Protein AF-A0A8C1Q0S9-F1 (afdb_monomer_lite)

Structure (mmCIF, N/CA/C/O backbone):
data_AF-A0A8C1Q0S9-F1
#
_entry.id   AF-A0A8C1Q0S9-F1
#
loop_
_atom_site.group_PDB
_atom_site.id
_atom_site.type_symbol
_atom_site.label_atom_id
_atom_site.label_alt_id
_atom_site.label_comp_id
_atom_site.label_asym_id
_atom_site.label_entity_id
_atom_site.label_seq_id
_atom_site.pdbx_PDB_ins_code
_atom_site.Cartn_x
_atom_site.Cartn_y
_atom_site.Cartn_z
_atom_site.occupancy
_atom_site.B_iso_or_equiv
_atom_site.auth_seq_id
_atom_site.auth_comp_id
_atom_site.auth_asym_id
_atom_site.auth_atom_id
_atom_site.pdbx_PDB_model_num
ATOM 1 N N . MET A 1 1 ? -49.806 -10.658 24.299 1.00 44.12 1 MET A N 1
ATOM 2 C CA . MET A 1 1 ? -48.593 -9.806 24.248 1.00 44.12 1 MET A CA 1
ATOM 3 C C . MET A 1 1 ? -48.035 -9.480 25.639 1.00 44.12 1 MET A C 1
ATOM 5 O O . MET A 1 1 ? -46.843 -9.656 25.835 1.00 44.12 1 MET A O 1
ATOM 9 N N . LEU A 1 2 ? -48.866 -9.101 26.623 1.00 35.62 2 LEU A N 1
ATOM 10 C CA . LEU A 1 2 ? -48.412 -8.776 27.992 1.00 35.62 2 LEU A CA 1
ATOM 11 C C . LEU A 1 2 ? -47.867 -9.973 28.805 1.00 35.62 2 LEU A C 1
ATOM 13 O O . LEU A 1 2 ? -46.894 -9.802 29.526 1.00 35.62 2 LEU A O 1
ATOM 17 N N . LEU A 1 3 ? -48.405 -11.190 28.640 1.00 34.38 3 LEU A N 1
ATOM 18 C CA . LEU A 1 3 ? -47.909 -12.387 29.348 1.00 34.38 3 LEU A CA 1
ATOM 19 C C . LEU A 1 3 ? -46.541 -12.894 28.849 1.00 34.38 3 LEU A C 1
ATOM 21 O O . LEU A 1 3 ? -45.754 -13.381 29.654 1.00 34.38 3 LEU A O 1
ATOM 25 N N . CYS A 1 4 ? -46.205 -12.719 27.563 1.00 42.81 4 CYS A N 1
ATOM 26 C CA . CYS A 1 4 ? -44.850 -13.011 27.076 1.00 42.81 4 CYS A CA 1
ATOM 27 C C . CYS A 1 4 ? -43.833 -12.025 27.663 1.00 42.81 4 CYS A C 1
ATOM 29 O O . CYS A 1 4 ? -42.786 -12.444 28.136 1.00 42.81 4 CYS A O 1
ATOM 31 N N . PHE A 1 5 ? -44.146 -10.729 27.717 1.00 45.84 5 PHE A N 1
ATOM 32 C CA . PHE A 1 5 ? -43.208 -9.720 28.225 1.00 45.84 5 PHE A CA 1
ATOM 33 C C . PHE A 1 5 ? -42.773 -9.943 29.685 1.00 45.84 5 PHE A C 1
ATOM 35 O O . PHE A 1 5 ? -41.652 -9.595 30.048 1.00 45.84 5 PHE A O 1
ATOM 42 N N . VAL A 1 6 ? -43.632 -10.538 30.521 1.00 46.94 6 VAL A N 1
ATOM 43 C CA . VAL A 1 6 ? -43.326 -10.795 31.940 1.00 46.94 6 VAL A CA 1
ATOM 44 C C . VAL A 1 6 ? -42.360 -11.973 32.116 1.00 46.94 6 VAL A C 1
ATOM 46 O O . VAL A 1 6 ? -41.478 -11.903 32.965 1.00 46.94 6 VAL A O 1
ATOM 49 N N . ILE A 1 7 ? -42.460 -13.014 31.283 1.00 51.88 7 ILE A N 1
ATOM 50 C CA . ILE A 1 7 ? -41.567 -14.186 31.351 1.00 51.88 7 ILE A CA 1
ATOM 51 C C . ILE A 1 7 ? -40.170 -13.835 30.815 1.00 51.88 7 ILE A C 1
ATOM 53 O O . ILE A 1 7 ? -39.165 -14.234 31.397 1.00 51.88 7 ILE A O 1
ATOM 57 N N . TRP A 1 8 ? -40.087 -13.018 29.761 1.00 52.34 8 TRP A N 1
ATOM 58 C CA . TRP A 1 8 ? -38.807 -12.610 29.169 1.00 52.34 8 TRP A CA 1
ATOM 59 C C . TRP A 1 8 ? -37.994 -11.639 30.040 1.00 52.34 8 TRP A C 1
ATOM 61 O O . TRP A 1 8 ? -36.776 -11.600 29.905 1.00 52.34 8 TRP A O 1
ATOM 71 N N . LYS A 1 9 ? -38.621 -10.917 30.983 1.00 54.31 9 LYS A N 1
ATOM 72 C CA . LYS A 1 9 ? -37.893 -10.122 31.993 1.00 54.31 9 LYS A CA 1
ATOM 73 C C . LYS A 1 9 ? -37.105 -10.971 32.998 1.00 54.31 9 LYS A C 1
ATOM 75 O O . LYS A 1 9 ? -36.204 -10.443 33.639 1.00 54.31 9 LYS A O 1
ATOM 80 N N . ALA A 1 10 ? -37.450 -12.249 33.159 1.00 62.78 10 ALA A N 1
ATOM 81 C CA . ALA A 1 10 ? -36.782 -13.160 34.089 1.00 62.78 10 ALA A CA 1
ATOM 82 C C . ALA A 1 10 ? -35.645 -13.970 33.437 1.00 62.78 10 ALA A C 1
ATOM 84 O O . ALA A 1 10 ? -34.938 -14.697 34.132 1.00 62.78 10 ALA A O 1
ATOM 85 N N . VAL A 1 11 ? -35.466 -13.865 32.115 1.00 71.38 11 VAL A N 1
ATOM 86 C CA . VAL A 1 11 ? -34.416 -14.583 31.384 1.00 71.38 11 VAL A CA 1
ATOM 87 C C . VAL A 1 11 ? -33.100 -13.803 31.499 1.00 71.38 11 VAL A C 1
ATOM 89 O O . VAL A 1 11 ? -33.073 -12.620 31.151 1.00 71.38 11 VAL A O 1
ATOM 92 N N . PRO A 1 12 ? -31.998 -14.425 31.961 1.00 82.62 12 PRO A N 1
ATOM 93 C CA . PRO A 1 12 ? -30.703 -13.759 32.038 1.00 82.62 12 PRO A CA 1
ATOM 94 C C . PRO A 1 12 ? -30.246 -13.226 30.675 1.00 82.62 12 PRO A C 1
ATOM 96 O O . PRO A 1 12 ? -30.399 -13.899 29.655 1.00 82.62 12 PRO A O 1
ATOM 99 N N . LEU A 1 13 ? -29.610 -12.050 30.663 1.00 79.75 13 LEU A N 1
ATOM 100 C CA . LEU A 1 13 ? -29.144 -11.398 29.431 1.00 79.75 13 LEU A CA 1
ATOM 101 C C . LEU A 1 13 ? -28.200 -12.293 28.603 1.00 79.75 13 LEU A C 1
ATOM 103 O O . LEU A 1 13 ? -28.238 -12.245 27.380 1.00 79.75 13 LEU A O 1
ATOM 107 N N . ALA A 1 14 ? -27.417 -13.155 29.261 1.00 82.62 14 ALA A N 1
ATOM 108 C CA . ALA A 1 14 ? -26.534 -14.121 28.604 1.00 82.62 14 ALA A CA 1
ATOM 109 C C . ALA A 1 14 ? -27.305 -15.157 27.760 1.00 82.62 14 ALA A C 1
ATOM 111 O O . ALA A 1 14 ? -26.887 -15.495 26.658 1.00 82.62 14 ALA A O 1
ATOM 112 N N . VAL A 1 15 ? -28.469 -15.611 28.239 1.00 84.12 15 VAL A N 1
ATOM 113 C CA . VAL A 1 15 ? -29.337 -16.544 27.499 1.00 84.12 15 VAL A CA 1
ATOM 114 C C . VAL A 1 15 ? -29.992 -15.829 26.317 1.00 84.12 15 VAL A C 1
ATOM 116 O O . VAL A 1 15 ? -30.120 -16.394 25.234 1.00 84.12 15 VAL A O 1
ATOM 119 N N . VAL A 1 16 ? -30.373 -14.559 26.494 1.00 85.00 16 VAL A N 1
ATOM 120 C CA . VAL A 1 16 ? -30.863 -13.725 25.388 1.00 85.00 16 VAL A CA 1
ATOM 121 C C . VAL A 1 16 ? -29.774 -13.540 24.330 1.00 85.00 16 VAL A C 1
ATOM 123 O O . VAL A 1 16 ? -30.065 -13.683 23.148 1.00 85.00 16 VAL A O 1
ATOM 126 N N . GLU A 1 17 ? -28.528 -13.267 24.724 1.00 86.69 17 GLU A N 1
ATOM 127 C CA . GLU A 1 17 ? -27.396 -13.147 23.799 1.00 86.69 17 GLU A CA 1
ATOM 128 C C . GLU A 1 17 ? -27.188 -14.427 22.984 1.00 86.69 17 GLU A C 1
ATOM 130 O O . GLU A 1 17 ? -27.071 -14.351 21.763 1.00 86.69 17 GLU A O 1
ATOM 135 N N . GLU A 1 18 ? -27.245 -15.595 23.623 1.00 86.31 18 GLU A N 1
ATOM 136 C CA . GLU A 1 18 ? -27.128 -16.893 22.955 1.00 86.31 18 GLU A CA 1
ATOM 137 C C . GLU A 1 18 ? -28.271 -17.150 21.960 1.00 86.31 18 GLU A C 1
ATOM 139 O O . GLU A 1 18 ? -28.030 -17.571 20.825 1.00 86.31 18 GLU A O 1
ATOM 144 N N . ILE A 1 19 ? -29.514 -16.816 22.322 1.00 85.12 19 ILE A N 1
ATOM 145 C CA . ILE A 1 19 ? -30.653 -16.872 21.392 1.00 85.12 19 ILE A CA 1
ATOM 146 C C . ILE A 1 19 ? -30.409 -15.932 20.208 1.00 85.12 19 ILE A C 1
ATOM 148 O O . ILE A 1 19 ? -30.570 -16.333 19.055 1.00 85.12 19 ILE A O 1
ATOM 152 N N . LEU A 1 20 ? -29.995 -14.689 20.474 1.00 85.12 20 LEU A N 1
ATOM 153 C CA . LEU A 1 20 ? -29.744 -13.701 19.432 1.00 85.12 20 LEU A CA 1
ATOM 154 C C . LEU A 1 20 ? -28.620 -14.135 18.496 1.00 85.12 20 LEU A C 1
ATOM 156 O O . LEU A 1 20 ? -28.758 -13.877 17.306 1.00 85.12 20 LEU A O 1
ATOM 160 N N . LEU A 1 21 ? -27.556 -14.784 18.982 1.00 85.19 21 LEU A N 1
ATOM 161 C CA . LEU A 1 21 ? -26.454 -15.305 18.160 1.00 85.19 21 LEU A CA 1
ATOM 162 C C . LEU A 1 21 ? -26.939 -16.349 17.144 1.00 85.19 21 LEU A C 1
ATOM 164 O O . LEU A 1 21 ? -26.492 -16.326 15.998 1.00 85.19 21 LEU A O 1
ATOM 168 N N . ASN A 1 22 ? -27.916 -17.176 17.524 1.00 81.75 22 ASN A N 1
ATOM 169 C CA . ASN A 1 22 ? -28.487 -18.234 16.683 1.00 81.75 22 ASN A CA 1
ATOM 170 C C . ASN A 1 22 ? -29.562 -17.751 15.686 1.00 81.75 22 ASN A C 1
ATOM 172 O O . ASN A 1 22 ? -30.005 -18.520 14.832 1.00 81.75 22 ASN A O 1
ATOM 176 N N . LEU A 1 23 ? -29.996 -16.489 15.761 1.00 78.62 23 LEU A N 1
ATOM 177 C CA . LEU A 1 23 ? -30.953 -15.909 14.811 1.00 78.62 23 LEU A CA 1
ATOM 178 C C . LEU A 1 23 ? -30.269 -15.340 13.554 1.00 78.62 23 LEU A C 1
ATOM 180 O O . LEU A 1 23 ? -29.095 -14.978 13.595 1.00 78.62 23 LEU A O 1
ATOM 184 N N . PRO A 1 24 ? -30.982 -15.165 12.425 1.00 67.06 24 PRO A N 1
ATOM 185 C CA . PRO A 1 24 ? -30.428 -14.470 11.267 1.00 67.06 24 PRO A CA 1
ATOM 186 C C . PRO A 1 24 ? -30.058 -13.018 11.604 1.00 67.06 24 PRO A C 1
ATOM 188 O O . PRO A 1 24 ? -30.896 -12.240 12.064 1.00 67.06 24 PRO A O 1
ATOM 191 N N . ALA A 1 25 ? -28.818 -12.613 11.316 1.00 64.38 25 ALA A N 1
ATOM 192 C CA . ALA A 1 25 ? -28.281 -11.308 11.717 1.00 64.38 25 ALA A CA 1
ATOM 193 C C . ALA A 1 25 ? -29.123 -10.101 11.257 1.00 64.38 25 ALA A C 1
ATOM 195 O O . ALA A 1 25 ? -29.249 -9.114 11.984 1.00 64.38 25 ALA A O 1
ATOM 196 N N . HIS A 1 26 ? -29.743 -10.177 10.075 1.00 57.62 26 HIS A N 1
ATOM 197 C CA . HIS A 1 26 ? -30.639 -9.126 9.584 1.00 57.62 26 HIS A CA 1
ATOM 198 C C . HIS A 1 26 ? -31.902 -8.985 10.456 1.00 57.62 26 HIS A C 1
ATOM 200 O O . HIS A 1 26 ? -32.305 -7.863 10.755 1.00 57.62 26 HIS A O 1
ATOM 206 N N . GLN A 1 27 ? -32.476 -10.095 10.939 1.00 60.97 27 GLN A N 1
ATOM 207 C CA . GLN A 1 27 ? -33.620 -10.082 11.861 1.00 60.97 27 GLN A CA 1
ATOM 208 C C . GLN A 1 27 ? -33.221 -9.546 13.235 1.00 60.97 27 GLN A C 1
ATOM 210 O O . GLN A 1 27 ? -33.978 -8.791 13.843 1.00 60.97 27 GLN A O 1
ATOM 215 N N . VAL A 1 28 ? -32.006 -9.853 13.696 1.00 75.81 28 VAL A N 1
ATOM 216 C CA . VAL A 1 28 ? -31.482 -9.313 14.958 1.00 75.81 28 VAL A CA 1
ATOM 217 C C . VAL A 1 28 ? -31.430 -7.781 14.927 1.00 75.81 28 VAL A C 1
ATOM 219 O O . VAL A 1 28 ? -31.869 -7.124 15.870 1.00 75.81 28 VAL A O 1
ATOM 222 N N . VAL A 1 29 ? -30.976 -7.195 13.815 1.00 67.62 29 VAL A N 1
ATOM 223 C CA . VAL A 1 29 ? -30.883 -5.733 13.655 1.00 67.62 29 VAL A CA 1
ATOM 224 C C . VAL A 1 29 ? -32.240 -5.075 13.397 1.00 67.62 29 VAL A C 1
ATOM 226 O O . VAL A 1 29 ? -32.501 -4.003 13.943 1.00 67.62 29 VAL A O 1
ATOM 229 N N . GLN A 1 30 ? -33.085 -5.674 12.554 1.00 56.50 30 GLN A N 1
ATOM 230 C CA . GLN A 1 30 ? -34.331 -5.051 12.088 1.00 56.50 30 GLN A CA 1
ATOM 231 C C . GLN A 1 30 ? -35.527 -5.304 13.011 1.00 56.50 30 GLN A C 1
ATOM 233 O O . GLN A 1 30 ? -36.432 -4.476 13.060 1.00 56.50 30 GLN A O 1
ATOM 238 N N . VAL A 1 31 ? -35.537 -6.425 13.738 1.00 66.12 31 VAL A N 1
ATOM 239 C CA . VAL A 1 31 ? -36.684 -6.879 14.539 1.00 66.12 31 VAL A CA 1
ATOM 240 C C . VAL A 1 31 ? -36.319 -6.940 16.021 1.00 66.12 31 VAL A C 1
ATOM 242 O O . VAL A 1 31 ? -36.921 -6.236 16.828 1.00 66.12 31 VAL A O 1
ATOM 245 N N . CYS A 1 32 ? -35.298 -7.718 16.398 1.00 73.19 32 CYS A N 1
ATOM 246 C CA . CYS A 1 32 ? -34.957 -7.945 17.810 1.00 73.19 32 CYS A CA 1
ATOM 247 C C . CYS A 1 32 ? -34.495 -6.661 18.517 1.00 73.19 32 CYS A C 1
ATOM 249 O O . CYS A 1 32 ? -34.853 -6.415 19.667 1.00 73.19 32 CYS A O 1
ATOM 251 N N . ARG A 1 33 ? -33.776 -5.785 17.806 1.00 79.00 33 ARG A N 1
ATOM 252 C CA . ARG A 1 33 ? -33.355 -4.464 18.300 1.00 79.00 33 ARG A CA 1
ATOM 253 C C . ARG A 1 33 ? -34.519 -3.549 18.721 1.00 79.00 33 ARG A C 1
ATOM 255 O O . ARG A 1 33 ? -34.293 -2.592 19.457 1.00 79.00 33 ARG A O 1
ATOM 262 N N . LEU A 1 34 ? -35.739 -3.799 18.236 1.00 76.25 34 LEU A N 1
ATOM 263 C CA . LEU A 1 34 ? -36.930 -2.986 18.515 1.00 76.25 34 LEU A CA 1
ATOM 264 C C . LEU A 1 34 ? -37.778 -3.522 19.682 1.00 76.25 34 LEU A C 1
ATOM 266 O O . LEU A 1 34 ? -38.752 -2.878 20.058 1.00 76.25 34 LEU A O 1
ATOM 270 N N . VAL A 1 35 ? -37.425 -4.681 20.253 1.00 83.06 35 VAL A N 1
ATOM 271 C CA . VAL A 1 35 ? -38.231 -5.372 21.275 1.00 83.06 35 VAL A CA 1
ATOM 272 C C . VAL A 1 35 ? -38.249 -4.613 22.604 1.00 83.06 35 VAL A C 1
ATOM 274 O O . VAL A 1 35 ? -39.318 -4.306 23.128 1.00 83.06 35 VAL A O 1
ATOM 277 N N . CYS A 1 36 ? -37.079 -4.297 23.161 1.00 82.69 36 CYS A N 1
ATOM 278 C CA . CYS A 1 36 ? -36.944 -3.491 24.376 1.00 82.69 36 CYS A CA 1
ATOM 279 C C . CYS A 1 36 ? -35.578 -2.789 24.426 1.00 82.69 36 CYS A C 1
ATOM 281 O O . CYS A 1 36 ? -34.710 -3.008 23.576 1.00 82.69 36 CYS A O 1
ATOM 283 N N . ARG A 1 37 ? -35.375 -1.939 25.441 1.00 83.25 37 ARG A N 1
ATOM 284 C CA . ARG A 1 37 ? -34.123 -1.194 25.623 1.00 83.25 37 ARG A CA 1
ATOM 285 C C . ARG A 1 37 ? -32.923 -2.111 25.885 1.00 83.25 37 ARG A C 1
ATOM 287 O O . ARG A 1 37 ? -31.879 -1.878 25.287 1.00 83.25 37 ARG A O 1
ATOM 294 N N . GLU A 1 38 ? -33.068 -3.153 26.707 1.00 84.62 38 GLU A N 1
ATOM 295 C CA . GLU A 1 38 ? -31.951 -4.064 27.008 1.00 84.62 38 GLU A CA 1
ATOM 296 C C . GLU A 1 38 ? -31.493 -4.828 25.756 1.00 84.62 38 GLU A C 1
ATOM 298 O O . GLU A 1 38 ? -30.299 -4.949 25.494 1.00 84.62 38 GLU A O 1
ATOM 303 N N . TRP A 1 39 ? -32.438 -5.279 24.923 1.00 85.38 39 TRP A N 1
ATOM 304 C CA . TRP A 1 39 ? -32.129 -5.954 23.659 1.00 85.38 39 TRP A CA 1
ATOM 305 C C . TRP A 1 39 ? -31.463 -5.010 22.665 1.00 85.38 39 TRP A C 1
ATOM 307 O O . TRP A 1 39 ? -30.538 -5.404 21.962 1.00 85.38 39 TRP A O 1
ATOM 317 N N . LYS A 1 40 ? -31.898 -3.748 22.617 1.00 81.69 40 LYS A N 1
ATOM 318 C CA . LYS A 1 40 ? -31.252 -2.724 21.795 1.00 81.69 40 LYS A CA 1
ATOM 319 C C . LYS A 1 40 ? -29.796 -2.508 22.210 1.00 81.69 40 LYS A C 1
ATOM 321 O O . LYS A 1 40 ? -28.937 -2.488 21.337 1.00 81.69 40 LYS A O 1
ATOM 326 N N . GLU A 1 41 ? -29.527 -2.351 23.506 1.00 86.38 41 GLU A N 1
ATOM 327 C CA . GLU A 1 41 ? -28.171 -2.151 24.037 1.00 86.38 41 GLU A CA 1
ATOM 328 C C . GLU A 1 41 ? -27.272 -3.363 23.744 1.00 86.38 41 GLU A C 1
ATOM 330 O O . GLU A 1 41 ? -26.142 -3.190 23.293 1.00 86.38 41 GLU A O 1
ATOM 335 N N . LEU A 1 42 ? -27.800 -4.583 23.887 1.00 86.44 42 LEU A N 1
ATOM 336 C CA . LEU A 1 42 ? -27.089 -5.817 23.548 1.00 86.44 42 LEU A CA 1
ATOM 337 C C . LEU A 1 42 ? -26.792 -5.928 22.042 1.00 86.44 42 LEU A C 1
ATOM 339 O O . LEU A 1 42 ? -25.650 -6.176 21.656 1.00 86.44 42 LEU A O 1
ATOM 343 N N . VAL A 1 43 ? -27.789 -5.686 21.182 1.00 82.94 43 VAL A N 1
ATOM 344 C CA . VAL A 1 43 ? -27.640 -5.727 19.715 1.00 82.94 43 VAL A CA 1
ATOM 345 C C . VAL A 1 43 ? -26.740 -4.606 19.189 1.00 82.94 43 VAL A C 1
ATOM 347 O O . VAL A 1 43 ? -26.089 -4.784 18.164 1.00 82.94 43 VAL A O 1
ATOM 350 N N . ASP A 1 44 ? -26.684 -3.449 19.846 1.00 82.38 44 ASP A N 1
ATOM 351 C CA . ASP A 1 44 ? -25.771 -2.360 19.476 1.00 82.38 44 ASP A CA 1
ATOM 352 C C . ASP A 1 44 ? -24.361 -2.536 20.089 1.00 82.38 44 ASP A C 1
ATOM 354 O O . ASP A 1 44 ? -23.452 -1.778 19.752 1.00 82.38 44 ASP A O 1
ATOM 358 N N . SER A 1 45 ? -24.143 -3.546 20.943 1.00 87.06 45 SER A N 1
ATOM 359 C CA . SER A 1 45 ? -22.851 -3.790 21.592 1.00 87.06 45 SER A CA 1
ATOM 360 C C . SER A 1 45 ? -21.815 -4.417 20.651 1.00 87.06 45 SER A C 1
ATOM 362 O O . SER A 1 45 ? -22.097 -5.340 19.887 1.00 87.06 45 SER A O 1
ATOM 364 N N . ALA A 1 46 ? -20.561 -3.972 20.761 1.00 82.44 46 ALA A N 1
ATOM 365 C CA . ALA A 1 46 ? -19.436 -4.572 20.042 1.00 82.44 46 ALA A CA 1
ATOM 366 C C . ALA A 1 46 ? -19.203 -6.049 20.422 1.00 82.44 46 ALA A C 1
ATOM 368 O O . ALA A 1 46 ? -18.809 -6.849 19.576 1.00 82.44 46 ALA A O 1
ATOM 369 N N . ALA A 1 47 ? -19.459 -6.411 21.686 1.00 85.25 47 ALA A N 1
ATOM 370 C CA . ALA A 1 47 ? -19.237 -7.756 22.214 1.00 85.25 47 ALA A CA 1
ATOM 371 C C . ALA A 1 47 ? -20.096 -8.809 21.500 1.00 85.25 47 ALA A C 1
ATOM 373 O O . ALA A 1 47 ? -19.545 -9.811 21.048 1.00 85.25 47 ALA A O 1
ATOM 374 N N . HIS A 1 48 ? -21.389 -8.526 21.303 1.00 85.38 48 HIS A N 1
ATOM 375 C CA . HIS A 1 48 ? -22.317 -9.426 20.618 1.00 85.38 48 HIS A CA 1
ATOM 376 C C . HIS A 1 48 ? -21.847 -9.765 19.195 1.00 85.38 48 HIS A C 1
ATOM 378 O O . HIS A 1 48 ? -21.789 -10.927 18.795 1.00 85.38 48 HIS A O 1
ATOM 384 N N . TRP A 1 49 ? -21.455 -8.752 18.416 1.00 79.06 49 TRP A N 1
ATOM 385 C CA . TRP A 1 49 ? -21.009 -8.956 17.034 1.00 79.06 49 TRP A CA 1
ATOM 386 C C . TRP A 1 49 ? -19.616 -9.570 16.934 1.00 79.06 49 TRP A C 1
ATOM 388 O O . TRP A 1 49 ? -19.367 -10.342 16.010 1.00 79.06 49 TRP A O 1
ATOM 398 N N . ARG A 1 50 ? -18.722 -9.285 17.887 1.00 83.00 50 ARG A N 1
ATOM 399 C CA . ARG A 1 50 ? -17.431 -9.975 18.005 1.00 83.00 50 ARG A CA 1
ATOM 400 C C . ARG A 1 50 ? -17.624 -11.466 18.265 1.00 83.00 50 ARG A C 1
ATOM 402 O O . ARG A 1 50 ? -16.975 -12.285 17.621 1.00 83.00 50 ARG A O 1
ATOM 409 N N . GLU A 1 51 ? -18.528 -11.810 19.174 1.00 80.25 51 GLU A N 1
ATOM 410 C CA . GLU A 1 51 ? -18.851 -13.197 19.500 1.00 80.25 51 GLU A CA 1
ATOM 411 C C . GLU A 1 51 ? -19.491 -13.921 18.308 1.00 80.25 51 GLU A C 1
ATOM 413 O O . GLU A 1 51 ? -19.110 -15.037 17.953 1.00 80.25 51 GLU A O 1
ATOM 418 N N . ARG A 1 52 ? -20.379 -13.234 17.590 1.00 79.19 52 ARG A N 1
ATOM 419 C CA . ARG A 1 52 ? -20.945 -13.737 16.337 1.00 79.19 52 ARG A CA 1
ATOM 420 C C . ARG A 1 52 ? -19.893 -13.978 15.253 1.00 79.19 52 ARG A C 1
ATOM 422 O O . ARG A 1 52 ? -19.917 -14.996 14.573 1.00 79.19 52 ARG A O 1
ATOM 429 N N . CYS A 1 53 ? -18.936 -13.063 15.102 1.00 72.62 53 CYS A N 1
ATOM 430 C CA . CYS A 1 53 ? -17.810 -13.252 14.189 1.00 72.62 53 CYS A CA 1
ATOM 431 C C . CYS A 1 53 ? -16.986 -14.489 14.576 1.00 72.62 53 CYS A C 1
ATOM 433 O O . CYS A 1 53 ? -16.680 -15.311 13.715 1.00 72.62 53 CYS A O 1
ATOM 435 N N . ARG A 1 54 ? -16.694 -14.659 15.873 1.00 78.56 54 ARG A N 1
ATOM 436 C CA . ARG A 1 54 ? -15.944 -15.801 16.412 1.00 78.56 54 ARG A CA 1
ATOM 437 C C . ARG A 1 54 ? -16.630 -17.138 16.123 1.00 78.56 54 ARG A C 1
ATOM 439 O O . ARG A 1 54 ? -15.975 -18.043 15.617 1.00 78.56 54 ARG A O 1
ATOM 446 N N . THR A 1 55 ? -17.924 -17.250 16.425 1.00 73.06 55 THR A N 1
ATOM 447 C CA . THR A 1 55 ? -18.708 -18.483 16.210 1.00 73.06 55 THR A CA 1
ATOM 448 C C . THR A 1 55 ? -18.816 -18.866 14.736 1.00 73.06 55 THR A C 1
ATOM 450 O O . THR A 1 55 ? -18.813 -20.047 14.405 1.00 73.06 55 THR A O 1
ATOM 453 N N . GLU A 1 56 ? -18.836 -17.881 13.840 1.00 67.50 56 GLU A N 1
ATOM 454 C CA . GLU A 1 56 ? -18.934 -18.102 12.396 1.00 67.50 56 GLU A CA 1
ATOM 455 C C . GLU A 1 56 ? -17.576 -18.106 11.668 1.00 67.50 56 GLU A C 1
ATOM 457 O O . GLU A 1 56 ? -17.539 -18.055 10.436 1.00 67.50 56 GLU A O 1
ATOM 462 N N . GLY A 1 57 ? -16.460 -18.148 12.408 1.00 66.00 57 GLY A N 1
ATOM 463 C CA . GLY A 1 57 ? -15.103 -18.217 11.853 1.00 66.00 57 GLY A CA 1
ATOM 464 C C . GLY A 1 57 ? -14.638 -16.951 11.122 1.00 66.00 57 GLY A C 1
ATOM 465 O O . GLY A 1 57 ? -13.638 -16.982 10.408 1.00 66.00 57 GLY A O 1
ATOM 466 N N . LEU A 1 58 ? -15.342 -15.830 11.283 1.00 61.44 58 LEU A N 1
ATOM 467 C CA . LEU A 1 58 ? -14.966 -14.543 10.710 1.00 61.44 58 LEU A CA 1
ATOM 468 C C . LEU A 1 58 ? -13.946 -13.867 11.622 1.00 61.44 58 LEU A C 1
ATOM 470 O O . LEU A 1 58 ? -14.282 -13.397 12.706 1.00 61.44 58 LEU A O 1
ATOM 474 N N . GLN A 1 59 ? -12.701 -13.790 11.173 1.00 57.62 59 GLN A N 1
ATOM 475 C CA . GLN A 1 59 ? -11.640 -13.112 11.909 1.00 57.62 59 GLN A CA 1
ATOM 476 C C . GLN A 1 59 ? -11.212 -11.847 11.164 1.00 57.62 59 GLN A C 1
ATOM 478 O O . GLN A 1 59 ? -11.092 -11.872 9.934 1.00 57.62 59 GLN A O 1
ATOM 483 N N . PRO A 1 60 ? -10.983 -10.724 11.868 1.00 53.84 60 PRO A N 1
ATOM 484 C CA . PRO A 1 60 ? -10.246 -9.608 11.297 1.00 53.84 60 PRO A CA 1
ATOM 485 C C . PRO A 1 60 ? -8.889 -10.111 10.801 1.00 53.84 60 PRO A C 1
ATOM 487 O O . PRO A 1 60 ? -8.266 -10.946 11.451 1.00 53.84 60 PRO A O 1
ATOM 490 N N . TYR A 1 61 ? -8.416 -9.584 9.670 1.00 45.34 61 TYR A N 1
ATOM 491 C CA . TYR A 1 61 ? -7.112 -9.963 9.108 1.00 45.34 61 TYR A CA 1
ATOM 492 C C . TYR A 1 61 ? -5.957 -9.774 10.113 1.00 45.34 61 TYR A C 1
ATOM 494 O O . TYR A 1 61 ? -4.949 -10.465 10.039 1.00 45.34 61 TYR A O 1
ATOM 502 N N . ASP A 1 62 ? -6.110 -8.841 11.056 1.00 47.66 62 ASP A N 1
ATOM 503 C CA . ASP A 1 62 ? -5.165 -8.577 12.136 1.00 47.66 62 ASP A CA 1
ATOM 504 C C . ASP A 1 62 ? -5.892 -8.619 13.486 1.00 47.66 62 ASP A C 1
ATOM 506 O O . ASP A 1 62 ? -6.672 -7.724 13.820 1.00 47.66 62 ASP A O 1
ATOM 510 N N . ALA A 1 63 ? -5.626 -9.670 14.265 1.00 47.41 63 ALA A N 1
ATOM 511 C CA . ALA A 1 63 ? -6.203 -9.872 15.593 1.00 47.41 63 ALA A CA 1
ATOM 512 C C . ALA A 1 63 ? -5.795 -8.778 16.601 1.00 47.41 63 ALA A C 1
ATOM 514 O O . ALA A 1 63 ? -6.497 -8.571 17.591 1.00 47.41 63 ALA A O 1
ATOM 515 N N . SER A 1 64 ? -4.706 -8.042 16.338 1.00 44.34 64 SER A N 1
ATOM 516 C CA . SER A 1 64 ? -4.256 -6.911 17.161 1.00 44.34 64 SER A CA 1
ATOM 517 C C . SER A 1 64 ? -5.036 -5.616 16.893 1.00 44.34 64 SER A C 1
ATOM 519 O O . SER A 1 64 ? -4.920 -4.650 17.650 1.00 44.34 64 SER A O 1
ATOM 521 N N . ARG A 1 65 ? -5.862 -5.584 15.836 1.00 52.12 65 ARG A N 1
ATOM 522 C CA . ARG A 1 65 ? -6.671 -4.425 15.434 1.00 52.12 65 ARG A CA 1
ATOM 523 C C . ARG A 1 65 ? -8.142 -4.811 15.294 1.00 52.12 65 ARG A C 1
ATOM 525 O O . ARG A 1 65 ? -8.618 -5.038 14.178 1.00 52.12 65 ARG A O 1
ATOM 532 N N . PRO A 1 66 ? -8.885 -4.872 16.411 1.00 57.12 66 PRO A N 1
ATOM 533 C CA . PRO A 1 66 ? -10.304 -5.173 16.358 1.00 57.12 66 PRO A CA 1
ATOM 534 C C . PRO A 1 66 ? -11.052 -4.089 15.557 1.00 57.12 66 PRO A C 1
ATOM 536 O O . PRO A 1 66 ? -10.725 -2.905 15.676 1.00 57.12 66 PRO A O 1
ATOM 539 N N . PRO A 1 67 ? -12.059 -4.460 14.749 1.00 59.91 67 PRO A N 1
ATOM 540 C CA . PRO A 1 67 ? -12.913 -3.503 14.062 1.00 59.91 67 PRO A CA 1
ATOM 541 C C . PRO A 1 67 ? -13.553 -2.502 15.031 1.00 59.91 67 PRO A C 1
ATOM 543 O O . PRO A 1 67 ? -14.070 -2.894 16.076 1.00 59.91 67 PRO A O 1
ATOM 546 N N . GLU A 1 68 ? -13.567 -1.217 14.660 1.00 62.88 68 GLU A N 1
ATOM 547 C CA . GLU A 1 68 ? -14.261 -0.168 15.430 1.00 62.88 68 GLU A CA 1
ATOM 548 C C . GLU A 1 68 ? -15.774 -0.433 15.512 1.00 62.88 68 GLU A C 1
ATOM 550 O O . GLU A 1 68 ? -16.389 -0.232 16.556 1.00 62.88 68 GLU A O 1
ATOM 555 N N . ASP A 1 69 ? -16.361 -0.946 14.425 1.00 66.44 69 ASP A N 1
ATOM 556 C CA . ASP A 1 69 ? -17.747 -1.407 14.368 1.00 66.44 69 ASP A CA 1
ATOM 557 C C . ASP A 1 69 ? -17.774 -2.891 13.971 1.00 66.44 69 ASP A C 1
ATOM 559 O O . ASP A 1 69 ? -17.688 -3.261 12.794 1.00 66.44 69 ASP A O 1
ATOM 563 N N . TRP A 1 70 ? -17.884 -3.758 14.980 1.00 72.19 70 TRP A N 1
ATOM 564 C CA . TRP A 1 70 ? -17.974 -5.208 14.804 1.00 72.19 70 TRP A CA 1
ATOM 565 C C . TRP A 1 70 ? -19.224 -5.646 14.037 1.00 72.19 70 TRP A C 1
ATOM 567 O O . TRP A 1 70 ? -19.179 -6.654 13.333 1.00 72.19 70 TRP A O 1
ATOM 577 N N . ARG A 1 71 ? -20.328 -4.891 14.121 1.00 69.44 71 ARG A N 1
ATOM 578 C CA . ARG A 1 71 ? -21.547 -5.177 13.356 1.00 69.44 71 ARG A CA 1
ATOM 579 C C . ARG A 1 71 ? -21.301 -4.941 11.877 1.00 69.44 71 ARG A C 1
ATOM 581 O O . ARG A 1 71 ? -21.608 -5.798 11.052 1.00 69.44 71 ARG A O 1
ATOM 588 N N . LEU A 1 72 ? -20.727 -3.789 11.543 1.00 63.88 72 LEU A N 1
ATOM 589 C CA . LEU A 1 72 ? -20.368 -3.450 10.172 1.00 63.88 72 LEU A CA 1
ATOM 590 C C . LEU A 1 72 ? -19.375 -4.460 9.590 1.00 63.88 72 LEU A C 1
ATOM 592 O O . LEU A 1 72 ? -19.556 -4.915 8.461 1.00 63.88 72 LEU A O 1
ATOM 596 N N . PHE A 1 73 ? -18.354 -4.825 10.370 1.00 64.94 73 PHE A N 1
ATOM 597 C CA . PHE A 1 73 ? -17.383 -5.846 9.991 1.00 64.94 73 PHE A CA 1
ATOM 598 C C . PHE A 1 73 ? -18.051 -7.193 9.713 1.00 64.94 73 PHE A C 1
ATOM 600 O O . PHE A 1 73 ? -17.810 -7.764 8.657 1.00 64.94 73 PHE A O 1
ATOM 607 N N . TYR A 1 74 ? -18.930 -7.669 10.599 1.00 66.50 74 TYR A N 1
ATOM 608 C CA . TYR A 1 74 ? -19.646 -8.932 10.411 1.00 66.50 74 TYR A CA 1
ATOM 609 C C . TYR A 1 74 ? -20.389 -8.974 9.068 1.00 66.50 74 TYR A C 1
ATOM 611 O O . TYR A 1 74 ? -20.176 -9.884 8.265 1.00 66.50 74 TYR A O 1
ATOM 619 N N . PHE A 1 75 ? -21.227 -7.966 8.792 1.00 62.41 75 PHE A N 1
ATOM 620 C CA . PHE A 1 75 ? -22.001 -7.938 7.552 1.00 62.41 75 PHE A CA 1
ATOM 621 C C . PHE A 1 75 ? -21.085 -7.832 6.330 1.00 62.41 75 PHE A C 1
ATOM 623 O O . PHE A 1 75 ? -21.240 -8.599 5.385 1.00 62.41 75 PHE A O 1
ATOM 630 N N . LEU A 1 76 ? -20.085 -6.948 6.352 1.00 61.31 76 LEU A N 1
ATOM 631 C CA . LEU A 1 76 ? -19.170 -6.789 5.222 1.00 61.31 76 LEU A CA 1
ATOM 632 C C . LEU A 1 76 ? -18.321 -8.028 4.950 1.00 61.31 76 LEU A C 1
ATOM 634 O O . LEU A 1 76 ? -18.146 -8.381 3.789 1.00 61.31 76 LEU A O 1
ATOM 638 N N . SER A 1 77 ? -17.851 -8.714 5.987 1.00 61.59 77 SER A N 1
ATOM 639 C CA . SER A 1 77 ? -17.081 -9.951 5.850 1.00 61.59 77 SER A CA 1
ATOM 640 C C . SER A 1 77 ? -17.926 -11.087 5.271 1.00 61.59 77 SER A C 1
ATOM 642 O O . SER A 1 77 ? -17.430 -11.847 4.446 1.00 61.59 77 SER A O 1
ATOM 644 N N . LYS A 1 78 ? -19.221 -11.165 5.609 1.00 60.09 78 LYS A N 1
ATOM 645 C CA . LYS A 1 78 ? -20.155 -12.120 4.982 1.00 60.09 78 LYS A CA 1
ATOM 646 C C . LYS A 1 78 ? -20.458 -11.814 3.520 1.00 60.09 78 LYS A C 1
ATOM 648 O O . LYS A 1 78 ? -20.679 -12.736 2.740 1.00 60.09 78 LYS A O 1
ATOM 653 N N . PHE A 1 79 ? -20.481 -10.537 3.148 1.00 56.78 79 PHE A N 1
ATOM 654 C CA . PHE A 1 79 ? -20.721 -10.111 1.769 1.00 56.78 79 PHE A CA 1
ATOM 655 C C . PHE A 1 79 ? -19.435 -9.955 0.951 1.00 56.78 79 PHE A C 1
ATOM 657 O O . PHE A 1 79 ? -19.512 -9.630 -0.233 1.00 56.78 79 PHE A O 1
ATOM 664 N N . ARG A 1 80 ? -18.256 -10.182 1.544 1.00 63.94 80 ARG A N 1
ATOM 665 C CA . ARG A 1 80 ? -16.973 -10.000 0.869 1.00 63.94 80 ARG A CA 1
ATOM 666 C C . ARG A 1 80 ? -16.800 -11.053 -0.217 1.00 63.94 80 ARG A C 1
ATOM 668 O O . ARG A 1 80 ? -16.595 -12.232 0.053 1.00 63.94 80 ARG A O 1
ATOM 675 N N . ARG A 1 81 ? -16.845 -10.600 -1.462 1.00 67.75 81 ARG A N 1
ATOM 676 C CA . ARG A 1 81 ? -16.565 -11.398 -2.653 1.00 67.75 81 ARG A CA 1
ATOM 677 C C . ARG A 1 81 ? -16.135 -10.479 -3.784 1.00 67.75 81 ARG A C 1
ATOM 679 O O . ARG A 1 81 ? -16.369 -9.271 -3.726 1.00 67.75 81 ARG A O 1
ATOM 686 N N . ASN A 1 82 ? -15.545 -11.059 -4.821 1.00 80.38 82 ASN A N 1
ATOM 687 C CA . ASN A 1 82 ? -15.352 -10.337 -6.067 1.00 80.38 82 ASN A CA 1
ATOM 688 C C . ASN A 1 82 ? -16.718 -10.086 -6.721 1.00 80.38 82 ASN A C 1
ATOM 690 O O . ASN A 1 82 ? -17.497 -11.020 -6.919 1.00 80.38 82 ASN A O 1
ATOM 694 N N . LEU A 1 83 ? -17.011 -8.826 -7.030 1.00 86.88 83 LEU A N 1
ATOM 695 C CA . LEU A 1 83 ? -18.249 -8.434 -7.696 1.00 86.88 83 LEU A CA 1
ATOM 696 C C . LEU A 1 83 ? -18.173 -8.590 -9.217 1.00 86.88 83 LEU A C 1
ATOM 698 O O . LEU A 1 83 ? -19.218 -8.668 -9.860 1.00 86.88 83 LEU A O 1
ATOM 702 N N . LEU A 1 84 ? -16.965 -8.694 -9.783 1.00 89.88 84 LEU A N 1
ATOM 703 C CA . LEU A 1 84 ? -16.792 -8.981 -11.202 1.00 89.88 84 LEU A CA 1
ATOM 704 C C . LEU A 1 84 ? -17.124 -10.443 -11.511 1.00 89.88 84 LEU A C 1
ATOM 706 O O . LEU A 1 84 ? -16.617 -11.366 -10.870 1.00 89.88 84 LEU A O 1
ATOM 710 N N . LYS A 1 85 ? -17.946 -10.660 -12.537 1.00 90.38 85 LYS A N 1
ATOM 711 C CA . LYS A 1 85 ? -18.224 -11.986 -13.103 1.00 90.38 85 LYS A CA 1
ATOM 712 C C . LYS A 1 85 ? -17.135 -12.381 -14.095 1.00 90.38 85 LYS A C 1
ATOM 714 O O . LYS A 1 85 ? -16.645 -11.530 -14.835 1.00 90.38 85 LYS A O 1
ATOM 719 N N . ASN A 1 86 ? -16.790 -13.671 -14.109 1.00 86.81 86 ASN A N 1
ATOM 720 C CA . ASN A 1 86 ? -15.776 -14.258 -14.992 1.00 86.81 86 ASN A CA 1
ATOM 721 C C . ASN A 1 86 ? -14.476 -13.413 -15.081 1.00 86.81 86 ASN A C 1
ATOM 723 O O . ASN A 1 86 ? -14.083 -12.963 -16.160 1.00 86.81 86 ASN A O 1
ATOM 727 N N . PRO A 1 87 ? -13.793 -13.141 -13.952 1.00 86.25 87 PRO A N 1
ATOM 728 C CA . PRO A 1 87 ? -12.583 -12.315 -13.942 1.00 86.25 87 PRO A CA 1
ATOM 729 C C . PRO A 1 87 ? -11.345 -13.022 -14.522 1.00 86.25 87 PRO A C 1
ATOM 731 O O . PRO A 1 87 ? -10.352 -12.364 -14.822 1.00 86.25 87 PRO A O 1
ATOM 734 N N . ARG A 1 88 ? -11.387 -14.354 -14.667 1.00 83.31 88 ARG A N 1
ATOM 735 C CA . ARG A 1 88 ? -10.247 -15.210 -15.051 1.00 83.31 88 ARG A CA 1
ATOM 736 C C . ARG A 1 88 ? -10.347 -15.803 -16.459 1.00 83.31 88 ARG A C 1
ATOM 738 O O . ARG A 1 88 ? -9.515 -16.625 -16.823 1.00 83.31 88 ARG A O 1
ATOM 745 N N . ALA A 1 89 ? -11.333 -15.383 -17.256 1.00 84.44 89 ALA A N 1
ATOM 746 C CA . ALA A 1 89 ? -11.563 -15.893 -18.611 1.00 84.44 89 ALA A CA 1
ATOM 747 C C . ALA A 1 89 ? -11.836 -17.414 -18.677 1.00 84.44 89 ALA A C 1
ATOM 749 O O . ALA A 1 89 ? -11.505 -18.068 -19.673 1.00 84.44 89 ALA A O 1
ATOM 750 N N . GLU A 1 90 ? -12.416 -17.978 -17.613 1.00 83.62 90 GLU A N 1
ATOM 751 C CA . GLU A 1 90 ? -12.800 -19.394 -17.535 1.00 83.62 90 GLU A CA 1
ATOM 752 C C . GLU A 1 90 ? -13.975 -19.679 -18.478 1.00 83.62 90 GLU A C 1
ATOM 754 O O . GLU A 1 90 ? -13.924 -20.635 -19.249 1.00 83.62 90 GLU A O 1
ATOM 759 N N . ASP A 1 91 ? -14.938 -18.755 -18.537 1.00 86.25 91 ASP A N 1
ATOM 760 C CA . ASP A 1 91 ? -16.138 -18.844 -19.379 1.00 86.25 91 ASP A CA 1
ATOM 761 C C . ASP A 1 91 ? -16.037 -17.961 -20.636 1.00 86.25 91 ASP A C 1
ATOM 763 O O . ASP A 1 91 ? -16.996 -17.324 -21.084 1.00 86.25 91 ASP A O 1
ATOM 767 N N . GLY A 1 92 ? -14.837 -17.849 -21.212 1.00 85.12 92 GLY A N 1
ATOM 768 C CA . GLY A 1 92 ? -14.610 -16.983 -22.370 1.00 85.12 92 GLY A CA 1
ATOM 769 C C . GLY A 1 92 ? -14.845 -15.509 -22.017 1.00 85.12 92 GLY A C 1
ATOM 770 O O . GLY A 1 92 ? -14.349 -15.044 -20.997 1.00 85.12 92 GLY A O 1
ATOM 771 N N . LEU A 1 93 ? -15.612 -14.779 -22.839 1.00 84.31 93 LEU A N 1
ATOM 772 C CA . LEU A 1 93 ? -16.005 -13.373 -22.610 1.00 84.31 93 LEU A CA 1
ATOM 773 C C . LEU A 1 93 ? -17.375 -13.218 -21.928 1.00 84.31 93 LEU A C 1
ATOM 775 O O . LEU A 1 93 ? -17.888 -12.104 -21.840 1.00 84.31 93 LEU A O 1
ATOM 779 N N . GLN A 1 94 ? -17.992 -14.302 -21.446 1.00 86.12 94 GLN A N 1
ATOM 780 C CA . GLN A 1 94 ? -19.290 -14.202 -20.778 1.00 86.12 94 GLN A CA 1
ATOM 781 C C . GLN A 1 94 ? -19.221 -13.249 -19.577 1.00 86.12 94 GLN A C 1
ATOM 783 O O . GLN A 1 94 ? -18.248 -13.259 -18.822 1.00 86.12 94 GLN A O 1
ATOM 788 N N . GLY A 1 95 ? -20.250 -12.412 -19.422 1.00 84.75 95 GLY A N 1
ATOM 789 C CA . GLY A 1 95 ? -20.320 -11.388 -18.376 1.00 84.75 95 GLY A CA 1
ATOM 790 C C . GLY A 1 95 ? -19.560 -10.091 -18.678 1.00 84.75 95 GLY A C 1
ATOM 791 O O . GLY A 1 95 ? -19.597 -9.183 -17.853 1.00 84.75 95 GLY A O 1
ATOM 792 N N . TRP A 1 96 ? -18.900 -9.975 -19.833 1.00 89.75 96 TRP A N 1
ATOM 793 C CA . TRP A 1 96 ? -18.224 -8.753 -20.273 1.00 89.75 96 TRP A CA 1
ATOM 794 C C . TRP A 1 96 ? -18.912 -8.153 -21.502 1.00 89.75 96 TRP A C 1
ATOM 796 O O . TRP A 1 96 ? -19.190 -8.856 -22.472 1.00 89.75 96 TRP A O 1
ATOM 806 N N . GLU A 1 97 ? -19.151 -6.846 -21.475 1.00 91.00 97 GLU A N 1
ATOM 807 C CA . GLU A 1 97 ? -19.629 -6.066 -22.616 1.00 91.00 97 GLU A CA 1
ATOM 808 C C . GLU A 1 97 ? -18.429 -5.531 -23.401 1.00 91.00 97 GLU A C 1
ATOM 810 O O . GLU A 1 97 ? -17.492 -4.980 -22.824 1.00 91.00 97 GLU A O 1
ATOM 815 N N . ILE A 1 98 ? -18.413 -5.720 -24.720 1.00 87.94 98 ILE A N 1
ATOM 816 C CA . ILE A 1 98 ? -17.308 -5.251 -25.559 1.00 87.94 98 ILE A CA 1
ATOM 817 C C . ILE A 1 98 ? -17.610 -3.826 -26.012 1.00 87.94 98 ILE A C 1
ATOM 819 O O . ILE A 1 98 ? -18.510 -3.605 -26.813 1.00 87.94 98 ILE A O 1
ATOM 823 N N . VAL A 1 99 ? -16.835 -2.874 -25.498 1.00 83.62 99 VAL A N 1
ATOM 824 C CA . VAL A 1 99 ? -17.009 -1.433 -25.750 1.00 83.62 99 VAL A CA 1
ATOM 825 C C . VAL A 1 99 ? -16.293 -1.009 -27.026 1.00 83.62 99 VAL A C 1
ATOM 827 O O . VAL A 1 99 ? -16.744 -0.123 -27.744 1.00 83.62 99 VAL A O 1
ATOM 830 N N . GLN A 1 100 ? -15.147 -1.631 -27.302 1.00 79.00 100 GLN A N 1
ATOM 831 C CA . GLN A 1 100 ? -14.370 -1.370 -28.502 1.00 79.00 100 GLN A CA 1
ATOM 832 C C . GLN A 1 100 ? -13.671 -2.651 -28.938 1.00 79.00 100 GLN A C 1
ATOM 834 O O . GLN A 1 100 ? -13.068 -3.336 -28.110 1.00 79.00 100 GLN A O 1
ATOM 839 N N . ASN A 1 101 ? -13.750 -2.972 -30.229 1.00 71.94 101 ASN A N 1
ATOM 840 C CA . ASN A 1 101 ? -13.240 -4.231 -30.768 1.00 71.94 101 ASN A CA 1
ATOM 841 C C . ASN A 1 101 ? -12.497 -4.034 -32.094 1.00 71.94 101 ASN A C 1
ATOM 843 O O . ASN A 1 101 ? -12.836 -4.656 -33.096 1.00 71.94 101 ASN A O 1
ATOM 847 N N . GLY A 1 102 ? -11.541 -3.101 -32.111 1.00 61.50 102 GLY A N 1
ATOM 848 C CA . GLY A 1 102 ? -10.569 -2.904 -33.190 1.00 61.50 102 GLY A CA 1
ATOM 849 C C . GLY A 1 102 ? -11.065 -2.438 -34.573 1.00 61.50 102 GLY A C 1
ATOM 850 O O . GLY A 1 102 ? -10.375 -1.639 -35.198 1.00 61.50 102 GLY A O 1
ATOM 851 N N . ALA A 1 103 ? -12.253 -2.845 -35.038 1.00 55.72 103 ALA A N 1
ATOM 852 C CA . ALA A 1 103 ? -12.644 -2.796 -36.452 1.00 55.72 103 ALA A CA 1
ATOM 853 C C . ALA A 1 103 ? -14.001 -2.123 -36.765 1.00 55.72 103 ALA A C 1
ATOM 855 O O . ALA A 1 103 ? -14.488 -2.235 -37.889 1.00 55.72 103 ALA A O 1
ATOM 856 N N . ASP A 1 104 ? -14.608 -1.363 -35.849 1.00 47.47 104 ASP A N 1
ATOM 857 C CA . ASP A 1 104 ? -15.974 -0.825 -36.042 1.00 47.47 104 ASP A CA 1
ATOM 858 C C . ASP A 1 104 ? -16.115 0.330 -37.058 1.00 47.47 104 ASP A C 1
ATOM 860 O O . ASP A 1 104 ? -17.080 1.091 -37.000 1.00 47.47 104 ASP A O 1
ATOM 864 N N . ARG A 1 105 ? -15.193 0.507 -38.016 1.00 39.47 105 ARG A N 1
ATOM 865 C CA . ARG A 1 105 ? -15.382 1.522 -39.075 1.00 39.47 105 ARG A CA 1
ATOM 866 C C . ARG A 1 105 ? -15.202 1.089 -40.522 1.00 39.47 105 ARG A C 1
ATOM 868 O O . ARG A 1 105 ? -15.585 1.874 -41.380 1.00 39.47 105 ARG A O 1
ATOM 875 N N . TRP A 1 106 ? -14.722 -0.114 -40.833 1.00 44.56 106 TRP A N 1
ATOM 876 C CA . TRP A 1 106 ? -14.595 -0.534 -42.235 1.00 44.56 106 TRP A CA 1
ATOM 877 C C . TRP A 1 106 ? -14.676 -2.050 -42.391 1.00 44.56 106 TRP A C 1
ATOM 879 O O . TRP A 1 106 ? -13.648 -2.712 -42.325 1.00 44.56 106 TRP A O 1
ATOM 889 N N . VAL A 1 107 ? -15.861 -2.601 -42.678 1.00 37.78 107 VAL A N 1
ATOM 890 C CA . VAL A 1 107 ? -15.942 -3.906 -43.355 1.00 37.78 107 VAL A CA 1
ATOM 891 C C . VAL A 1 107 ? -17.139 -3.940 -44.309 1.00 37.78 107 VAL A C 1
ATOM 893 O O . VAL A 1 107 ? -18.263 -4.243 -43.920 1.00 37.78 107 VAL A O 1
ATOM 896 N N . THR A 1 108 ? -16.881 -3.664 -45.588 1.00 34.53 108 THR A N 1
ATOM 897 C CA . THR A 1 108 ? -17.583 -4.349 -46.675 1.00 34.53 108 THR A CA 1
ATOM 898 C C . THR A 1 108 ? -17.072 -5.786 -46.738 1.00 34.53 108 THR A C 1
ATOM 900 O O . THR A 1 108 ? -15.884 -6.067 -46.576 1.00 34.53 108 THR A O 1
ATOM 903 N N . GLU A 1 109 ? -18.007 -6.709 -46.915 1.00 43.62 109 GLU A N 1
ATOM 904 C CA . GLU A 1 109 ? -17.803 -8.152 -46.964 1.00 43.62 109 GLU A CA 1
ATOM 905 C C . GLU A 1 109 ? -16.675 -8.540 -47.938 1.00 43.62 109 GLU A C 1
ATOM 907 O O . GLU A 1 109 ? -16.811 -8.298 -49.136 1.00 43.62 109 GLU A O 1
ATOM 912 N N . ARG A 1 110 ? -15.590 -9.166 -47.439 1.00 34.53 110 ARG A N 1
ATOM 913 C CA . ARG A 1 110 ? -14.951 -10.358 -48.063 1.00 34.53 110 ARG A CA 1
ATOM 914 C C . ARG A 1 110 ? -13.652 -10.887 -47.448 1.00 34.53 110 ARG A C 1
ATOM 916 O O . ARG A 1 110 ? -13.251 -11.964 -47.864 1.00 34.53 110 ARG A O 1
ATOM 923 N N . ASN A 1 111 ? -13.036 -10.267 -46.441 1.00 34.25 111 ASN A N 1
ATOM 924 C CA . ASN A 1 111 ? -11.825 -10.833 -45.821 1.00 34.25 111 ASN A CA 1
ATOM 925 C C . ASN A 1 111 ? -11.988 -10.983 -44.303 1.00 34.25 111 ASN A C 1
ATOM 927 O O . ASN A 1 111 ? -11.855 -10.022 -43.552 1.00 34.25 111 ASN A O 1
ATOM 931 N N . ARG A 1 112 ? -12.290 -12.207 -43.848 1.00 41.81 112 ARG A N 1
ATOM 932 C CA . ARG A 1 112 ? -12.206 -12.584 -42.430 1.00 41.81 112 ARG A CA 1
ATOM 933 C C . ARG A 1 112 ? -10.731 -12.645 -42.026 1.00 41.81 112 ARG A C 1
ATOM 935 O O . ARG A 1 112 ? -10.112 -13.692 -42.165 1.00 41.81 112 ARG A O 1
ATOM 942 N N . ASN A 1 113 ? -10.191 -11.556 -41.492 1.00 41.12 113 ASN A N 1
ATOM 943 C CA . ASN A 1 113 ? -9.015 -11.640 -40.631 1.00 41.12 113 ASN A CA 1
ATOM 944 C C . ASN A 1 113 ? -9.524 -11.795 -39.192 1.00 41.12 113 ASN A C 1
ATOM 946 O O . ASN A 1 113 ? -10.124 -10.888 -38.625 1.00 41.12 113 ASN A O 1
ATOM 950 N N . GLU A 1 114 ? -9.334 -12.975 -38.604 1.00 45.09 114 GLU A N 1
ATOM 951 C CA . GLU A 1 114 ? -9.764 -13.315 -37.238 1.00 45.09 114 GLU A CA 1
ATOM 952 C C . GLU A 1 114 ? -8.941 -12.616 -36.133 1.00 45.09 114 GLU A C 1
ATOM 954 O O . GLU A 1 114 ? -9.190 -12.845 -34.954 1.00 45.09 114 GLU A O 1
ATOM 959 N N . GLY A 1 115 ? -7.992 -11.750 -36.503 1.00 44.59 115 GLY A N 1
ATOM 960 C CA . GLY A 1 115 ? -6.930 -11.234 -35.637 1.00 44.59 115 GLY A CA 1
ATOM 961 C C . GLY A 1 115 ? -7.196 -9.932 -34.875 1.00 44.59 115 GLY A C 1
ATOM 962 O O . GLY A 1 115 ? -6.270 -9.466 -34.234 1.00 44.59 115 GLY A O 1
ATOM 963 N N . ASP A 1 116 ? -8.399 -9.344 -34.913 1.00 48.66 116 ASP A N 1
ATOM 964 C CA . ASP A 1 116 ? -8.677 -8.039 -34.265 1.00 48.66 116 ASP A CA 1
ATOM 965 C C . ASP A 1 116 ? -9.727 -8.098 -33.136 1.00 48.66 116 ASP A C 1
ATOM 967 O O . ASP A 1 116 ? -10.272 -7.073 -32.728 1.00 48.66 116 ASP A O 1
ATOM 971 N N . ARG A 1 117 ? -10.034 -9.293 -32.610 1.00 62.84 117 ARG A N 1
ATOM 972 C CA . ARG A 1 117 ? -11.074 -9.487 -31.581 1.00 62.84 117 ARG A CA 1
ATOM 973 C C . ARG A 1 117 ? -10.498 -9.940 -30.251 1.00 62.84 117 ARG A C 1
ATOM 975 O O . ARG A 1 117 ? -9.527 -10.680 -30.232 1.00 62.84 117 ARG A O 1
ATOM 982 N N . TRP A 1 118 ? -11.135 -9.567 -29.139 1.00 70.06 118 TRP A N 1
ATOM 983 C CA . TRP A 1 118 ? -10.829 -10.171 -27.836 1.00 70.06 118 TRP A CA 1
ATOM 984 C C . TRP A 1 118 ? -10.795 -11.704 -27.924 1.00 70.06 118 TRP A C 1
ATOM 986 O O . TRP A 1 118 ? -11.765 -12.329 -28.357 1.00 70.06 118 TRP A O 1
ATOM 996 N N . ALA A 1 119 ? -9.698 -12.301 -27.464 1.00 77.38 119 ALA A N 1
ATOM 997 C CA . ALA A 1 119 ? -9.547 -13.747 -27.350 1.00 77.38 119 ALA A CA 1
ATOM 998 C C . ALA A 1 119 ? -9.323 -14.160 -25.893 1.00 77.38 119 ALA A C 1
ATOM 1000 O O . ALA A 1 119 ? -9.041 -13.334 -25.022 1.00 77.38 119 ALA A O 1
ATOM 1001 N N . THR A 1 120 ? -9.439 -15.460 -25.629 1.00 80.75 120 THR A N 1
ATOM 1002 C CA . THR A 1 120 ? -8.996 -16.050 -24.362 1.00 80.75 120 THR A CA 1
ATOM 1003 C C . THR A 1 120 ? -7.961 -17.121 -24.648 1.00 80.75 120 THR A C 1
ATOM 1005 O O . THR A 1 120 ? -8.143 -17.936 -25.553 1.00 80.75 120 THR A O 1
ATOM 1008 N N . GLU A 1 121 ? -6.879 -17.139 -23.881 1.00 81.50 121 GLU A N 1
ATOM 1009 C CA . GLU A 1 121 ? -5.823 -18.140 -24.031 1.00 81.50 121 GLU A CA 1
ATOM 1010 C C . GLU A 1 121 ? -5.381 -18.700 -22.681 1.00 81.50 121 GLU A C 1
ATOM 1012 O O . GLU A 1 121 ? -5.701 -18.149 -21.625 1.00 81.50 121 GLU A O 1
ATOM 1017 N N . ARG A 1 122 ? -4.650 -19.822 -22.712 1.00 80.56 122 ARG A N 1
ATOM 1018 C CA . ARG A 1 122 ? -3.965 -20.319 -21.515 1.00 80.56 122 ARG A CA 1
ATOM 1019 C C . ARG A 1 122 ? -2.816 -19.386 -21.162 1.00 80.56 122 ARG A C 1
ATOM 1021 O O . ARG A 1 122 ? -2.085 -18.940 -22.046 1.00 80.56 122 ARG A O 1
ATOM 1028 N N . ASN A 1 123 ? -2.632 -19.152 -19.870 1.00 76.06 123 ASN A N 1
ATOM 1029 C CA . ASN A 1 123 ? -1.524 -18.357 -19.368 1.00 76.06 123 ASN A CA 1
ATOM 1030 C C . ASN A 1 123 ? -0.196 -18.992 -19.784 1.00 76.06 123 ASN A C 1
ATOM 1032 O O . ASN A 1 123 ? 0.129 -20.104 -19.379 1.00 76.06 123 ASN A O 1
ATOM 1036 N N . ARG A 1 124 ? 0.558 -18.271 -20.619 1.00 69.06 124 ARG A N 1
ATOM 1037 C CA . ARG A 1 124 ? 1.902 -18.671 -21.067 1.00 69.06 124 ARG A CA 1
ATOM 1038 C C . ARG A 1 124 ? 2.994 -18.249 -20.082 1.00 69.06 124 ARG A C 1
ATOM 1040 O O . ARG A 1 124 ? 4.094 -18.780 -20.132 1.00 69.06 124 ARG A O 1
ATOM 1047 N N . LYS A 1 125 ? 2.680 -17.291 -19.204 1.00 67.12 125 LYS A N 1
ATOM 1048 C CA . LYS A 1 125 ? 3.555 -16.773 -18.147 1.00 67.12 125 LYS A CA 1
ATOM 1049 C C . LYS A 1 125 ? 3.062 -17.251 -16.787 1.00 67.12 125 LYS A C 1
ATOM 1051 O O . LYS A 1 125 ? 1.855 -17.202 -16.537 1.00 67.12 125 LYS A O 1
ATOM 1056 N N . LEU A 1 126 ? 3.998 -17.659 -15.929 1.00 62.53 126 LEU A N 1
ATOM 1057 C CA . LEU A 1 126 ? 3.737 -18.016 -14.533 1.00 62.53 126 LEU A CA 1
ATOM 1058 C C . LEU A 1 126 ? 3.014 -16.862 -13.830 1.00 62.53 126 LEU A C 1
ATOM 1060 O O . LEU A 1 126 ? 3.515 -15.739 -13.781 1.00 62.53 126 LEU A O 1
ATOM 1064 N N . PHE A 1 127 ? 1.808 -17.142 -13.341 1.00 52.91 127 PHE A N 1
ATOM 1065 C CA . PHE A 1 127 ? 1.014 -16.207 -12.554 1.00 52.91 127 PHE A CA 1
ATOM 1066 C C . PHE A 1 127 ? 1.331 -16.433 -11.065 1.00 52.91 127 PHE A C 1
ATOM 1068 O O . PHE A 1 127 ? 1.444 -17.593 -10.674 1.00 52.91 127 PHE A O 1
ATOM 1075 N N . PRO A 1 128 ? 1.457 -15.385 -10.226 1.00 47.22 128 PRO A N 1
ATOM 1076 C CA . PRO A 1 128 ? 1.818 -15.540 -8.807 1.00 47.22 128 PRO A CA 1
ATOM 1077 C C . PRO A 1 128 ? 0.895 -16.478 -8.009 1.00 47.22 128 PRO A C 1
ATOM 1079 O O . PRO A 1 128 ? 1.332 -17.150 -7.085 1.00 47.22 128 PRO A O 1
ATOM 1082 N N . GLU A 1 129 ? -0.378 -16.565 -8.396 1.00 48.44 129 GLU A N 1
ATOM 1083 C CA . GLU A 1 129 ? -1.305 -17.606 -7.946 1.00 48.44 129 GLU A CA 1
ATOM 1084 C C . GLU A 1 129 ? -1.440 -18.692 -9.029 1.00 48.44 129 GLU A C 1
ATOM 1086 O O . GLU A 1 129 ? -2.078 -18.467 -10.060 1.00 48.44 129 GLU A O 1
ATOM 1091 N N . ASN A 1 130 ? -0.947 -19.908 -8.775 1.00 55.78 130 ASN A N 1
ATOM 1092 C CA . ASN A 1 130 ? -1.014 -21.040 -9.721 1.00 55.78 130 ASN A CA 1
ATOM 1093 C C . ASN A 1 130 ? -2.449 -21.510 -10.072 1.00 55.78 130 ASN A C 1
ATOM 1095 O O . ASN A 1 130 ? -2.628 -22.440 -10.856 1.00 55.78 130 ASN A O 1
ATOM 1099 N N . THR A 1 131 ? -3.483 -20.875 -9.506 1.00 61.31 131 THR A N 1
ATOM 1100 C CA . THR A 1 131 ? -4.898 -21.149 -9.804 1.00 61.31 131 THR A CA 1
ATOM 1101 C C . THR A 1 131 ? -5.416 -20.400 -11.036 1.00 61.31 131 THR A C 1
ATOM 1103 O O . THR A 1 131 ? -6.449 -20.778 -11.585 1.00 61.31 131 THR A O 1
ATOM 1106 N N . VAL A 1 132 ? -4.720 -19.358 -11.508 1.00 72.06 132 VAL A N 1
ATOM 1107 C CA . VAL A 1 132 ? -5.134 -18.598 -12.696 1.00 72.06 132 VAL A CA 1
ATOM 1108 C C . VAL A 1 132 ? -4.518 -19.231 -13.940 1.00 72.06 132 VAL A C 1
ATOM 1110 O O . VAL A 1 132 ? -3.337 -19.055 -14.235 1.00 72.06 132 VAL A O 1
ATOM 1113 N N . THR A 1 133 ? -5.330 -19.966 -14.698 1.00 77.44 133 THR A N 1
ATOM 1114 C CA . THR A 1 133 ? -4.865 -20.742 -15.863 1.00 77.44 133 THR A CA 1
ATOM 1115 C C . THR A 1 133 ? -5.129 -20.063 -17.205 1.00 77.44 133 THR A C 1
ATOM 1117 O O . THR A 1 133 ? -4.576 -20.485 -18.225 1.00 77.44 133 THR A O 1
ATOM 1120 N N . ARG A 1 134 ? -5.961 -19.014 -17.229 1.00 80.94 134 ARG A N 1
ATOM 1121 C CA . ARG A 1 134 ? -6.393 -18.316 -18.445 1.00 80.94 134 ARG A CA 1
ATOM 1122 C C . ARG A 1 134 ? -6.335 -16.796 -18.291 1.00 80.94 134 ARG A C 1
ATOM 1124 O O . ARG A 1 134 ? -6.332 -16.250 -17.183 1.00 80.94 134 ARG A O 1
ATOM 1131 N N . CYS A 1 135 ? -6.288 -16.116 -19.430 1.00 84.88 135 CYS A N 1
ATOM 1132 C CA . CYS A 1 135 ? -6.369 -14.665 -19.521 1.00 84.88 135 CYS A CA 1
ATOM 1133 C C . CYS A 1 135 ? -7.122 -14.221 -20.774 1.00 84.88 135 CYS A C 1
ATOM 1135 O O . CYS A 1 135 ? -7.303 -14.982 -21.729 1.00 84.88 135 CYS A O 1
ATOM 1137 N N . PHE A 1 136 ? -7.553 -12.964 -20.750 1.00 87.75 136 PHE A N 1
ATOM 1138 C CA . PHE A 1 136 ? -8.077 -12.262 -21.910 1.00 87.75 136 PHE A CA 1
ATOM 1139 C C . PHE A 1 136 ? -6.933 -11.613 -22.680 1.00 87.75 136 PHE A C 1
ATOM 1141 O O . PHE A 1 136 ? -6.013 -11.083 -22.062 1.00 87.75 136 PHE A O 1
ATOM 1148 N N . VAL A 1 137 ? -7.018 -11.599 -24.007 1.00 85.44 137 VAL A N 1
ATOM 1149 C CA . VAL A 1 137 ? -5.972 -11.069 -24.890 1.00 85.44 137 VAL A CA 1
ATOM 1150 C C . VAL A 1 137 ? -6.571 -10.058 -25.859 1.00 85.44 137 VAL A C 1
ATOM 1152 O O . VAL A 1 137 ? -7.598 -10.337 -26.485 1.00 85.44 137 VAL A O 1
ATOM 1155 N N . THR A 1 138 ? -5.931 -8.896 -25.978 1.00 84.56 138 THR A N 1
ATOM 1156 C CA . THR A 1 138 ? -6.214 -7.915 -27.039 1.00 84.56 138 THR A CA 1
ATOM 1157 C C . THR A 1 138 ? -5.3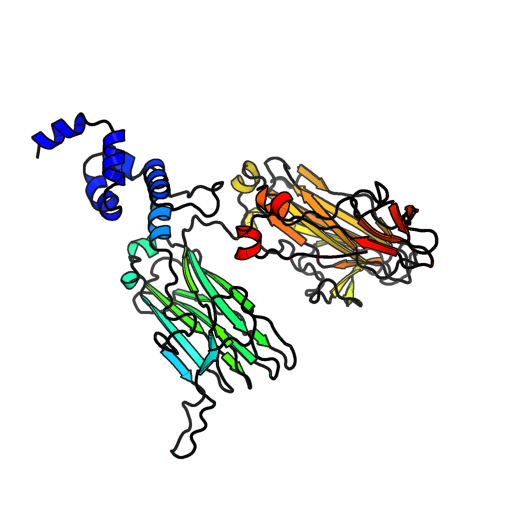01 -8.130 -28.248 1.00 84.56 138 THR A C 1
ATOM 1159 O O . THR A 1 138 ? -4.411 -8.970 -28.207 1.00 84.56 138 THR A O 1
ATOM 1162 N N . TYR A 1 139 ? -5.503 -7.380 -29.331 1.00 74.56 139 TYR A N 1
ATOM 1163 C CA . TYR A 1 139 ? -4.672 -7.471 -30.538 1.00 74.56 139 TYR A CA 1
ATOM 1164 C C . TYR A 1 139 ? -4.233 -6.072 -31.009 1.00 74.56 139 TYR A C 1
ATOM 1166 O O . TYR A 1 139 ? -4.090 -5.158 -30.189 1.00 74.56 139 TYR A O 1
ATOM 1174 N N . HIS A 1 140 ? -3.979 -5.917 -32.313 1.00 72.50 140 HIS A N 1
ATOM 1175 C CA . HIS A 1 140 ? -3.341 -4.756 -32.933 1.00 72.50 140 HIS A CA 1
ATOM 1176 C C . HIS A 1 140 ? -4.037 -3.435 -32.599 1.00 72.50 140 HIS A C 1
ATOM 1178 O O . HIS A 1 140 ? -3.377 -2.447 -32.272 1.00 72.50 140 HIS A O 1
ATOM 1184 N N . SER A 1 141 ? -5.364 -3.414 -32.667 1.00 78.56 141 SER A N 1
ATOM 1185 C CA . SER A 1 141 ? -6.174 -2.226 -32.409 1.00 78.56 141 SER A CA 1
ATOM 1186 C C . SER A 1 141 ? -6.682 -2.161 -30.966 1.00 78.56 141 SER A C 1
ATOM 1188 O O . SER A 1 141 ? -6.615 -3.129 -30.212 1.00 78.56 141 SER A O 1
ATOM 1190 N N . LEU A 1 142 ? -7.185 -0.989 -30.562 1.00 83.94 142 LEU A N 1
ATOM 1191 C CA . LEU A 1 142 ? -7.742 -0.790 -29.224 1.00 83.94 142 LEU A CA 1
ATOM 1192 C C . LEU A 1 142 ? -8.953 -1.693 -29.000 1.00 83.94 142 LEU A C 1
ATOM 1194 O O . LEU A 1 142 ? -9.985 -1.543 -29.658 1.00 83.94 142 LEU A O 1
ATOM 1198 N N . CYS A 1 143 ? -8.805 -2.593 -28.031 1.00 86.00 143 CYS A N 1
ATOM 1199 C CA . CYS A 1 143 ? -9.863 -3.460 -27.552 1.00 86.00 143 CYS A CA 1
ATOM 1200 C C . CYS A 1 143 ? -10.156 -3.122 -26.092 1.00 86.00 143 CYS A C 1
ATOM 1202 O O . CYS A 1 143 ? -9.259 -3.156 -25.247 1.00 86.00 143 CYS A O 1
ATOM 1204 N N . LEU A 1 144 ? -11.414 -2.807 -25.795 1.00 89.44 144 LEU A N 1
ATOM 1205 C CA . LEU A 1 144 ? -11.896 -2.488 -24.455 1.00 89.44 144 LEU A CA 1
ATOM 1206 C C . LEU A 1 144 ? -13.115 -3.346 -24.151 1.00 89.44 144 LEU A C 1
ATOM 1208 O O . LEU A 1 144 ? -13.999 -3.508 -24.994 1.00 89.44 144 LEU A O 1
ATOM 1212 N N . LYS A 1 145 ? -13.155 -3.892 -22.941 1.00 91.56 145 LYS A N 1
ATOM 1213 C CA . LYS A 1 145 ? -14.327 -4.575 -22.402 1.00 91.56 145 LYS A CA 1
ATOM 1214 C C . LYS A 1 145 ? -14.683 -4.002 -21.045 1.00 91.56 145 LYS A C 1
ATOM 1216 O O . LYS A 1 145 ? -13.798 -3.546 -20.318 1.00 91.56 145 LYS A O 1
ATOM 1221 N N . GLU A 1 146 ? -15.960 -4.047 -20.708 1.00 95.44 146 GLU A N 1
ATOM 1222 C CA . GLU A 1 146 ? -16.470 -3.523 -19.456 1.00 95.44 146 GLU A CA 1
ATOM 1223 C C . GLU A 1 146 ? -17.462 -4.444 -18.760 1.00 95.44 146 GLU A C 1
ATOM 1225 O O . GLU A 1 146 ? -18.032 -5.359 -19.353 1.00 95.44 146 GLU A O 1
ATOM 1230 N N . GLN A 1 147 ? -17.648 -4.194 -17.469 1.00 96.62 147 GLN A N 1
ATOM 1231 C CA . GLN A 1 147 ? -18.736 -4.752 -16.689 1.00 96.62 147 GLN A CA 1
ATOM 1232 C C . GLN A 1 147 ? -19.319 -3.656 -15.798 1.00 96.62 147 GLN A C 1
ATOM 1234 O O . GLN A 1 147 ? -18.589 -2.948 -15.097 1.00 96.62 147 GLN A O 1
ATOM 1239 N N . LEU A 1 148 ? -20.645 -3.524 -15.834 1.00 96.94 148 LEU A N 1
ATOM 1240 C CA . LEU A 1 148 ? -21.397 -2.619 -14.975 1.00 96.94 148 LEU A CA 1
ATOM 1241 C C . LEU A 1 148 ? -21.947 -3.396 -13.776 1.00 96.94 148 LEU A C 1
ATOM 1243 O O . LEU A 1 148 ? -22.825 -4.246 -13.921 1.00 96.94 148 LEU A O 1
ATOM 1247 N N . ILE A 1 149 ? -21.445 -3.085 -12.588 1.00 96.19 149 ILE A N 1
ATOM 1248 C CA . ILE A 1 149 ? -21.873 -3.693 -11.329 1.00 96.19 149 ILE A CA 1
ATOM 1249 C C . ILE A 1 149 ? -23.009 -2.855 -10.741 1.00 96.19 149 ILE A C 1
ATOM 1251 O O . ILE A 1 149 ? -22.836 -1.664 -10.491 1.00 96.19 149 ILE A O 1
ATOM 1255 N N . ASP A 1 150 ? -24.151 -3.490 -10.483 1.00 93.56 150 ASP A N 1
ATOM 1256 C CA . ASP A 1 150 ? -25.284 -2.920 -9.747 1.00 93.56 150 ASP A CA 1
ATOM 1257 C C . ASP A 1 150 ? -25.162 -3.300 -8.268 1.00 93.56 150 ASP A C 1
ATOM 1259 O O . ASP A 1 150 ? -25.359 -4.457 -7.885 1.00 93.56 150 ASP A O 1
ATOM 1263 N N . LEU A 1 151 ? -24.806 -2.322 -7.432 1.00 85.62 151 LEU A N 1
ATOM 1264 C CA . LEU A 1 151 ? -24.512 -2.562 -6.019 1.00 85.62 151 LEU A CA 1
ATOM 1265 C C . LEU A 1 151 ? -25.733 -3.080 -5.257 1.00 85.62 151 LEU A C 1
ATOM 1267 O O . LEU A 1 151 ? -25.597 -3.960 -4.406 1.00 85.62 151 LEU A O 1
ATOM 1271 N N . LYS A 1 152 ? -26.929 -2.599 -5.607 1.00 81.75 152 LYS A N 1
ATOM 1272 C CA . LYS A 1 152 ? -28.179 -3.006 -4.966 1.00 81.75 152 LYS A CA 1
ATOM 1273 C C . LYS A 1 152 ? -28.517 -4.455 -5.286 1.00 81.75 152 LYS A C 1
ATOM 1275 O O . LYS A 1 152 ? -28.888 -5.200 -4.380 1.00 81.75 152 LYS A O 1
ATOM 1280 N N . LYS A 1 153 ? -28.328 -4.879 -6.541 1.00 82.25 153 LYS A N 1
ATOM 1281 C CA . LYS A 1 153 ? -28.481 -6.291 -6.941 1.00 82.25 153 LYS A CA 1
ATOM 1282 C C . LYS A 1 153 ? -27.439 -7.202 -6.300 1.00 82.25 153 LYS A C 1
ATOM 1284 O O . LYS A 1 153 ? -27.752 -8.346 -5.989 1.00 82.25 153 LYS A O 1
ATOM 1289 N N . GLU A 1 154 ? -26.233 -6.699 -6.058 1.00 77.81 154 GLU A N 1
ATOM 1290 C CA . GLU A 1 154 ? -25.183 -7.441 -5.350 1.00 77.81 154 GLU A CA 1
ATOM 1291 C C . GLU A 1 154 ? -25.383 -7.481 -3.818 1.00 77.81 154 GLU A C 1
ATOM 1293 O O . GLU A 1 154 ? -24.643 -8.176 -3.119 1.00 77.81 154 GLU A O 1
ATOM 1298 N N . GLY A 1 155 ? -26.420 -6.820 -3.291 1.00 65.50 155 GLY A N 1
ATOM 1299 C CA . GLY A 1 155 ? -26.816 -6.876 -1.879 1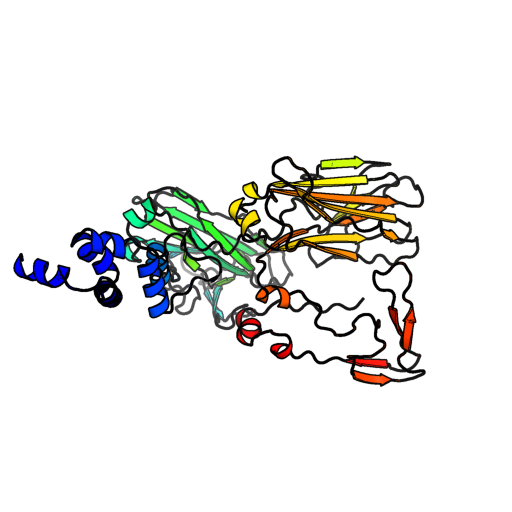.00 65.50 155 GLY A CA 1
ATOM 1300 C C . GLY A 1 155 ? -26.380 -5.673 -1.036 1.00 65.50 155 GLY A C 1
ATOM 1301 O O . GLY A 1 155 ? -26.602 -5.666 0.175 1.00 65.50 155 GLY A O 1
ATOM 1302 N N . TYR A 1 156 ? -25.803 -4.637 -1.647 1.00 70.69 156 TYR A N 1
ATOM 1303 C CA . TYR A 1 156 ? -25.411 -3.400 -0.971 1.00 70.69 156 TYR A CA 1
ATOM 1304 C C . TYR A 1 156 ? -26.507 -2.343 -1.119 1.00 70.69 156 TYR A C 1
ATOM 1306 O O . TYR A 1 156 ? -26.708 -1.771 -2.187 1.00 70.69 156 TYR A O 1
ATOM 1314 N N . SER A 1 157 ? -27.239 -2.082 -0.033 1.00 70.94 157 SER A N 1
ATOM 1315 C CA . SER A 1 157 ? -28.339 -1.109 -0.057 1.00 70.94 157 SER A CA 1
ATOM 1316 C C . SER A 1 157 ? -27.868 0.340 -0.253 1.00 70.94 157 SER A C 1
ATOM 1318 O O . SER A 1 157 ? -26.776 0.717 0.172 1.00 70.94 157 SER A O 1
ATOM 1320 N N . ASP A 1 158 ? -28.745 1.173 -0.811 1.00 75.88 158 ASP A N 1
ATOM 1321 C CA . ASP A 1 158 ? -28.494 2.599 -1.067 1.00 75.88 158 ASP A CA 1
ATOM 1322 C C . ASP A 1 158 ? -28.074 3.344 0.218 1.00 75.88 158 ASP A C 1
ATOM 1324 O O . ASP A 1 158 ? -27.045 4.017 0.258 1.00 75.88 158 ASP A O 1
ATOM 1328 N N . ALA A 1 159 ? -28.811 3.128 1.315 1.00 61.84 159 ALA A N 1
ATOM 1329 C CA . ALA A 1 159 ? -28.508 3.718 2.620 1.00 61.84 159 ALA A CA 1
ATOM 1330 C C . ALA A 1 159 ? -27.156 3.251 3.183 1.00 61.84 159 ALA A C 1
ATOM 1332 O O . ALA A 1 159 ? -26.432 4.037 3.791 1.00 61.84 159 ALA A O 1
ATOM 1333 N N . PHE A 1 160 ? -26.803 1.981 2.964 1.00 64.50 160 PHE A N 1
ATOM 1334 C CA . PHE A 1 160 ? -25.518 1.425 3.379 1.00 64.50 160 PHE A CA 1
ATOM 1335 C C . PHE A 1 160 ? -24.354 2.119 2.654 1.00 64.50 160 PHE A C 1
ATOM 1337 O O . PHE A 1 160 ? -23.403 2.554 3.304 1.00 64.50 160 PHE A O 1
ATOM 1344 N N . MET A 1 161 ? -24.453 2.291 1.333 1.00 74.06 161 MET A N 1
ATOM 1345 C CA . MET A 1 161 ? -23.418 2.963 0.541 1.00 74.06 161 MET A CA 1
ATOM 1346 C C . MET A 1 161 ? -23.286 4.450 0.896 1.00 74.06 161 MET A C 1
ATOM 1348 O O . MET A 1 161 ? -22.169 4.960 0.975 1.00 74.06 161 MET A O 1
ATOM 1352 N N . ASP A 1 162 ? -24.398 5.129 1.180 1.00 73.44 162 ASP A N 1
ATOM 1353 C CA . ASP A 1 162 ? -24.404 6.565 1.481 1.00 73.44 162 ASP A CA 1
ATOM 1354 C C . ASP A 1 162 ? -23.901 6.896 2.887 1.00 73.44 162 ASP A C 1
ATOM 1356 O O . ASP A 1 162 ? -23.137 7.845 3.073 1.00 73.44 162 ASP A O 1
ATOM 1360 N N . GLN A 1 163 ? -24.331 6.127 3.891 1.00 61.50 163 GLN A N 1
ATOM 1361 C CA . GLN A 1 163 ? -24.006 6.408 5.289 1.00 61.50 163 GLN A CA 1
ATOM 1362 C C . GLN A 1 163 ? -22.591 5.948 5.632 1.00 61.50 163 GLN A C 1
ATOM 1364 O O . GLN A 1 163 ? -21.813 6.697 6.226 1.00 61.50 163 GLN A O 1
ATOM 1369 N N . LEU A 1 164 ? -22.252 4.718 5.242 1.00 62.66 164 LEU A N 1
ATOM 1370 C CA . LEU A 1 164 ? -21.031 4.057 5.695 1.00 62.66 164 LEU A CA 1
ATOM 1371 C C . LEU A 1 164 ? -19.863 4.262 4.742 1.00 62.66 164 LEU A C 1
ATOM 1373 O O . LEU A 1 164 ? -18.719 4.175 5.182 1.00 62.66 164 LEU A O 1
ATOM 1377 N N . ARG A 1 165 ? -20.143 4.547 3.462 1.00 74.31 165 ARG A N 1
ATOM 1378 C CA . ARG A 1 165 ? -19.139 4.813 2.418 1.00 74.31 165 ARG A CA 1
ATOM 1379 C C . ARG A 1 165 ? -17.955 3.831 2.507 1.00 74.31 165 ARG A C 1
ATOM 1381 O O . ARG A 1 165 ? -16.804 4.257 2.648 1.00 74.31 165 ARG A O 1
ATOM 1388 N N . PRO A 1 166 ? -18.226 2.508 2.486 1.00 70.38 166 PRO A N 1
ATOM 1389 C CA . PRO A 1 166 ? -17.194 1.485 2.638 1.00 70.38 166 PRO A CA 1
ATOM 1390 C C . PRO A 1 166 ? -16.152 1.602 1.528 1.00 70.38 166 PRO A C 1
ATOM 1392 O O . PRO A 1 166 ? -16.444 2.073 0.430 1.00 70.38 166 PRO A O 1
ATOM 1395 N N . ARG A 1 167 ? -14.925 1.151 1.785 1.00 76.44 167 ARG A N 1
ATOM 1396 C CA . ARG A 1 167 ? -13.858 1.246 0.785 1.00 76.44 167 ARG A CA 1
ATOM 1397 C C . ARG A 1 167 ? -14.163 0.328 -0.391 1.00 76.44 167 ARG A C 1
ATOM 1399 O O . ARG A 1 167 ? -14.526 -0.824 -0.187 1.00 76.44 167 ARG A O 1
ATOM 1406 N N . ILE A 1 168 ? -13.949 0.817 -1.606 1.00 85.06 168 ILE A N 1
ATOM 1407 C CA . ILE A 1 168 ? -14.108 0.023 -2.829 1.00 85.06 168 ILE A CA 1
ATOM 1408 C C . ILE A 1 168 ? -12.710 -0.246 -3.364 1.00 85.06 168 ILE A C 1
ATOM 1410 O O . ILE A 1 168 ? -12.051 0.665 -3.869 1.00 85.06 168 ILE A O 1
ATOM 1414 N N . LYS A 1 169 ? -12.225 -1.472 -3.183 1.00 81.94 169 LYS A N 1
ATOM 1415 C CA . LYS A 1 169 ? -10.924 -1.912 -3.683 1.00 81.94 169 LYS A CA 1
ATOM 1416 C C . LYS A 1 169 ? -11.106 -2.478 -5.081 1.00 81.94 169 LYS A C 1
ATOM 1418 O O . LYS A 1 169 ? -11.966 -3.325 -5.299 1.00 81.94 169 LYS A O 1
ATOM 1423 N N . ILE A 1 170 ? -10.258 -2.038 -5.998 1.00 86.81 170 ILE A N 1
ATOM 1424 C CA . ILE A 1 170 ? -10.162 -2.586 -7.344 1.00 86.81 170 ILE A CA 1
ATOM 1425 C C . ILE A 1 170 ? -8.763 -3.125 -7.571 1.00 86.81 170 ILE A C 1
ATOM 1427 O O . ILE A 1 170 ? -7.785 -2.541 -7.094 1.00 86.81 170 ILE A O 1
ATOM 1431 N N . SER A 1 171 ? -8.665 -4.235 -8.287 1.00 81.69 171 SER A N 1
ATOM 1432 C CA . SER A 1 171 ? -7.399 -4.798 -8.729 1.00 81.69 171 SER A CA 1
ATOM 1433 C C . SER A 1 171 ? -7.522 -5.308 -10.153 1.00 81.69 171 SER A C 1
ATOM 1435 O O . SER A 1 171 ? -8.583 -5.770 -10.560 1.00 81.69 171 SER A O 1
ATOM 1437 N N . ASP A 1 172 ? -6.427 -5.240 -10.898 1.00 82.25 172 ASP A N 1
ATOM 1438 C CA . ASP A 1 172 ? -6.318 -5.909 -12.185 1.00 82.25 172 ASP A CA 1
ATOM 1439 C C . ASP A 1 172 ? -4.889 -6.390 -12.411 1.00 82.25 172 ASP A C 1
ATOM 1441 O O . ASP A 1 172 ? -3.948 -5.829 -11.837 1.00 82.25 172 ASP A O 1
ATOM 1445 N N . TRP A 1 173 ? -4.733 -7.419 -13.237 1.00 82.38 173 TRP A N 1
ATOM 1446 C CA . TRP A 1 173 ? -3.428 -7.942 -13.618 1.00 82.38 173 TRP A CA 1
ATOM 1447 C C . TRP A 1 173 ? -3.247 -7.864 -15.114 1.00 82.38 173 TRP A C 1
ATOM 1449 O O . TRP A 1 173 ? -4.136 -8.258 -15.864 1.00 82.38 173 TRP A O 1
ATOM 1459 N N . TYR A 1 174 ? -2.080 -7.391 -15.538 1.00 81.75 174 TYR A N 1
ATOM 1460 C CA . TYR A 1 174 ? -1.785 -7.187 -16.946 1.00 81.75 174 TYR A CA 1
ATOM 1461 C C . TYR A 1 174 ? -0.333 -7.516 -17.290 1.00 81.75 174 TYR A C 1
ATOM 1463 O O . TYR A 1 174 ? 0.567 -7.371 -16.462 1.00 81.75 174 TYR A O 1
ATOM 1471 N N . THR A 1 175 ? -0.099 -7.979 -18.518 1.00 80.25 175 THR A N 1
ATOM 1472 C CA . THR A 1 175 ? 1.250 -8.231 -19.047 1.00 80.25 175 THR A CA 1
ATOM 1473 C C . THR A 1 175 ? 1.270 -8.222 -20.583 1.00 80.25 175 THR A C 1
ATOM 1475 O O . THR A 1 175 ? 0.320 -8.701 -21.212 1.00 80.25 175 THR A O 1
ATOM 1478 N N . PRO A 1 176 ? 2.318 -7.679 -21.226 1.00 79.75 176 PRO A N 1
ATOM 1479 C CA . PRO A 1 176 ? 2.543 -7.817 -22.664 1.00 79.75 176 PRO A CA 1
ATOM 1480 C C . PRO A 1 176 ? 3.239 -9.149 -23.008 1.00 79.75 176 PRO A C 1
ATOM 1482 O O . PRO A 1 176 ? 3.803 -9.825 -22.144 1.00 79.75 176 PRO A O 1
ATOM 1485 N N . LEU A 1 177 ? 3.256 -9.511 -24.293 1.00 70.50 177 LEU A N 1
ATOM 1486 C CA . LEU A 1 177 ? 4.252 -10.450 -24.833 1.00 70.50 177 LEU A CA 1
ATOM 1487 C C . LEU A 1 177 ? 5.495 -9.685 -25.309 1.00 70.50 177 LEU A C 1
ATOM 1489 O O . LEU A 1 177 ? 5.384 -8.534 -25.723 1.00 70.50 177 LEU A O 1
ATOM 1493 N N . SER A 1 178 ? 6.655 -10.341 -25.243 1.00 59.38 178 SER A N 1
ATOM 1494 C CA . SER A 1 178 ? 8.008 -9.799 -25.471 1.00 59.38 178 SER A CA 1
ATOM 1495 C C . SER A 1 178 ? 8.236 -9.131 -26.830 1.00 59.38 178 SER A C 1
ATOM 1497 O O . SER A 1 178 ? 9.203 -8.390 -27.004 1.00 59.38 178 SER A O 1
ATOM 1499 N N . ASP A 1 179 ? 7.370 -9.389 -27.803 1.00 61.31 179 ASP A N 1
ATOM 1500 C CA . ASP A 1 179 ? 7.746 -9.247 -29.207 1.00 61.31 179 ASP A CA 1
ATOM 1501 C C . ASP A 1 179 ? 7.509 -7.823 -29.739 1.00 61.31 179 ASP A C 1
ATOM 1503 O O . ASP A 1 179 ? 8.231 -7.366 -30.631 1.00 61.31 179 ASP A O 1
ATOM 1507 N N . TYR A 1 180 ? 6.548 -7.078 -29.165 1.00 65.62 180 TYR A N 1
ATOM 1508 C CA . TYR A 1 180 ? 6.180 -5.737 -29.630 1.00 65.62 180 TYR A CA 1
ATOM 1509 C C . TYR A 1 180 ? 5.624 -4.814 -28.537 1.00 65.62 180 TYR A C 1
ATOM 1511 O O . TYR A 1 180 ? 5.038 -5.242 -27.542 1.00 65.62 180 TYR A O 1
ATOM 1519 N N . GLY A 1 181 ? 5.745 -3.503 -28.774 1.00 69.31 181 GLY A N 1
ATOM 1520 C CA . GLY A 1 181 ? 5.186 -2.480 -27.893 1.00 69.31 181 GLY A CA 1
ATOM 1521 C C . GLY A 1 181 ? 3.668 -2.609 -27.738 1.00 69.31 181 GLY A C 1
ATOM 1522 O O . GLY A 1 181 ? 2.932 -2.738 -28.720 1.00 69.31 181 GLY A O 1
ATOM 1523 N N . SER A 1 182 ? 3.210 -2.566 -26.488 1.00 77.19 182 SER A N 1
ATOM 1524 C CA . SER A 1 182 ? 1.801 -2.716 -26.111 1.00 77.19 182 SER A CA 1
ATOM 1525 C C . SER A 1 182 ? 1.402 -1.656 -25.087 1.00 77.19 182 SER A C 1
ATOM 1527 O O . SER A 1 182 ? 2.243 -1.122 -24.361 1.00 77.19 182 SER A O 1
ATOM 1529 N N . GLN A 1 183 ? 0.114 -1.333 -25.040 1.00 82.12 183 GLN A N 1
ATOM 1530 C CA . GLN A 1 183 ? -0.465 -0.339 -24.144 1.00 82.12 183 GLN A CA 1
ATOM 1531 C C . GLN A 1 183 ? -1.603 -0.958 -23.353 1.00 82.12 183 GLN A C 1
ATOM 1533 O O . GLN A 1 183 ? -2.507 -1.556 -23.935 1.00 82.12 183 GLN A O 1
ATOM 1538 N N . TYR A 1 184 ? -1.567 -0.775 -22.038 1.00 85.44 184 TYR A N 1
ATOM 1539 C CA . TYR A 1 184 ? -2.630 -1.196 -21.134 1.00 85.44 184 TYR A CA 1
ATOM 1540 C C . TYR A 1 184 ? -3.545 -0.020 -20.774 1.00 85.44 184 TYR A C 1
ATOM 1542 O O . TYR A 1 184 ? -3.082 1.105 -20.555 1.00 85.44 184 TYR A O 1
ATOM 1550 N N . TRP A 1 185 ? -4.844 -0.302 -20.704 1.00 86.12 185 TRP A N 1
ATOM 1551 C CA . TRP A 1 185 ? -5.901 0.643 -20.378 1.00 86.12 185 TRP A CA 1
ATOM 1552 C C . TRP A 1 185 ? -6.765 0.122 -19.231 1.00 86.12 185 TRP A C 1
ATOM 1554 O O . TRP A 1 185 ? -7.244 -1.009 -19.277 1.00 86.12 185 TRP A O 1
ATOM 1564 N N . LEU A 1 186 ? -7.035 0.986 -18.252 1.00 89.25 186 LEU A N 1
ATOM 1565 C CA . LEU A 1 186 ? -7.996 0.754 -17.175 1.00 89.25 186 LEU A CA 1
ATOM 1566 C C . LEU A 1 186 ? -8.772 2.042 -16.905 1.00 89.25 186 LEU A C 1
ATOM 1568 O O . LEU A 1 186 ? -8.194 3.122 -16.843 1.00 89.25 186 LEU A O 1
ATOM 1572 N N . SER A 1 187 ? -10.077 1.935 -16.726 1.00 93.44 187 SER A N 1
ATOM 1573 C CA . SER A 1 187 ? -10.938 3.000 -16.230 1.00 93.44 187 SER A CA 1
ATOM 1574 C C . SER A 1 187 ? -11.953 2.384 -15.283 1.00 93.44 187 SER A C 1
ATOM 1576 O O . SER A 1 187 ? -12.606 1.401 -15.629 1.00 93.44 187 SER A O 1
ATOM 1578 N N . VAL A 1 188 ? -12.076 2.940 -14.084 1.00 95.75 188 VAL A N 1
ATOM 1579 C CA . VAL A 1 188 ? -13.110 2.540 -13.131 1.00 95.75 188 VAL A CA 1
ATOM 1580 C C . VAL A 1 188 ? -13.890 3.766 -12.698 1.00 95.75 188 VAL A C 1
ATOM 1582 O O . VAL A 1 188 ? -13.304 4.725 -12.200 1.00 95.75 188 VAL A O 1
ATOM 1585 N N . GLU A 1 189 ? -15.207 3.723 -12.847 1.00 96.75 189 GLU A N 1
ATOM 1586 C CA . GLU A 1 189 ? -16.105 4.823 -12.513 1.00 96.75 189 GLU A CA 1
ATOM 1587 C C . GLU A 1 189 ? -17.096 4.389 -11.434 1.00 96.75 189 GLU A C 1
ATOM 1589 O O . GLU A 1 189 ? -17.775 3.371 -11.566 1.00 96.75 189 GLU A O 1
ATOM 1594 N N . LEU A 1 190 ? -17.189 5.175 -10.364 1.00 97.25 190 LEU A N 1
ATOM 1595 C CA . LEU A 1 190 ? -18.278 5.105 -9.398 1.00 97.25 190 LEU A CA 1
ATOM 1596 C C . LEU A 1 190 ? -19.402 5.995 -9.907 1.00 97.25 190 LEU A C 1
ATOM 1598 O O . LEU A 1 190 ? -19.177 7.188 -10.113 1.00 97.25 190 LEU A O 1
ATOM 1602 N N . LEU A 1 191 ? -20.585 5.425 -10.107 1.00 96.44 191 LEU A N 1
ATOM 1603 C CA . LEU A 1 191 ? -21.692 6.090 -10.782 1.00 96.44 191 LEU A CA 1
ATOM 1604 C C . LEU A 1 191 ? -22.895 6.288 -9.857 1.00 96.44 191 LEU A C 1
ATOM 1606 O O . LEU A 1 191 ? -23.149 5.455 -8.979 1.00 96.44 191 LEU A O 1
ATOM 1610 N N . ASP A 1 192 ? -23.645 7.361 -10.091 1.00 95.94 192 ASP A N 1
ATOM 1611 C CA . ASP A 1 192 ? -24.914 7.646 -9.417 1.00 95.94 192 ASP A CA 1
ATOM 1612 C C . ASP A 1 192 ? -26.094 6.813 -9.962 1.00 95.94 192 ASP A C 1
ATOM 1614 O O . ASP A 1 192 ? -25.927 5.928 -10.803 1.00 95.94 192 ASP A O 1
ATOM 1618 N N . GLN A 1 193 ? -27.307 7.083 -9.469 1.00 95.19 193 GLN A N 1
ATOM 1619 C CA . GLN A 1 193 ? -28.539 6.406 -9.893 1.00 95.19 193 GLN A CA 1
ATOM 1620 C C . GLN A 1 193 ? -28.853 6.603 -11.388 1.00 95.19 193 GLN A C 1
ATOM 1622 O O . GLN A 1 193 ? -29.420 5.702 -12.012 1.00 95.19 193 GLN A O 1
ATOM 1627 N N . GLU A 1 194 ? -28.475 7.746 -11.965 1.00 95.81 194 GLU A N 1
ATOM 1628 C CA . GLU A 1 194 ? -28.628 8.061 -13.389 1.00 95.81 194 GLU A CA 1
ATOM 1629 C C . GLU A 1 194 ? -27.447 7.558 -14.243 1.00 95.81 194 GLU A C 1
ATOM 1631 O O . GLU A 1 194 ? -27.455 7.718 -15.464 1.00 95.81 194 GLU A O 1
ATOM 1636 N N . LYS A 1 195 ? -26.472 6.876 -13.624 1.00 94.81 195 LYS A N 1
ATOM 1637 C CA . LYS A 1 195 ? -25.218 6.388 -14.217 1.00 94.81 195 LYS A CA 1
ATOM 1638 C C . LYS A 1 195 ? -24.230 7.496 -14.608 1.00 94.81 195 LYS A C 1
ATOM 1640 O O . LYS A 1 195 ? -23.353 7.251 -15.442 1.00 94.81 195 LYS A O 1
ATOM 1645 N N . ASN A 1 196 ? -24.314 8.675 -13.995 1.00 94.88 196 ASN A N 1
ATOM 1646 C CA . ASN A 1 196 ? -23.293 9.709 -14.149 1.00 94.88 196 ASN A CA 1
ATOM 1647 C C . ASN A 1 196 ? -22.095 9.430 -13.229 1.00 94.88 196 ASN A C 1
ATOM 1649 O O . ASN A 1 196 ? -22.275 8.945 -12.108 1.00 94.88 196 ASN A O 1
ATOM 1653 N N . PRO A 1 197 ? -20.864 9.747 -13.660 1.00 94.19 197 PRO A N 1
ATOM 1654 C CA . PRO A 1 197 ? -19.673 9.525 -12.852 1.00 94.19 197 PRO A CA 1
ATOM 1655 C C . PRO A 1 197 ? -19.584 10.488 -11.661 1.00 94.19 197 PRO A C 1
ATOM 1657 O O . PRO A 1 197 ? -19.516 11.703 -11.821 1.00 94.19 197 PRO A O 1
ATOM 1660 N N . ILE A 1 198 ? -19.506 9.920 -10.456 1.00 92.94 198 ILE A N 1
ATOM 1661 C CA . ILE A 1 198 ? -19.216 10.618 -9.192 1.00 92.94 198 ILE A CA 1
ATOM 1662 C C . ILE A 1 198 ? -17.700 10.686 -8.968 1.00 92.94 198 ILE A C 1
ATOM 1664 O O . ILE A 1 198 ? -17.142 11.720 -8.596 1.00 92.94 198 ILE A O 1
ATOM 1668 N N . ARG A 1 199 ? -17.009 9.559 -9.174 1.00 91.75 199 ARG A N 1
ATOM 1669 C CA . ARG A 1 199 ? -15.549 9.442 -9.066 1.00 91.75 199 ARG A CA 1
ATOM 1670 C C . ARG A 1 199 ? -15.027 8.527 -10.155 1.00 91.75 199 ARG A C 1
ATOM 1672 O O . ARG A 1 199 ? -15.569 7.447 -10.354 1.00 91.75 199 ARG A O 1
ATOM 1679 N N . THR A 1 200 ? -13.906 8.906 -10.749 1.00 90.06 200 THR A N 1
ATOM 1680 C CA . THR A 1 200 ? -13.247 8.110 -11.783 1.00 90.06 200 THR A CA 1
ATOM 1681 C C . THR A 1 200 ? -11.801 7.858 -11.394 1.00 90.06 200 THR A C 1
ATOM 1683 O O . THR A 1 200 ? -11.092 8.762 -10.949 1.00 90.06 200 THR A O 1
ATOM 1686 N N . TYR A 1 201 ? -11.365 6.617 -11.565 1.00 84.31 201 TYR A N 1
ATOM 1687 C CA . TYR A 1 201 ? -9.973 6.218 -11.511 1.00 84.31 201 TYR A CA 1
ATOM 1688 C C . TYR A 1 201 ? -9.525 5.813 -12.910 1.00 84.31 201 TYR A C 1
ATOM 1690 O O . TYR A 1 201 ? -9.995 4.820 -13.461 1.00 84.31 201 TYR A O 1
ATOM 1698 N N . HIS A 1 202 ? -8.597 6.587 -13.462 1.00 80.94 202 HIS A N 1
ATOM 1699 C CA . HIS A 1 202 ? -7.971 6.315 -14.745 1.00 80.94 202 HIS A CA 1
ATOM 1700 C C . HIS A 1 202 ? -6.452 6.467 -14.575 1.00 80.94 202 HIS A C 1
ATOM 1702 O O . HIS A 1 202 ? -5.955 7.597 -14.549 1.00 80.94 202 HIS A O 1
ATOM 1708 N N . PRO A 1 203 ? -5.706 5.371 -14.344 1.00 73.12 203 PRO A N 1
ATOM 1709 C CA . PRO A 1 203 ? -4.254 5.440 -14.245 1.00 73.12 203 PRO A CA 1
ATOM 1710 C C . PRO A 1 203 ? -3.649 5.911 -15.571 1.00 73.12 203 PRO A C 1
ATOM 1712 O O . PRO A 1 203 ? -4.212 5.677 -16.640 1.00 73.12 203 PRO A O 1
ATOM 1715 N N . TYR A 1 204 ? -2.481 6.560 -15.504 1.00 55.22 204 TYR A N 1
ATOM 1716 C CA . TYR A 1 204 ? -1.718 6.906 -16.704 1.00 55.22 204 TYR A CA 1
ATOM 1717 C C . TYR A 1 204 ? -1.503 5.660 -17.571 1.00 55.22 204 TYR A C 1
ATOM 1719 O O . TYR A 1 204 ? -1.213 4.583 -17.048 1.00 55.22 204 TYR A O 1
ATOM 1727 N N . LYS A 1 205 ? -1.644 5.822 -18.895 1.00 66.38 205 LYS A N 1
ATOM 1728 C CA . LYS A 1 205 ? -1.432 4.742 -19.868 1.00 66.38 205 LYS A CA 1
ATOM 1729 C C . LYS A 1 205 ? -0.068 4.101 -19.627 1.00 66.38 205 LYS A C 1
ATOM 1731 O O . LYS A 1 205 ? 0.946 4.801 -19.612 1.00 66.38 205 LYS A O 1
ATOM 1736 N N . VAL A 1 206 ? -0.051 2.785 -19.445 1.00 65.56 206 VAL A N 1
ATOM 1737 C CA . VAL A 1 206 ? 1.196 2.039 -19.264 1.00 65.56 206 VAL A CA 1
ATOM 1738 C C . VAL A 1 206 ? 1.696 1.616 -20.637 1.00 65.56 206 VAL A C 1
ATOM 1740 O O . VAL A 1 206 ? 0.981 0.930 -21.370 1.00 65.56 206 VAL A O 1
ATOM 1743 N N . PHE A 1 207 ? 2.909 2.051 -20.978 1.00 66.25 207 PHE A N 1
ATOM 1744 C CA . PHE A 1 207 ? 3.576 1.740 -22.238 1.00 66.25 207 PHE A CA 1
ATOM 1745 C C . PHE A 1 207 ? 4.661 0.698 -21.998 1.00 66.25 207 PHE A C 1
ATOM 1747 O O . PHE A 1 207 ? 5.542 0.897 -21.162 1.00 66.25 207 PHE A O 1
ATOM 1754 N N . PHE A 1 208 ? 4.616 -0.388 -22.761 1.00 66.44 208 PHE A N 1
ATOM 1755 C CA . PHE A 1 208 ? 5.637 -1.426 -22.735 1.00 66.44 208 PHE A CA 1
ATOM 1756 C C . PHE A 1 208 ? 6.576 -1.275 -23.929 1.00 66.44 208 PHE A C 1
ATOM 1758 O O . PHE A 1 208 ? 6.116 -1.091 -25.059 1.00 66.44 208 PHE A O 1
ATOM 1765 N N . GLN A 1 209 ? 7.886 -1.330 -23.673 1.00 61.81 209 GLN A N 1
ATOM 1766 C CA . GLN A 1 209 ? 8.907 -1.262 -24.719 1.00 61.81 209 GLN A CA 1
ATOM 1767 C C . GLN A 1 209 ? 9.085 -2.623 -25.402 1.00 61.81 209 GLN A C 1
ATOM 1769 O O . GLN A 1 209 ? 8.849 -3.671 -24.803 1.00 61.81 209 GLN A O 1
ATOM 1774 N N . GLN A 1 210 ? 9.493 -2.591 -26.668 1.00 62.06 210 GLN A N 1
ATOM 1775 C CA . GLN A 1 210 ? 9.751 -3.787 -27.467 1.00 62.06 210 GLN A CA 1
ATOM 1776 C C . GLN A 1 210 ? 10.953 -4.578 -26.923 1.00 62.06 210 GLN A C 1
ATOM 1778 O O . GLN A 1 210 ? 11.955 -3.976 -26.546 1.00 62.06 210 GLN A O 1
ATOM 1783 N N . GLY A 1 211 ? 10.873 -5.915 -26.930 1.00 54.41 211 GLY A N 1
ATOM 1784 C CA . GLY A 1 211 ? 11.990 -6.810 -26.596 1.00 54.41 211 GLY A CA 1
ATOM 1785 C C . GLY A 1 211 ? 12.161 -7.131 -25.108 1.00 54.41 211 GLY A C 1
ATOM 1786 O O . GLY A 1 211 ? 13.033 -7.922 -24.760 1.00 54.41 211 GLY A O 1
ATOM 1787 N N . SER A 1 212 ? 11.333 -6.558 -24.233 1.00 56.16 212 SER A N 1
ATOM 1788 C CA . SER A 1 212 ? 11.394 -6.781 -22.785 1.00 56.16 212 SER A CA 1
ATOM 1789 C C . SER A 1 212 ? 10.339 -7.797 -22.339 1.00 56.16 212 SER A C 1
ATOM 1791 O O . SER A 1 212 ? 9.143 -7.615 -22.584 1.00 56.16 212 SER A O 1
ATOM 1793 N N . ASP A 1 213 ? 10.761 -8.861 -21.651 1.00 65.62 213 ASP A N 1
ATOM 1794 C CA . ASP A 1 213 ? 9.845 -9.843 -21.066 1.00 65.62 213 ASP A CA 1
ATOM 1795 C C . ASP A 1 213 ? 9.341 -9.375 -19.693 1.00 65.62 213 ASP A C 1
ATOM 1797 O O . ASP A 1 213 ? 9.977 -9.576 -18.660 1.00 65.62 213 ASP A O 1
ATOM 1801 N N . TYR A 1 214 ? 8.194 -8.693 -19.677 1.00 66.81 214 TYR A N 1
ATOM 1802 C CA . TYR A 1 214 ? 7.605 -8.193 -18.434 1.00 66.81 214 TYR A CA 1
ATOM 1803 C C . TYR A 1 214 ? 6.828 -9.296 -17.695 1.00 66.81 214 TYR A C 1
ATOM 1805 O O . TYR A 1 214 ? 6.001 -9.970 -18.318 1.00 66.81 214 TYR A O 1
ATOM 1813 N N . PRO A 1 215 ? 6.992 -9.462 -16.370 1.00 73.75 215 PRO A N 1
ATOM 1814 C CA . PRO A 1 215 ? 6.143 -10.360 -15.588 1.00 73.75 215 PRO A CA 1
ATOM 1815 C C . PRO A 1 215 ? 4.690 -9.853 -15.538 1.00 73.75 215 PRO A C 1
ATOM 1817 O O . PRO A 1 215 ? 4.349 -8.794 -16.072 1.00 73.75 215 PRO A O 1
ATOM 1820 N N . TRP A 1 216 ? 3.804 -10.612 -14.891 1.00 69.94 216 TRP A N 1
ATOM 1821 C CA . TRP A 1 216 ? 2.472 -10.117 -14.547 1.00 69.94 216 TRP A CA 1
ATOM 1822 C C . TRP A 1 216 ? 2.574 -8.935 -13.581 1.00 69.94 216 TRP A C 1
ATOM 1824 O O . TRP A 1 216 ? 3.114 -9.061 -12.484 1.00 69.94 216 TRP A O 1
ATOM 1834 N N . CYS A 1 217 ? 2.032 -7.786 -13.979 1.00 69.50 217 CYS A N 1
ATOM 1835 C CA . CYS A 1 217 ? 1.973 -6.596 -13.145 1.00 69.50 217 CYS A CA 1
ATOM 1836 C C . CYS A 1 217 ? 0.584 -6.468 -12.524 1.00 69.50 217 CYS A C 1
ATOM 1838 O O . CYS A 1 217 ? -0.423 -6.529 -13.230 1.00 69.50 217 CYS A O 1
ATOM 1840 N N . GLN A 1 218 ? 0.528 -6.242 -11.211 1.00 78.50 218 GLN A N 1
ATOM 1841 C CA . GLN A 1 218 ? -0.716 -5.928 -10.517 1.00 78.50 218 GLN A CA 1
ATOM 1842 C C . GLN A 1 218 ? -0.896 -4.415 -10.416 1.00 78.50 218 GLN A C 1
ATOM 1844 O O . GLN A 1 218 ? -0.008 -3.697 -9.956 1.00 78.50 218 GLN A O 1
ATOM 1849 N N . ILE A 1 219 ? -2.085 -3.936 -10.763 1.00 69.38 219 ILE A N 1
ATOM 1850 C CA . ILE A 1 219 ? -2.560 -2.615 -10.363 1.00 69.38 219 ILE A CA 1
ATOM 1851 C C . ILE A 1 219 ? -3.631 -2.772 -9.292 1.00 69.38 219 ILE A C 1
ATOM 1853 O O . ILE A 1 219 ? -4.451 -3.690 -9.328 1.00 69.38 219 ILE A O 1
ATOM 1857 N N . THR A 1 220 ? -3.600 -1.903 -8.286 1.00 74.69 220 THR A N 1
ATOM 1858 C CA . THR A 1 220 ? -4.594 -1.874 -7.212 1.00 74.69 220 THR A CA 1
ATOM 1859 C C . THR A 1 220 ? -4.899 -0.433 -6.853 1.00 74.69 220 THR A C 1
ATOM 1861 O O . THR A 1 220 ? -3.989 0.373 -6.661 1.00 74.69 220 THR A O 1
ATOM 1864 N N . TYR A 1 221 ? -6.180 -0.120 -6.710 1.00 74.56 221 TYR A N 1
ATOM 1865 C CA . TYR A 1 221 ? -6.639 1.178 -6.243 1.00 74.56 221 TYR A CA 1
ATOM 1866 C C . TYR A 1 221 ? -7.777 1.006 -5.240 1.00 74.56 221 TYR A C 1
ATOM 1868 O O . TYR A 1 221 ? -8.478 -0.001 -5.240 1.00 74.56 221 TYR A O 1
ATOM 1876 N N . VAL A 1 222 ? -7.934 1.970 -4.337 1.00 80.38 222 VAL A N 1
ATOM 1877 C CA . VAL A 1 222 ? -8.985 1.936 -3.318 1.00 80.38 222 VAL A CA 1
ATOM 1878 C C . VAL A 1 222 ? -9.683 3.282 -3.304 1.00 80.38 222 VAL A C 1
ATOM 1880 O O . VAL A 1 222 ? -9.083 4.276 -2.892 1.00 80.38 222 VAL A O 1
ATOM 1883 N N . PHE A 1 223 ? -10.954 3.305 -3.698 1.00 79.56 223 PHE A N 1
ATOM 1884 C CA . PHE A 1 223 ? -11.782 4.488 -3.527 1.00 79.56 223 PHE A CA 1
ATOM 1885 C C . PHE A 1 223 ? -12.087 4.685 -2.044 1.00 79.56 223 PHE A C 1
ATOM 1887 O O . PHE A 1 223 ? -12.516 3.768 -1.336 1.00 79.56 223 PHE A O 1
ATOM 1894 N N . ARG A 1 224 ? -11.847 5.911 -1.586 1.00 81.69 224 ARG A N 1
ATOM 1895 C CA . ARG A 1 224 ? -12.098 6.390 -0.227 1.00 81.69 224 ARG A CA 1
ATOM 1896 C C . ARG A 1 224 ? -12.848 7.703 -0.337 1.00 81.69 224 ARG A C 1
ATOM 1898 O O . ARG A 1 224 ? -12.629 8.432 -1.303 1.00 81.69 224 ARG A O 1
ATOM 1905 N N . ASP A 1 225 ? -13.709 7.980 0.634 1.00 80.12 225 ASP A N 1
ATOM 1906 C CA . ASP A 1 225 ? -14.361 9.285 0.782 1.00 80.12 225 ASP A CA 1
ATOM 1907 C C . ASP A 1 225 ? -14.995 9.797 -0.529 1.00 80.12 225 ASP A C 1
ATOM 1909 O O . ASP A 1 225 ? -14.913 10.974 -0.884 1.00 80.12 225 ASP A O 1
ATOM 1913 N N . TYR A 1 226 ? -15.618 8.885 -1.282 1.00 81.44 226 TYR A N 1
ATOM 1914 C CA . TYR A 1 226 ? -16.156 9.155 -2.619 1.00 81.44 226 TYR A CA 1
ATOM 1915 C C . TYR A 1 226 ? -17.467 9.956 -2.613 1.00 81.44 226 TYR A C 1
ATOM 1917 O O . TYR A 1 226 ? -17.922 10.357 -3.677 1.00 81.44 226 TYR A O 1
ATOM 1925 N N . GLY A 1 227 ? -18.021 10.251 -1.434 1.00 81.69 227 GLY A N 1
ATOM 1926 C CA . GLY A 1 227 ? -19.309 10.930 -1.271 1.00 81.69 227 GLY A CA 1
ATOM 1927 C C . GLY A 1 227 ? -20.499 9.959 -1.277 1.00 81.69 227 GLY A C 1
ATOM 1928 O O . GLY A 1 227 ? -20.320 8.771 -1.536 1.00 81.69 227 GLY A O 1
ATOM 1929 N N . PRO A 1 228 ? -21.705 10.422 -0.916 1.00 83.44 228 PRO A N 1
ATOM 1930 C CA . PRO A 1 228 ? -22.920 9.625 -1.058 1.00 83.44 228 PRO A CA 1
ATOM 1931 C C . PRO A 1 228 ? -23.340 9.522 -2.534 1.00 83.44 228 PRO A C 1
ATOM 1933 O O . PRO A 1 228 ? -22.858 10.269 -3.382 1.00 83.44 228 PRO A O 1
ATOM 1936 N N . GLY A 1 229 ? -24.275 8.623 -2.828 1.00 88.25 229 GLY A N 1
ATOM 1937 C CA . GLY A 1 229 ? -24.940 8.520 -4.125 1.00 88.25 229 GLY A CA 1
ATOM 1938 C C . GLY A 1 229 ? -24.407 7.425 -5.043 1.00 88.25 229 GLY A C 1
ATOM 1939 O O . GLY A 1 229 ? -24.997 7.207 -6.090 1.00 88.25 229 GLY A O 1
ATOM 1940 N N . VAL A 1 230 ? -23.349 6.696 -4.673 1.00 95.19 230 VAL A N 1
ATOM 1941 C CA . VAL A 1 230 ? -22.810 5.606 -5.509 1.00 95.19 230 VAL A CA 1
ATOM 1942 C C . VAL A 1 230 ? -23.797 4.436 -5.567 1.00 95.19 230 VAL A C 1
ATOM 1944 O O . VAL A 1 230 ? -24.185 3.893 -4.529 1.00 95.19 230 VAL A O 1
ATOM 1947 N N . ARG A 1 231 ? -24.196 4.042 -6.780 1.00 95.62 231 ARG A N 1
ATOM 1948 C CA . ARG A 1 231 ? -25.141 2.943 -7.066 1.00 95.62 231 ARG A CA 1
ATOM 1949 C C . ARG A 1 231 ? -24.577 1.908 -8.024 1.00 95.62 231 ARG A C 1
ATOM 1951 O O . ARG A 1 231 ? -24.893 0.726 -7.891 1.00 95.62 231 ARG A O 1
ATOM 1958 N N . PHE A 1 232 ? -23.707 2.332 -8.937 1.00 96.88 232 PHE A N 1
ATOM 1959 C CA . PHE A 1 232 ? -23.053 1.425 -9.870 1.00 96.88 232 PHE A CA 1
ATOM 1960 C C . PHE A 1 232 ? -21.541 1.608 -9.867 1.00 96.88 232 PHE A C 1
ATOM 1962 O O . PHE A 1 232 ? -21.021 2.671 -9.523 1.00 96.88 232 PHE A O 1
ATOM 1969 N N . ILE A 1 233 ? -20.837 0.559 -10.280 1.00 97.50 233 ILE A N 1
ATOM 1970 C CA . ILE A 1 233 ? -19.406 0.607 -10.573 1.00 97.50 233 ILE A CA 1
ATOM 1971 C C . ILE A 1 233 ? -19.233 0.144 -12.014 1.00 97.50 233 ILE A C 1
ATOM 1973 O O . ILE A 1 233 ? -19.570 -0.995 -12.332 1.00 97.50 233 ILE A O 1
ATOM 1977 N N . ARG A 1 234 ? -18.714 1.007 -12.887 1.00 97.81 234 ARG A N 1
ATOM 1978 C CA . ARG A 1 234 ? -18.285 0.609 -14.231 1.00 97.81 234 ARG A CA 1
ATOM 1979 C C . ARG A 1 234 ? -16.801 0.288 -14.183 1.00 97.81 234 ARG A C 1
ATOM 1981 O O . ARG A 1 234 ? -16.004 1.138 -13.796 1.00 97.81 234 ARG A O 1
ATOM 1988 N N . PHE A 1 235 ? -16.438 -0.933 -14.554 1.00 96.56 235 PHE A N 1
ATOM 1989 C CA . PHE A 1 235 ? -15.051 -1.370 -14.669 1.00 96.56 235 PHE A CA 1
ATOM 1990 C C . PHE A 1 235 ? -14.750 -1.651 -16.138 1.00 96.56 235 PHE A C 1
ATOM 1992 O O . PHE A 1 235 ? -15.328 -2.576 -16.702 1.00 96.56 235 PHE A O 1
ATOM 1999 N N . THR A 1 236 ? -13.843 -0.886 -16.737 1.00 94.75 236 THR A N 1
ATOM 2000 C CA . THR A 1 236 ? -13.473 -0.986 -18.153 1.00 94.75 236 THR A CA 1
ATOM 2001 C C . THR A 1 236 ? -11.969 -1.179 -18.270 1.00 94.75 236 THR A C 1
ATOM 2003 O O . THR A 1 236 ? -11.195 -0.377 -17.751 1.00 94.75 236 THR A O 1
ATOM 2006 N N . HIS A 1 237 ? -11.527 -2.210 -18.980 1.00 92.31 237 HIS A N 1
ATOM 2007 C CA . HIS A 1 237 ? -10.102 -2.459 -19.187 1.00 92.31 237 HIS A CA 1
ATOM 2008 C C . HIS A 1 237 ? -9.805 -3.069 -20.554 1.00 92.31 237 HIS A C 1
ATOM 2010 O O . HIS A 1 237 ? -10.700 -3.536 -21.264 1.00 92.31 237 HIS A O 1
ATOM 2016 N N . GLY A 1 238 ? -8.531 -3.052 -20.922 1.00 89.56 238 GLY A N 1
ATOM 2017 C CA . GLY A 1 238 ? -8.047 -3.629 -22.161 1.00 89.56 238 GLY A CA 1
ATOM 2018 C C . GLY A 1 238 ? -6.761 -2.970 -22.608 1.00 89.56 238 GLY A C 1
ATOM 2019 O O . GLY A 1 238 ? -5.890 -2.671 -21.792 1.00 89.56 238 GLY A O 1
ATOM 2020 N N . GLY A 1 239 ? -6.625 -2.757 -23.909 1.00 87.69 239 GLY A N 1
ATOM 2021 C CA . GLY A 1 239 ? -5.389 -2.240 -24.465 1.00 87.69 239 GLY A CA 1
ATOM 2022 C C . GLY A 1 239 ? -5.259 -2.445 -25.961 1.00 87.69 239 GLY A C 1
ATOM 2023 O O . GLY A 1 239 ? -6.181 -2.905 -26.633 1.00 87.69 239 GLY A O 1
ATOM 2024 N N . MET A 1 240 ? -4.084 -2.101 -26.473 1.00 82.19 240 MET A N 1
ATOM 2025 C CA . MET A 1 240 ? -3.711 -2.260 -27.878 1.00 82.19 240 MET A CA 1
ATOM 2026 C C . MET A 1 240 ? -2.234 -2.604 -28.005 1.00 82.19 240 MET A C 1
ATOM 2028 O O . MET A 1 240 ? -1.440 -2.246 -27.136 1.00 82.19 240 MET A O 1
ATOM 2032 N N . GLY A 1 241 ? -1.849 -3.251 -29.096 1.00 74.06 241 GLY A N 1
ATOM 2033 C CA . GLY A 1 241 ? -0.451 -3.552 -29.393 1.00 74.06 241 GLY A CA 1
ATOM 2034 C C . GLY A 1 241 ? -0.333 -4.699 -30.380 1.00 74.06 241 GLY A C 1
ATOM 2035 O O . GLY A 1 241 ? -1.231 -5.526 -30.480 1.00 74.06 241 GLY A O 1
ATOM 2036 N N . TRP A 1 242 ? 0.784 -4.788 -31.099 1.00 68.81 242 TRP A N 1
ATOM 2037 C CA . TRP A 1 242 ? 0.961 -5.807 -32.143 1.00 68.81 242 TRP A CA 1
ATOM 2038 C C . TRP A 1 242 ? 0.840 -7.251 -31.632 1.00 68.81 242 TRP A C 1
ATOM 2040 O O . TRP A 1 242 ? 0.312 -8.103 -32.333 1.00 68.81 242 TRP A O 1
ATOM 2050 N N . SER A 1 243 ? 1.279 -7.512 -30.399 1.00 67.75 243 SER A N 1
ATOM 2051 C CA . SER A 1 243 ? 1.102 -8.791 -29.692 1.00 67.75 243 SER A CA 1
ATOM 2052 C C . SER A 1 243 ? 0.017 -8.748 -28.604 1.00 67.75 243 SER A C 1
ATOM 2054 O O . SER A 1 243 ? -0.133 -9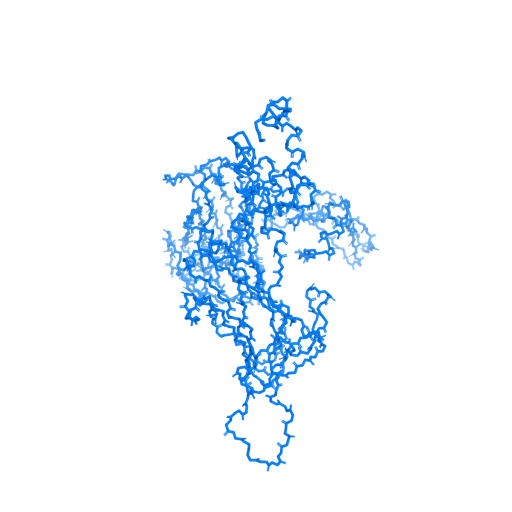.707 -27.833 1.00 67.75 243 SER A O 1
ATOM 2056 N N . GLY A 1 244 ? -0.697 -7.620 -28.518 1.00 76.19 244 GLY A N 1
ATOM 2057 C CA . GLY A 1 244 ? -1.734 -7.350 -27.532 1.00 76.19 244 GLY A CA 1
ATOM 2058 C 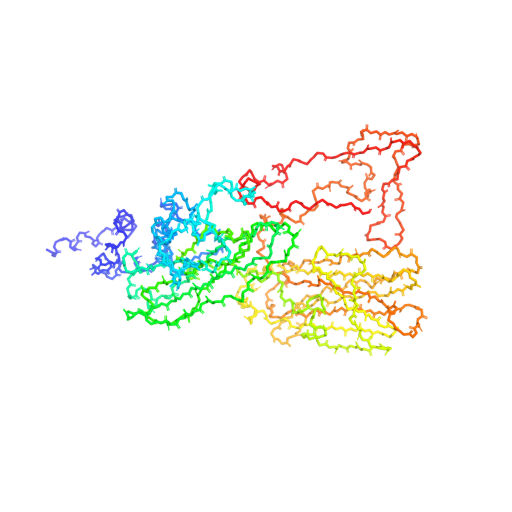C . GLY A 1 244 ? -1.265 -7.239 -26.083 1.00 76.19 244 GLY A C 1
ATOM 2059 O O . GLY A 1 244 ? -0.122 -7.545 -25.732 1.00 76.19 244 GLY A O 1
ATOM 2060 N N . ILE A 1 245 ? -2.204 -6.859 -25.215 1.00 84.44 245 ILE A N 1
ATOM 2061 C CA . ILE A 1 245 ? -2.071 -6.984 -23.764 1.00 84.44 245 ILE A CA 1
ATOM 2062 C C . ILE A 1 245 ? -2.867 -8.197 -23.281 1.00 84.44 245 ILE A C 1
ATOM 2064 O O . ILE A 1 245 ? -3.960 -8.479 -23.778 1.00 84.44 245 ILE A O 1
ATOM 2068 N N . ARG A 1 246 ? -2.324 -8.908 -22.294 1.00 87.56 246 ARG A N 1
ATOM 2069 C CA . ARG A 1 246 ? -3.060 -9.912 -21.525 1.00 87.56 246 ARG A CA 1
ATOM 2070 C C . ARG A 1 246 ? -3.568 -9.282 -20.252 1.00 87.56 246 ARG A C 1
ATOM 2072 O O . ARG A 1 246 ? -2.786 -8.629 -19.569 1.00 87.56 246 ARG A O 1
ATOM 2079 N N . VAL A 1 247 ? -4.837 -9.500 -19.932 1.00 89.19 247 VAL A N 1
ATOM 2080 C CA . VAL A 1 247 ? -5.450 -9.068 -18.669 1.00 89.19 247 VAL A CA 1
ATOM 2081 C C . VAL A 1 247 ? -6.194 -10.227 -18.018 1.00 89.19 247 VAL A C 1
ATOM 2083 O O . VAL A 1 247 ? -6.778 -11.057 -18.719 1.00 89.19 247 VAL A O 1
ATOM 2086 N N . THR A 1 248 ? -6.150 -10.339 -16.692 1.00 85.94 248 THR A N 1
ATOM 2087 C CA . THR A 1 248 ? -6.843 -11.411 -15.956 1.00 85.94 248 THR A CA 1
ATOM 2088 C C . THR A 1 248 ? -6.945 -11.101 -14.463 1.00 85.94 248 THR A C 1
ATOM 2090 O O . THR A 1 248 ? -6.386 -10.122 -13.977 1.00 85.94 248 THR A O 1
ATOM 2093 N N . ASN A 1 249 ? -7.647 -11.964 -13.726 1.00 82.88 249 ASN A N 1
ATOM 2094 C CA . ASN A 1 249 ? -7.781 -11.938 -12.268 1.00 82.88 249 ASN A CA 1
ATOM 2095 C C . ASN A 1 249 ? -8.211 -10.562 -11.720 1.00 82.88 249 ASN A C 1
ATOM 2097 O O . ASN A 1 249 ? -7.769 -10.136 -10.652 1.00 82.88 249 ASN A O 1
ATOM 2101 N N . SER A 1 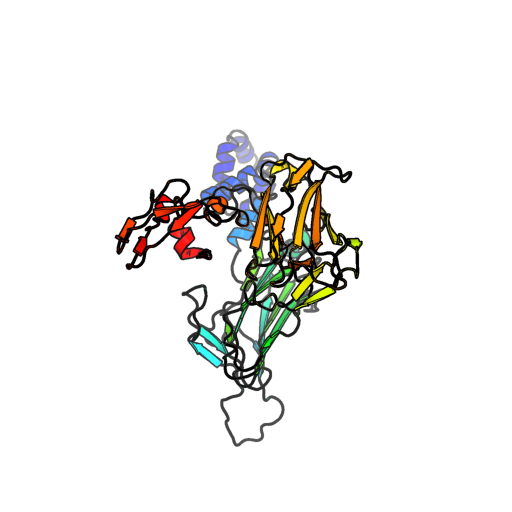250 ? -9.063 -9.862 -12.474 1.00 87.62 250 SER A N 1
ATOM 2102 C CA . SER A 1 250 ? -9.605 -8.559 -12.100 1.00 87.62 250 SER A CA 1
ATOM 2103 C C . SER A 1 250 ? -10.531 -8.699 -10.894 1.00 87.62 250 SER A C 1
ATOM 2105 O O . SER A 1 250 ? -11.317 -9.647 -10.818 1.00 87.62 250 SER A O 1
ATOM 2107 N N . SER A 1 251 ? -10.501 -7.750 -9.960 1.00 85.75 251 SER A N 1
ATOM 2108 C CA . SER A 1 251 ? -11.427 -7.751 -8.830 1.00 85.75 251 SER A CA 1
ATOM 2109 C C . SER A 1 251 ? -11.991 -6.382 -8.489 1.00 85.75 251 SER A C 1
ATOM 2111 O O . SER A 1 251 ? -11.316 -5.359 -8.602 1.00 85.75 251 SER A O 1
ATOM 2113 N N . VAL A 1 252 ? -13.248 -6.390 -8.044 1.00 88.00 252 VAL A N 1
ATOM 2114 C CA . VAL A 1 252 ? -13.902 -5.276 -7.355 1.00 88.00 252 VAL A CA 1
ATOM 2115 C C . VAL A 1 252 ? -14.465 -5.827 -6.051 1.00 88.00 252 VAL A C 1
ATOM 2117 O O . VAL A 1 252 ? -15.311 -6.717 -6.067 1.00 88.00 252 VAL A O 1
ATOM 2120 N N . GLU A 1 253 ? -13.984 -5.310 -4.926 1.00 83.44 253 GLU A N 1
ATOM 2121 C CA . GLU A 1 253 ? -14.355 -5.747 -3.579 1.00 83.44 253 GLU A CA 1
ATOM 2122 C C . GLU A 1 253 ? -14.815 -4.547 -2.741 1.00 83.44 253 GLU A C 1
ATOM 2124 O O . GLU A 1 253 ? -14.152 -3.506 -2.702 1.00 83.44 253 GLU A O 1
ATOM 2129 N N . ILE A 1 254 ? -15.923 -4.707 -2.015 1.00 74.50 254 ILE A N 1
ATOM 2130 C CA . ILE A 1 254 ? -16.353 -3.752 -0.987 1.00 74.50 254 ILE A CA 1
ATOM 2131 C C . ILE A 1 254 ? -15.745 -4.188 0.346 1.00 74.50 254 ILE A C 1
ATOM 2133 O O . ILE A 1 254 ? -16.126 -5.213 0.910 1.00 74.50 254 ILE A O 1
ATOM 2137 N N . CYS A 1 255 ? -14.778 -3.421 0.843 1.00 65.56 255 CYS A N 1
ATOM 2138 C CA . CYS A 1 255 ? -14.032 -3.734 2.056 1.00 65.56 255 CYS A CA 1
ATOM 2139 C C . CYS A 1 255 ? -14.565 -2.943 3.266 1.00 65.56 255 CYS A C 1
ATOM 2141 O O . CYS A 1 255 ? -14.929 -1.765 3.125 1.00 65.56 255 CYS A O 1
ATOM 2143 N N . PRO A 1 256 ? -14.524 -3.521 4.483 1.00 52.94 256 PRO A N 1
ATOM 2144 C CA . PRO A 1 256 ? -14.726 -2.767 5.714 1.00 52.94 256 PRO A CA 1
ATOM 2145 C C . PRO A 1 256 ? -13.797 -1.557 5.772 1.00 52.94 256 PRO A C 1
ATOM 2147 O O . PRO A 1 256 ? -12.586 -1.673 5.577 1.00 52.94 256 PRO A O 1
ATOM 2150 N N . ALA A 1 257 ? -14.346 -0.383 6.097 1.00 43.22 257 ALA A N 1
ATOM 2151 C CA . ALA A 1 257 ? -13.544 0.811 6.377 1.00 43.22 257 ALA A CA 1
ATOM 2152 C C . ALA A 1 257 ? -12.488 0.548 7.477 1.00 43.22 257 ALA A C 1
ATOM 2154 O O . ALA A 1 257 ? -11.413 1.159 7.462 1.00 43.22 257 ALA A O 1
ATOM 2155 N N . ALA A 1 258 ? -12.779 -0.419 8.357 1.00 38.91 258 ALA A N 1
ATOM 2156 C CA . ALA A 1 258 ? -11.946 -0.890 9.458 1.00 38.91 258 ALA A CA 1
ATOM 2157 C C . ALA A 1 258 ? -10.777 -1.812 9.048 1.00 38.91 258 ALA A C 1
ATOM 2159 O O . ALA A 1 258 ? -9.865 -2.009 9.846 1.00 38.91 258 ALA A O 1
ATOM 2160 N N . GLU A 1 259 ? -10.706 -2.310 7.806 1.00 37.78 259 GLU A N 1
ATOM 2161 C CA . GLU A 1 259 ? -9.499 -2.987 7.311 1.00 37.78 259 GLU A CA 1
ATOM 2162 C C . GLU A 1 259 ? -8.441 -1.929 6.941 1.00 37.78 259 GLU A C 1
ATOM 2164 O O . GLU A 1 259 ? -8.219 -1.565 5.782 1.00 37.78 259 GLU A O 1
ATOM 2169 N N . ARG A 1 260 ? -7.764 -1.359 7.946 1.00 36.00 260 ARG A N 1
ATOM 2170 C CA . ARG A 1 260 ? -6.466 -0.693 7.746 1.00 36.00 260 ARG A CA 1
ATOM 2171 C C . ARG A 1 260 ? -5.368 -1.753 7.625 1.00 36.00 260 ARG A C 1
ATOM 2173 O O . ARG A 1 260 ? -4.501 -1.854 8.484 1.00 36.00 260 ARG A O 1
ATOM 2180 N N . LEU A 1 261 ? -5.357 -2.459 6.497 1.00 32.47 261 LEU A N 1
ATOM 2181 C CA . LEU A 1 261 ? -4.174 -3.158 5.998 1.00 32.47 261 LEU A CA 1
ATOM 2182 C C . LEU A 1 261 ? -3.915 -2.782 4.547 1.00 32.47 261 LEU A C 1
ATOM 2184 O O . LEU A 1 261 ? -4.296 -3.453 3.597 1.00 32.47 261 LEU A O 1
ATOM 2188 N N . ARG A 1 262 ? -3.316 -1.598 4.432 1.00 34.59 262 ARG A N 1
ATOM 2189 C CA . ARG A 1 262 ? -2.141 -1.263 3.615 1.00 34.59 262 ARG A CA 1
ATOM 2190 C C . ARG A 1 262 ? -1.869 0.222 3.878 1.00 34.59 262 ARG A C 1
ATOM 2192 O O . ARG A 1 262 ? -2.133 1.080 3.045 1.00 34.59 262 ARG A O 1
ATOM 2199 N N . CYS A 1 263 ? -1.418 0.533 5.094 1.00 34.03 263 CYS A N 1
ATOM 2200 C CA . CYS A 1 263 ? -0.631 1.745 5.332 1.00 34.03 263 CYS A CA 1
ATOM 2201 C C . CYS A 1 263 ? 0.833 1.319 5.424 1.00 34.03 263 CYS A C 1
ATOM 2203 O O . CYS A 1 263 ? 1.471 1.478 6.451 1.00 34.03 263 CYS A O 1
ATOM 2205 N N . THR A 1 264 ? 1.337 0.708 4.361 1.00 41.12 264 THR A N 1
ATOM 2206 C CA . THR A 1 264 ? 2.759 0.738 4.051 1.00 41.12 264 THR A CA 1
ATOM 2207 C C . THR A 1 264 ? 2.815 1.462 2.719 1.00 41.12 264 THR A C 1
ATOM 2209 O O . THR A 1 264 ? 2.687 0.869 1.650 1.00 41.12 264 THR A O 1
ATOM 2212 N N . LYS A 1 265 ? 2.924 2.796 2.749 1.00 43.69 265 LYS A N 1
ATOM 2213 C CA . LYS A 1 265 ? 3.551 3.429 1.587 1.00 43.69 265 LYS A CA 1
ATOM 2214 C C . LYS A 1 265 ? 4.917 2.743 1.456 1.00 43.69 265 LYS A C 1
ATOM 2216 O O . LYS A 1 265 ? 5.608 2.647 2.472 1.00 43.69 265 LYS A O 1
ATOM 2221 N N . PRO A 1 266 ? 5.284 2.223 0.272 1.00 58.59 266 PRO A N 1
ATOM 2222 C CA . PRO A 1 266 ? 6.503 1.432 0.114 1.00 58.59 266 PRO A CA 1
ATOM 2223 C C . PRO A 1 266 ? 7.752 2.233 0.491 1.00 58.59 266 PRO A C 1
ATOM 2225 O O . PRO A 1 266 ? 8.756 1.654 0.881 1.00 58.59 266 PRO A O 1
ATOM 2228 N N . ASN A 1 267 ? 7.671 3.565 0.425 1.00 78.81 267 ASN A N 1
ATOM 2229 C CA . ASN A 1 267 ? 8.665 4.483 0.949 1.00 78.81 267 ASN A CA 1
ATOM 2230 C C . ASN A 1 267 ? 7.992 5.810 1.340 1.00 78.81 267 ASN A C 1
ATOM 2232 O O . ASN A 1 267 ? 7.149 6.317 0.596 1.00 78.81 267 ASN A O 1
ATOM 2236 N N . LEU A 1 268 ? 8.345 6.367 2.499 1.00 83.75 268 LEU A N 1
ATOM 2237 C CA . LEU A 1 268 ? 7.876 7.680 2.962 1.00 83.75 268 LEU A CA 1
ATOM 2238 C C . LEU A 1 268 ? 8.758 8.839 2.488 1.00 83.75 268 LEU A C 1
ATOM 2240 O O . LEU A 1 268 ? 8.350 9.998 2.576 1.00 83.75 268 LEU A O 1
ATOM 2244 N N . LEU A 1 269 ? 9.957 8.551 1.979 1.00 90.62 269 LEU A N 1
ATOM 2245 C CA . LEU A 1 269 ? 10.814 9.555 1.360 1.00 90.62 269 LEU A CA 1
ATOM 2246 C C . LEU A 1 269 ? 10.352 9.843 -0.067 1.00 90.62 269 LEU A C 1
ATOM 2248 O O . LEU A 1 269 ? 10.053 8.940 -0.847 1.00 90.62 269 LEU A O 1
ATOM 2252 N N . LYS A 1 270 ? 10.340 11.125 -0.431 1.00 91.19 270 LYS A N 1
ATOM 2253 C CA . LYS A 1 270 ? 10.093 11.564 -1.807 1.00 91.19 270 LYS A CA 1
ATOM 2254 C C . LYS A 1 270 ? 11.411 11.625 -2.562 1.00 91.19 270 LYS A C 1
ATOM 2256 O O . LYS A 1 270 ? 12.422 12.025 -1.987 1.00 91.19 270 LYS A O 1
ATOM 2261 N N . ASN A 1 271 ? 11.384 11.266 -3.845 1.00 90.50 271 ASN A N 1
ATOM 2262 C CA . ASN A 1 271 ? 12.553 11.307 -4.725 1.00 90.50 271 ASN A CA 1
ATOM 2263 C C . ASN A 1 271 ? 13.820 10.676 -4.079 1.00 90.50 271 ASN A C 1
ATOM 2265 O O . ASN A 1 271 ? 14.844 11.348 -3.908 1.00 90.50 271 ASN A O 1
ATOM 2269 N N . PRO A 1 272 ? 13.749 9.403 -3.640 1.00 90.50 272 PRO A N 1
ATOM 2270 C CA . PRO A 1 272 ? 14.864 8.735 -2.964 1.00 90.50 272 PRO A CA 1
ATOM 2271 C C . PRO A 1 272 ? 16.044 8.430 -3.897 1.00 90.50 272 PRO A C 1
ATOM 2273 O O . PRO A 1 272 ? 17.170 8.276 -3.430 1.00 90.50 272 PRO A O 1
ATOM 2276 N N . SER A 1 273 ? 15.785 8.390 -5.205 1.00 88.19 273 SER A N 1
ATOM 2277 C CA . SER A 1 273 ? 16.713 7.914 -6.234 1.00 88.19 273 SER A CA 1
ATOM 2278 C C . SER A 1 273 ? 17.156 8.998 -7.217 1.00 88.19 273 SER A C 1
ATOM 2280 O O . SER A 1 273 ? 17.589 8.685 -8.318 1.00 88.19 273 SER A O 1
ATOM 2282 N N . ALA A 1 274 ? 17.015 10.274 -6.847 1.00 88.88 274 ALA A N 1
ATOM 2283 C CA . ALA A 1 274 ? 17.479 11.425 -7.628 1.00 88.88 274 ALA A CA 1
ATOM 2284 C C . ALA A 1 274 ? 16.831 11.624 -9.020 1.00 88.88 274 ALA A C 1
ATOM 2286 O O . ALA A 1 274 ? 17.278 12.489 -9.772 1.00 88.88 274 ALA A O 1
ATOM 2287 N N . GLN A 1 275 ? 15.759 10.891 -9.348 1.00 85.44 275 GLN A N 1
ATOM 2288 C CA . GLN A 1 275 ? 15.042 10.992 -10.631 1.00 85.44 275 GLN A CA 1
ATOM 2289 C C . GLN A 1 275 ? 14.472 12.397 -10.879 1.00 85.44 275 GLN A C 1
ATOM 2291 O O . GLN A 1 275 ? 14.482 12.879 -12.007 1.00 85.44 275 GLN A O 1
ATOM 2296 N N . ASP A 1 276 ? 14.047 13.087 -9.816 1.00 87.75 276 ASP A N 1
ATOM 2297 C CA . ASP A 1 276 ? 13.533 14.461 -9.881 1.00 87.75 276 ASP A CA 1
ATOM 2298 C C . ASP A 1 276 ? 14.580 15.501 -9.430 1.00 87.75 276 ASP A C 1
ATOM 2300 O O . ASP A 1 276 ? 14.254 16.557 -8.870 1.00 87.75 276 ASP A O 1
ATOM 2304 N N . GLY A 1 277 ? 15.869 15.197 -9.604 1.00 90.62 277 GLY A N 1
ATOM 2305 C CA . GLY A 1 277 ? 16.965 16.038 -9.129 1.00 90.62 277 GLY A CA 1
ATOM 2306 C C . GLY A 1 277 ? 16.958 16.164 -7.605 1.00 90.62 277 GLY A C 1
ATOM 2307 O O . GLY A 1 277 ? 16.787 15.173 -6.910 1.00 90.62 277 GLY A O 1
ATOM 2308 N N . LEU A 1 278 ? 17.100 17.378 -7.057 1.00 90.31 278 LEU A N 1
ATOM 2309 C CA . LEU A 1 278 ? 17.032 17.638 -5.603 1.00 90.31 278 LEU A CA 1
ATOM 2310 C C . LEU A 1 278 ? 15.611 17.944 -5.093 1.00 90.31 278 LEU A C 1
ATOM 2312 O O . LEU A 1 278 ? 15.434 18.280 -3.919 1.00 90.31 278 LEU A O 1
ATOM 2316 N N . ARG A 1 279 ? 14.577 17.843 -5.942 1.00 91.50 279 ARG A N 1
ATOM 2317 C CA . ARG A 1 279 ? 13.195 18.137 -5.532 1.00 91.50 279 ARG A CA 1
ATOM 2318 C C . ARG A 1 279 ? 12.769 17.221 -4.387 1.00 91.50 279 ARG A C 1
ATOM 2320 O O . ARG A 1 279 ? 13.100 16.040 -4.358 1.00 91.50 279 ARG A O 1
ATOM 2327 N N . GLY A 1 280 ? 12.041 17.785 -3.426 1.00 89.25 280 GLY A N 1
ATOM 2328 C CA . GLY A 1 280 ? 11.620 17.082 -2.211 1.00 89.25 280 GLY A CA 1
ATOM 2329 C C . GLY A 1 280 ? 12.659 17.080 -1.086 1.00 89.25 280 GLY A C 1
ATOM 2330 O O . GLY A 1 280 ? 12.279 16.877 0.062 1.00 89.25 280 GLY A O 1
ATOM 2331 N N . TRP A 1 281 ? 13.928 17.395 -1.361 1.00 95.94 281 TRP A N 1
ATOM 2332 C CA . TRP A 1 281 ? 14.979 17.478 -0.348 1.00 95.94 281 TRP A CA 1
ATOM 2333 C C . TRP A 1 281 ? 15.258 18.925 0.063 1.00 95.94 281 TRP A C 1
ATOM 2335 O O . TRP A 1 281 ? 15.427 19.811 -0.771 1.00 95.94 281 TRP A O 1
ATOM 2345 N N . LYS A 1 282 ? 15.361 19.177 1.372 1.00 96.69 282 LYS A N 1
ATOM 2346 C CA . LYS A 1 282 ? 15.880 20.442 1.900 1.00 96.69 282 LYS A CA 1
ATOM 2347 C C . LYS A 1 282 ? 17.392 20.332 2.047 1.00 96.69 282 LYS A C 1
ATOM 2349 O O . LYS A 1 282 ? 17.875 19.514 2.829 1.00 96.69 282 LYS A O 1
ATOM 2354 N N . ILE A 1 283 ? 18.131 21.182 1.346 1.00 96.44 283 ILE A N 1
ATOM 2355 C CA . ILE A 1 283 ? 19.586 21.250 1.482 1.00 96.44 283 ILE A CA 1
ATOM 2356 C C . ILE A 1 283 ? 19.929 21.862 2.841 1.00 96.44 283 ILE A C 1
ATOM 2358 O O . ILE A 1 283 ? 19.439 22.933 3.200 1.00 96.44 283 ILE A O 1
ATOM 2362 N N . VAL A 1 284 ? 20.712 21.130 3.628 1.00 94.50 284 VAL A N 1
ATOM 2363 C CA . VAL A 1 284 ? 21.206 21.554 4.946 1.00 94.50 284 VAL A CA 1
ATOM 2364 C C . VAL A 1 284 ? 22.566 22.214 4.792 1.00 94.50 284 VAL A C 1
ATOM 2366 O O . VAL A 1 284 ? 22.823 23.247 5.402 1.00 94.50 284 VAL A O 1
ATOM 2369 N N . ARG A 1 285 ? 23.423 21.624 3.955 1.00 93.12 285 ARG A N 1
ATOM 2370 C CA . ARG A 1 285 ? 24.736 22.155 3.607 1.00 93.12 285 ARG A CA 1
ATOM 2371 C C . ARG A 1 285 ? 25.080 21.763 2.175 1.00 93.12 285 ARG A C 1
ATOM 2373 O O . ARG A 1 285 ? 24.734 20.667 1.740 1.00 93.12 285 ARG A O 1
ATOM 2380 N N . SER A 1 286 ? 25.751 22.655 1.463 1.00 91.19 286 SER A N 1
ATOM 2381 C CA . SER A 1 286 ? 26.206 22.440 0.089 1.00 91.19 286 SER A CA 1
ATOM 2382 C C . SER A 1 286 ? 27.617 23.002 -0.025 1.00 91.19 286 SER A C 1
ATOM 2384 O O . SER A 1 286 ? 27.794 24.174 -0.336 1.00 91.19 286 SER A O 1
ATOM 2386 N N . GLY A 1 287 ? 28.607 22.220 0.401 1.00 87.06 287 GLY A N 1
ATOM 2387 C CA . GLY A 1 287 ? 30.011 22.616 0.339 1.00 87.06 287 GLY A CA 1
ATOM 2388 C C . GLY A 1 287 ? 30.633 22.322 -1.029 1.00 87.06 287 GLY A C 1
ATOM 2389 O O . GLY A 1 287 ? 30.110 21.509 -1.784 1.00 87.06 287 GLY A O 1
ATOM 2390 N N . GLY A 1 288 ? 31.763 22.967 -1.324 1.00 92.75 288 GLY A N 1
ATOM 2391 C CA . GLY A 1 288 ? 32.460 22.818 -2.605 1.00 92.75 288 GLY A CA 1
ATOM 2392 C C . GLY A 1 288 ? 31.586 23.218 -3.794 1.00 92.75 288 GLY A C 1
ATOM 2393 O O . GLY A 1 288 ? 30.856 24.206 -3.715 1.00 92.75 288 GLY A O 1
ATOM 2394 N N . ASP A 1 289 ? 31.600 22.406 -4.846 1.00 90.62 289 ASP A N 1
ATOM 2395 C CA . ASP A 1 289 ? 30.822 22.604 -6.078 1.00 90.62 289 ASP A CA 1
ATOM 2396 C C . ASP A 1 289 ? 29.351 22.164 -5.961 1.00 90.62 289 ASP A C 1
ATOM 2398 O O . ASP A 1 289 ? 28.645 22.052 -6.961 1.00 90.62 289 ASP A O 1
ATOM 2402 N N . CYS A 1 290 ? 28.859 21.993 -4.728 1.00 91.75 290 CYS A N 1
ATOM 2403 C CA . CYS A 1 290 ? 27.489 21.609 -4.394 1.00 91.75 290 CYS A CA 1
ATOM 2404 C C . CYS A 1 290 ? 27.125 20.154 -4.757 1.00 91.75 290 CYS A C 1
ATOM 2406 O O . CYS A 1 290 ? 27.976 19.289 -4.946 1.00 91.75 290 CYS A O 1
ATOM 2408 N N . TRP A 1 291 ? 25.826 19.852 -4.705 1.00 92.75 291 TRP A N 1
ATOM 2409 C CA . TRP A 1 291 ? 25.269 18.559 -5.091 1.00 92.75 291 TRP A CA 1
ATOM 2410 C C . TRP A 1 291 ? 25.032 18.503 -6.600 1.00 92.75 291 TRP A C 1
ATOM 2412 O O . TRP A 1 291 ? 24.408 19.410 -7.154 1.00 92.75 291 TRP A O 1
ATOM 2422 N N . VAL A 1 292 ? 25.377 17.377 -7.222 1.00 93.06 292 VAL A N 1
ATOM 2423 C CA . VAL A 1 292 ? 24.922 17.034 -8.581 1.00 93.06 292 VAL A CA 1
ATOM 2424 C C . VAL A 1 292 ? 24.209 15.695 -8.604 1.00 93.06 292 VAL A C 1
ATOM 2426 O O . VAL A 1 292 ? 24.255 14.913 -7.651 1.00 93.06 292 VAL A O 1
ATOM 2429 N N . ILE A 1 293 ? 23.527 15.448 -9.716 1.00 92.88 293 ILE A N 1
ATOM 2430 C CA . ILE A 1 293 ? 22.897 14.171 -10.020 1.00 92.88 293 ILE A CA 1
ATOM 2431 C C . ILE A 1 293 ? 23.856 13.394 -10.915 1.00 92.88 293 ILE A C 1
ATOM 2433 O O . ILE A 1 293 ? 24.307 13.916 -11.932 1.00 92.88 293 ILE A O 1
ATOM 2437 N N . GLY A 1 294 ? 24.194 12.178 -10.506 1.00 84.56 294 GLY A N 1
ATOM 2438 C CA . GLY A 1 294 ? 25.024 11.257 -11.272 1.00 84.56 294 GLY A CA 1
ATOM 2439 C C . GLY A 1 294 ? 24.208 10.076 -11.780 1.00 84.56 294 GLY A C 1
ATOM 2440 O O . GLY A 1 294 ? 23.198 9.703 -11.181 1.00 84.56 294 GLY A O 1
ATOM 2441 N N . GLU A 1 295 ? 24.661 9.466 -12.869 1.00 80.88 295 GLU A N 1
ATOM 2442 C CA . GLU A 1 295 ? 24.161 8.165 -13.314 1.00 80.88 295 GLU A CA 1
ATOM 2443 C C . GLU A 1 295 ? 24.859 7.036 -12.553 1.00 80.88 295 GLU A C 1
ATOM 2445 O O . GLU A 1 295 ? 26.046 7.115 -12.218 1.00 80.88 295 GLU A O 1
ATOM 2450 N N . ASN A 1 296 ? 24.121 5.965 -12.280 1.00 71.81 296 ASN A N 1
ATOM 2451 C CA . ASN A 1 296 ? 24.669 4.779 -11.642 1.00 71.81 296 ASN A CA 1
ATOM 2452 C C . ASN A 1 296 ? 25.423 3.943 -12.675 1.00 71.81 296 ASN A C 1
ATOM 2454 O O . ASN A 1 296 ? 24.830 3.408 -13.604 1.00 71.81 296 ASN A O 1
ATOM 2458 N N . TRP A 1 297 ? 26.735 3.791 -12.489 1.00 57.03 297 TRP A N 1
ATOM 2459 C CA . TRP A 1 297 ? 27.578 2.974 -13.374 1.00 57.03 297 TRP A CA 1
ATOM 2460 C C . TRP A 1 297 ? 27.404 1.466 -13.129 1.00 57.03 297 TRP A C 1
ATOM 2462 O O . TRP A 1 297 ? 27.778 0.652 -13.969 1.00 57.03 297 TRP A O 1
ATOM 2472 N N . LYS A 1 298 ? 26.802 1.099 -11.987 1.00 59.81 298 LYS A N 1
ATOM 2473 C CA . LYS A 1 298 ? 26.356 -0.256 -11.641 1.00 59.81 298 LYS A CA 1
ATOM 2474 C C . LYS A 1 298 ? 24.949 -0.204 -11.025 1.00 59.81 298 LYS A C 1
ATOM 2476 O O . LYS A 1 298 ? 24.736 0.652 -10.159 1.00 59.81 298 LYS A O 1
ATOM 2481 N N . PRO A 1 299 ? 24.007 -1.078 -11.434 1.00 54.47 299 PRO A N 1
ATOM 2482 C CA . PRO A 1 299 ? 22.641 -1.081 -10.911 1.00 54.47 299 PRO A CA 1
ATOM 2483 C C . PRO A 1 299 ? 22.588 -1.428 -9.417 1.00 54.47 299 PRO A C 1
ATOM 2485 O O . PRO A 1 299 ? 23.320 -2.295 -8.948 1.00 54.47 299 PRO A O 1
ATOM 2488 N N . ILE A 1 300 ? 21.673 -0.789 -8.685 1.00 55.06 300 ILE A N 1
ATOM 2489 C CA . ILE A 1 300 ? 21.237 -1.190 -7.338 1.00 55.06 300 ILE A CA 1
ATOM 2490 C C . ILE A 1 300 ? 19.715 -1.339 -7.400 1.00 55.06 300 ILE A C 1
ATOM 2492 O O . ILE A 1 300 ? 19.050 -0.442 -7.920 1.00 55.06 300 ILE A O 1
ATOM 2496 N N . PRO A 1 301 ? 19.155 -2.425 -6.845 1.00 49.97 301 PRO A N 1
ATOM 2497 C CA . PRO A 1 301 ? 18.467 -3.452 -7.646 1.00 49.97 301 PRO A CA 1
ATOM 2498 C C . PRO A 1 301 ? 17.744 -2.908 -8.897 1.00 49.97 301 PRO A C 1
ATOM 2500 O O . PRO A 1 301 ? 16.806 -2.125 -8.763 1.00 49.97 301 PRO A O 1
ATOM 2503 N N . ASP A 1 302 ? 18.205 -3.340 -10.082 1.00 52.59 302 ASP A N 1
ATOM 2504 C CA . ASP A 1 302 ? 17.681 -3.322 -11.475 1.00 52.59 302 ASP A CA 1
ATOM 2505 C C . ASP A 1 302 ? 16.811 -2.156 -12.006 1.00 52.59 302 ASP A C 1
ATOM 2507 O O . ASP A 1 302 ? 16.451 -2.137 -13.180 1.00 52.59 302 ASP A O 1
ATOM 2511 N N . SER A 1 303 ? 16.503 -1.140 -11.204 1.00 61.88 303 SER A N 1
ATOM 2512 C CA . SER A 1 303 ? 15.568 -0.053 -11.532 1.00 61.88 303 SER A CA 1
ATOM 2513 C C . SER A 1 303 ? 16.049 1.334 -11.090 1.00 61.88 303 SER A C 1
ATOM 2515 O O . SER A 1 303 ? 15.468 2.341 -11.499 1.00 61.88 303 SER A O 1
ATOM 2517 N N . VAL A 1 304 ? 17.117 1.429 -10.283 1.00 73.81 304 VAL A N 1
ATOM 2518 C CA . VAL A 1 304 ? 17.677 2.712 -9.832 1.00 73.81 304 VAL A CA 1
ATOM 2519 C C . VAL A 1 304 ? 18.854 3.130 -10.713 1.00 73.81 304 VAL A C 1
ATOM 2521 O O . VAL A 1 304 ? 19.958 2.600 -10.592 1.00 73.81 304 VAL A O 1
ATOM 2524 N N . THR A 1 305 ? 18.630 4.116 -11.582 1.00 77.31 305 THR A N 1
ATOM 2525 C CA . THR A 1 305 ? 19.607 4.587 -12.583 1.00 77.31 305 THR A CA 1
ATOM 2526 C C . THR A 1 305 ? 20.343 5.870 -12.195 1.00 77.31 305 THR A C 1
ATOM 2528 O O . THR A 1 305 ? 21.325 6.224 -12.844 1.00 77.31 305 THR A O 1
ATOM 2531 N N . SER A 1 306 ? 19.913 6.566 -11.141 1.00 86.75 306 SER A N 1
ATOM 2532 C CA . SER A 1 306 ? 20.486 7.853 -10.727 1.00 86.75 306 SER A CA 1
ATOM 2533 C C . SER A 1 306 ? 20.865 7.872 -9.245 1.00 86.75 306 SER A C 1
ATOM 2535 O O . SER A 1 306 ? 20.347 7.101 -8.428 1.00 86.75 306 SER A O 1
ATOM 2537 N N . CYS A 1 307 ? 21.783 8.767 -8.889 1.00 90.56 307 CYS A N 1
ATOM 2538 C CA . CYS A 1 307 ? 22.217 9.022 -7.521 1.00 90.56 307 CYS A CA 1
ATOM 2539 C C . CYS A 1 307 ? 22.522 10.503 -7.287 1.00 90.56 307 CYS A C 1
ATOM 2541 O O . CYS A 1 307 ? 22.685 11.294 -8.215 1.00 90.56 307 CYS A O 1
ATOM 2543 N N . PHE A 1 308 ? 22.611 10.876 -6.015 1.00 94.50 308 PHE A N 1
ATOM 2544 C CA . PHE A 1 308 ? 23.113 12.174 -5.588 1.00 94.50 308 PHE A CA 1
ATOM 2545 C C . PHE A 1 308 ? 24.615 12.071 -5.333 1.00 94.50 308 PHE A C 1
ATOM 2547 O O . PHE A 1 308 ? 25.041 11.155 -4.632 1.00 94.50 308 PHE A O 1
ATOM 2554 N N . VAL A 1 309 ? 25.403 13.013 -5.844 1.00 94.00 309 VAL A N 1
ATOM 2555 C CA . VAL A 1 309 ? 26.866 13.019 -5.703 1.00 94.00 309 VAL A CA 1
ATOM 2556 C C . VAL A 1 309 ? 27.301 14.268 -4.946 1.00 94.00 309 VAL A C 1
ATOM 2558 O O . VAL A 1 309 ? 26.893 15.379 -5.299 1.00 94.00 309 VAL A O 1
ATOM 2561 N N . THR A 1 310 ? 28.109 14.088 -3.900 1.00 94.69 310 THR A N 1
ATOM 2562 C CA . THR A 1 310 ? 28.663 15.201 -3.120 1.00 94.69 310 THR A CA 1
ATOM 2563 C C . THR A 1 310 ? 29.981 15.712 -3.699 1.00 94.69 310 THR A C 1
ATOM 2565 O O . THR A 1 310 ? 30.689 15.007 -4.420 1.00 94.69 310 THR A O 1
ATOM 2568 N N . SER A 1 311 ? 30.339 16.940 -3.336 1.00 93.31 311 SER A N 1
ATOM 2569 C CA . SER A 1 311 ? 31.617 17.565 -3.686 1.00 93.31 311 SER A CA 1
ATOM 2570 C C . SER A 1 311 ? 32.662 17.401 -2.561 1.00 93.31 311 SER A C 1
ATOM 2572 O O . SER A 1 311 ? 32.499 16.568 -1.665 1.00 93.31 311 SER A O 1
ATOM 2574 N N . TYR A 1 312 ? 33.739 18.183 -2.609 1.00 90.56 312 TYR A N 1
ATOM 2575 C CA . TYR A 1 312 ? 34.845 18.202 -1.647 1.00 90.56 312 TYR A CA 1
ATOM 2576 C C . TYR A 1 312 ? 34.520 18.910 -0.329 1.00 90.56 312 TYR A C 1
ATOM 2578 O O . TYR A 1 312 ? 35.123 18.652 0.710 1.00 90.56 312 TYR A O 1
ATOM 2586 N N . GLY A 1 313 ? 33.542 19.815 -0.344 1.00 89.94 313 GLY A N 1
ATOM 2587 C CA . GLY A 1 313 ? 32.993 20.397 0.875 1.00 89.94 313 GLY A CA 1
ATOM 2588 C C . GLY A 1 313 ? 31.796 19.599 1.385 1.00 89.94 313 GLY A C 1
ATOM 2589 O O . GLY A 1 313 ? 31.060 18.994 0.609 1.00 89.94 313 GLY A O 1
ATOM 2590 N N . LEU A 1 314 ? 31.551 19.652 2.699 1.00 95.62 314 LEU A N 1
ATOM 2591 C CA . LEU A 1 314 ? 30.456 18.901 3.311 1.00 95.62 314 LEU A CA 1
ATOM 2592 C C . LEU A 1 314 ? 29.090 19.232 2.694 1.00 95.62 314 LEU A C 1
ATOM 2594 O O . LEU A 1 314 ? 28.596 20.358 2.798 1.00 95.62 314 LEU A O 1
ATOM 2598 N N . CYS A 1 315 ? 28.456 18.211 2.130 1.00 96.62 315 CYS A N 1
ATOM 2599 C CA . CYS A 1 315 ? 27.151 18.265 1.495 1.00 96.62 315 CYS A CA 1
ATOM 2600 C C . CYS A 1 315 ? 26.151 17.431 2.302 1.00 96.62 315 CYS A C 1
ATOM 2602 O O . CYS A 1 315 ? 26.350 16.240 2.518 1.00 96.62 315 CYS A O 1
ATOM 2604 N N . LEU A 1 316 ? 25.062 18.051 2.756 1.00 97.75 316 LEU A N 1
ATOM 2605 C CA . LEU A 1 316 ? 24.006 17.407 3.537 1.00 97.75 316 LEU A CA 1
ATOM 2606 C C . LEU A 1 316 ? 22.632 17.810 3.015 1.00 97.75 316 LEU A C 1
ATOM 2608 O O . LEU A 1 316 ? 22.357 18.998 2.816 1.00 97.75 316 LEU A O 1
ATOM 2612 N N . LYS A 1 317 ? 21.738 16.835 2.871 1.00 97.81 317 LYS A N 1
ATOM 2613 C CA . LYS A 1 317 ? 20.330 17.056 2.523 1.00 97.81 317 LYS A CA 1
ATOM 2614 C C . LYS A 1 317 ? 19.412 16.320 3.488 1.00 97.81 317 LYS A C 1
ATOM 2616 O O . LYS A 1 317 ? 19.792 15.297 4.053 1.00 97.81 317 LYS A O 1
ATOM 2621 N N . ARG A 1 318 ? 18.205 16.856 3.687 1.00 98.00 318 ARG A N 1
ATOM 2622 C CA . ARG A 1 318 ? 17.225 16.300 4.624 1.00 98.00 318 ARG A CA 1
ATOM 2623 C C . ARG A 1 318 ? 15.799 16.262 4.090 1.00 98.00 318 ARG A C 1
ATOM 2625 O O . ARG A 1 318 ? 15.391 17.147 3.338 1.00 98.00 318 ARG A O 1
ATOM 2632 N N . GLN A 1 319 ? 15.015 15.316 4.591 1.00 98.06 319 GLN A N 1
ATOM 2633 C CA . GLN A 1 319 ? 13.555 15.307 4.502 1.00 98.06 319 GLN A CA 1
ATOM 2634 C C . GLN A 1 319 ? 12.937 15.230 5.898 1.00 98.06 319 GLN A C 1
ATOM 2636 O O . GLN A 1 319 ? 13.464 14.570 6.792 1.00 98.06 319 GLN A O 1
ATOM 2641 N N . LEU A 1 320 ? 11.830 15.951 6.084 1.00 97.81 320 LEU A N 1
ATOM 2642 C CA . LEU A 1 320 ? 10.999 15.871 7.282 1.00 97.81 320 LEU A CA 1
ATOM 2643 C C . LEU A 1 320 ? 9.671 15.233 6.882 1.00 97.81 320 LEU A C 1
ATOM 2645 O O . LEU A 1 320 ? 8.910 15.829 6.121 1.00 97.81 320 LEU A O 1
ATOM 2649 N N . ILE A 1 321 ? 9.419 14.037 7.394 1.00 95.19 321 ILE A N 1
ATOM 2650 C CA . ILE A 1 321 ? 8.205 13.264 7.156 1.00 95.19 321 ILE A CA 1
ATOM 2651 C C . ILE A 1 321 ? 7.211 13.591 8.271 1.00 95.19 321 ILE A C 1
ATOM 2653 O O . ILE A 1 321 ? 7.561 13.519 9.447 1.00 95.19 321 ILE A O 1
ATOM 2657 N N . ASP A 1 322 ? 5.986 13.952 7.896 1.00 87.88 322 ASP A N 1
ATOM 2658 C CA . ASP A 1 322 ? 4.858 14.194 8.801 1.00 87.88 322 ASP A CA 1
ATOM 2659 C C . ASP A 1 322 ? 3.976 12.945 8.826 1.00 87.88 322 ASP A C 1
ATOM 2661 O O . ASP A 1 322 ? 3.275 12.652 7.859 1.00 87.88 322 ASP A O 1
ATOM 2665 N N . LEU A 1 323 ? 4.047 12.181 9.916 1.00 78.19 323 LEU A N 1
ATOM 2666 C CA . LEU A 1 323 ? 3.431 10.858 9.988 1.00 78.19 323 LEU A CA 1
ATOM 2667 C C . LEU A 1 323 ? 1.909 10.914 9.860 1.00 78.19 323 LEU A C 1
ATOM 2669 O O . LEU A 1 323 ? 1.328 10.060 9.190 1.00 78.19 323 LEU A O 1
ATOM 2673 N N . ASN A 1 324 ? 1.276 11.952 10.409 1.00 73.81 324 ASN A N 1
ATOM 2674 C CA . ASN A 1 324 ? -0.168 12.138 10.317 1.00 73.81 324 ASN A CA 1
ATOM 2675 C C . ASN A 1 324 ? -0.591 12.358 8.856 1.00 73.81 324 ASN A C 1
ATOM 2677 O O . ASN A 1 324 ? -1.471 11.658 8.351 1.00 73.81 324 ASN A O 1
ATOM 2681 N N . LYS A 1 325 ? 0.121 13.231 8.129 1.00 69.38 325 LYS A N 1
ATOM 2682 C CA . LYS A 1 325 ? -0.119 13.456 6.689 1.00 69.38 325 LYS A CA 1
ATOM 2683 C C . LYS A 1 325 ? 0.167 12.231 5.827 1.00 69.38 325 LYS A C 1
ATOM 2685 O O . LYS A 1 325 ? -0.471 12.049 4.791 1.00 69.38 325 LYS A O 1
ATOM 2690 N N . GLU A 1 326 ? 1.112 11.392 6.239 1.00 66.69 326 GLU A N 1
ATOM 2691 C CA . GLU A 1 326 ? 1.406 10.127 5.565 1.00 66.69 326 GLU A CA 1
ATOM 2692 C C . GLU A 1 326 ? 0.390 9.011 5.891 1.00 66.69 326 GLU A C 1
ATOM 2694 O O . GLU A 1 326 ? 0.424 7.954 5.258 1.00 66.69 326 GLU A O 1
ATOM 2699 N N . GLY A 1 327 ? -0.560 9.261 6.802 1.00 53.78 327 GLY A N 1
ATOM 2700 C CA . GLY A 1 327 ? -1.672 8.363 7.130 1.00 53.78 327 GLY A CA 1
ATOM 2701 C C . GLY A 1 327 ? -1.496 7.553 8.419 1.00 53.78 327 GLY A C 1
ATOM 2702 O O . GLY A 1 327 ? -2.291 6.642 8.670 1.00 53.78 327 GLY A O 1
ATOM 2703 N N . TYR A 1 328 ? -0.489 7.874 9.234 1.00 58.50 328 TYR A N 1
ATOM 2704 C CA . TYR A 1 328 ? -0.212 7.246 10.526 1.00 58.50 328 TYR A CA 1
ATOM 2705 C C . TYR A 1 328 ? -0.724 8.141 11.660 1.00 58.50 328 TYR A C 1
ATOM 2707 O O . TYR A 1 328 ? -0.168 9.204 11.932 1.00 58.50 328 TYR A O 1
ATOM 2715 N N . SER A 1 329 ? -1.820 7.731 12.306 1.00 52.78 329 SER A N 1
ATOM 2716 C CA . SER A 1 329 ? -2.443 8.530 13.364 1.00 52.78 329 SER A CA 1
ATOM 2717 C C . SER A 1 329 ? -1.597 8.574 14.634 1.00 52.78 329 SER A C 1
ATOM 2719 O O . SER A 1 329 ? -0.827 7.663 14.927 1.00 52.78 329 SER A O 1
ATOM 2721 N N . GLU A 1 330 ? -1.800 9.620 15.428 1.00 59.78 330 GLU A N 1
ATOM 2722 C CA . GLU A 1 330 ? -1.131 9.816 16.716 1.00 59.78 330 GLU A CA 1
ATOM 2723 C C . GLU A 1 330 ? -1.316 8.625 17.660 1.00 59.78 330 GLU A C 1
ATOM 2725 O O . GLU A 1 330 ? -0.345 8.045 18.133 1.00 59.78 330 GLU A O 1
ATOM 2730 N N . THR A 1 331 ? -2.563 8.185 17.833 1.00 47.00 331 THR A N 1
ATOM 2731 C CA . THR A 1 331 ? -2.920 7.009 18.638 1.00 47.00 331 THR A CA 1
ATOM 2732 C C . THR A 1 331 ? -2.215 5.740 18.172 1.00 47.00 331 THR A C 1
ATOM 2734 O O . THR A 1 331 ? -1.779 4.939 18.993 1.00 47.00 331 THR A O 1
ATOM 2737 N N . PHE A 1 332 ? -2.058 5.572 16.858 1.00 50.12 332 PHE A N 1
ATOM 2738 C CA . PHE A 1 332 ? -1.380 4.425 16.271 1.00 50.12 332 PHE A CA 1
ATOM 2739 C C . PHE A 1 332 ? 0.122 4.448 16.577 1.00 50.12 332 PHE A C 1
ATOM 2741 O O . PHE A 1 332 ? 0.673 3.439 17.013 1.00 50.12 332 PHE A O 1
ATOM 2748 N N . MET A 1 333 ? 0.772 5.601 16.411 1.00 67.75 333 MET A N 1
ATOM 2749 C CA . MET A 1 333 ? 2.193 5.755 16.730 1.00 67.75 333 MET A CA 1
ATOM 2750 C C . MET A 1 333 ? 2.475 5.629 18.233 1.00 67.75 333 MET A C 1
ATOM 2752 O O . MET A 1 333 ? 3.539 5.142 18.601 1.00 67.75 333 MET A O 1
ATOM 2756 N N . ASP A 1 334 ? 1.528 6.017 19.091 1.00 58.16 334 ASP A N 1
ATOM 2757 C CA . ASP A 1 334 ? 1.703 5.999 20.547 1.00 58.16 334 ASP A CA 1
ATOM 2758 C C . ASP A 1 334 ? 1.463 4.621 21.169 1.00 58.16 334 ASP A C 1
ATOM 2760 O O . ASP A 1 334 ? 2.243 4.173 22.012 1.00 58.16 334 ASP A O 1
ATOM 2764 N N . GLN A 1 335 ? 0.376 3.957 20.768 1.00 48.84 335 GLN A N 1
ATOM 2765 C CA . GLN A 1 335 ? -0.068 2.704 21.382 1.00 48.84 335 GLN A CA 1
ATOM 2766 C C . GLN A 1 335 ? 0.554 1.480 20.716 1.00 48.84 335 GLN A C 1
ATOM 2768 O O . GLN A 1 335 ? 0.937 0.544 21.408 1.00 48.84 335 GLN A O 1
ATOM 2773 N N . VAL A 1 336 ? 0.656 1.481 19.382 1.00 50.44 336 VAL A N 1
ATOM 2774 C CA . VAL A 1 336 ? 1.159 0.322 18.627 1.00 50.44 336 VAL A CA 1
ATOM 2775 C C . VAL A 1 336 ? 2.672 0.384 18.445 1.00 50.44 336 VAL A C 1
ATOM 2777 O O . VAL A 1 336 ? 3.308 -0.660 18.376 1.00 50.44 336 VAL A O 1
ATOM 2780 N N . GLN A 1 337 ? 3.246 1.590 18.354 1.00 64.69 337 GLN A N 1
ATOM 2781 C CA . GLN A 1 337 ? 4.683 1.811 18.136 1.00 64.69 337 GLN A CA 1
ATOM 2782 C C . GLN A 1 337 ? 5.264 0.891 17.037 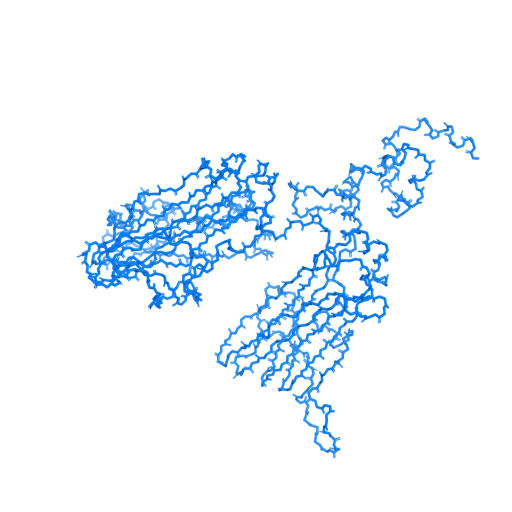1.00 64.69 337 GLN A C 1
ATOM 2784 O O . GLN A 1 337 ? 6.215 0.144 17.282 1.00 64.69 337 GLN A O 1
ATOM 2789 N N . PRO A 1 338 ? 4.696 0.917 15.811 1.00 60.66 338 PRO A N 1
ATOM 2790 C CA . PRO A 1 338 ? 5.137 0.060 14.706 1.00 60.66 338 PRO A CA 1
ATOM 2791 C C . PRO A 1 338 ? 6.627 0.226 14.412 1.00 60.66 338 PRO A C 1
ATOM 2793 O O . PRO A 1 338 ? 7.160 1.329 14.532 1.00 60.66 338 PRO A O 1
ATOM 2796 N N . HIS A 1 339 ? 7.293 -0.823 13.941 1.00 75.94 339 HIS A N 1
ATOM 2797 C CA . HIS A 1 339 ? 8.694 -0.727 13.552 1.00 75.94 339 HIS A CA 1
ATOM 2798 C C . HIS A 1 339 ? 8.891 0.275 12.408 1.00 75.94 339 HIS A C 1
ATOM 2800 O O . HIS A 1 339 ? 8.156 0.275 11.418 1.00 75.94 339 HIS A O 1
ATOM 2806 N N . ILE A 1 340 ? 9.919 1.115 12.535 1.00 81.00 340 ILE A N 1
ATOM 2807 C CA . ILE A 1 340 ? 10.311 2.090 11.512 1.00 81.00 340 ILE A CA 1
ATOM 2808 C C . ILE A 1 340 ? 11.674 1.654 10.979 1.00 81.00 340 ILE A C 1
ATOM 2810 O O . ILE A 1 340 ? 12.688 1.847 11.651 1.00 81.00 340 ILE A O 1
ATOM 2814 N N . LYS A 1 341 ? 11.705 1.040 9.791 1.00 81.19 341 LYS A N 1
ATOM 2815 C CA . LYS A 1 341 ? 12.955 0.692 9.102 1.00 81.19 341 LYS A CA 1
ATOM 2816 C C . LYS A 1 341 ? 13.389 1.846 8.224 1.00 81.19 341 LYS A C 1
ATOM 2818 O O . LYS A 1 341 ? 12.588 2.418 7.487 1.00 81.19 341 LYS A O 1
ATOM 2823 N N . ILE A 1 342 ? 14.676 2.133 8.282 1.00 89.31 342 ILE A N 1
ATOM 2824 C CA . ILE A 1 342 ? 15.349 3.033 7.364 1.00 89.31 342 ILE A CA 1
ATOM 2825 C C . ILE A 1 342 ? 16.393 2.250 6.587 1.00 89.31 342 ILE A C 1
ATOM 2827 O O . ILE A 1 342 ? 17.001 1.321 7.127 1.00 89.31 342 ILE A O 1
ATOM 2831 N N . SER A 1 343 ? 16.591 2.626 5.331 1.00 85.94 343 SER A N 1
ATOM 2832 C CA . SER A 1 343 ? 17.751 2.199 4.558 1.00 85.94 343 SER A CA 1
ATOM 2833 C C . SER A 1 343 ? 18.301 3.340 3.716 1.00 85.94 343 SER A C 1
ATOM 2835 O O . SER A 1 343 ? 17.591 4.296 3.401 1.00 85.94 343 SER A O 1
ATOM 2837 N N . ASP A 1 344 ? 19.576 3.258 3.372 1.00 88.62 344 ASP A N 1
ATOM 2838 C CA . ASP A 1 344 ? 20.248 4.214 2.506 1.00 88.62 344 ASP A CA 1
ATOM 2839 C C . ASP A 1 344 ? 21.403 3.526 1.791 1.00 88.62 344 ASP A C 1
ATOM 2841 O O . ASP A 1 344 ? 22.162 2.790 2.421 1.00 88.62 344 ASP A O 1
ATOM 2845 N N . TRP A 1 345 ? 21.539 3.755 0.488 1.00 87.31 345 TRP A N 1
ATOM 2846 C CA . TRP A 1 345 ? 22.637 3.185 -0.281 1.00 87.31 345 TRP A CA 1
ATOM 2847 C C . TRP A 1 345 ? 23.697 4.242 -0.524 1.00 87.31 345 TRP A C 1
ATOM 2849 O O . TRP A 1 345 ? 23.380 5.331 -1.005 1.00 87.31 345 TRP A O 1
ATOM 2859 N N . TYR A 1 346 ? 24.949 3.912 -0.219 1.00 87.69 346 TYR A N 1
ATOM 2860 C CA . TYR A 1 346 ? 26.089 4.798 -0.420 1.00 87.69 346 TYR A CA 1
ATOM 2861 C C . TYR A 1 346 ? 27.229 4.082 -1.143 1.00 87.69 346 TYR A C 1
ATOM 2863 O O . TYR A 1 346 ? 27.397 2.871 -1.015 1.00 87.69 346 TYR A O 1
ATOM 2871 N N . GLY A 1 347 ? 28.000 4.824 -1.931 1.00 86.50 347 GLY A N 1
ATOM 2872 C CA . GLY A 1 347 ? 29.090 4.269 -2.725 1.00 86.50 347 GLY A CA 1
ATOM 2873 C C . GLY A 1 347 ? 30.185 5.304 -2.982 1.00 86.50 347 GLY A C 1
ATOM 2874 O O . GLY A 1 347 ? 29.864 6.457 -3.297 1.00 86.50 347 GLY A O 1
ATOM 2875 N N . PRO A 1 348 ? 31.468 4.930 -2.848 1.00 84.69 348 PRO A N 1
ATOM 2876 C CA . PRO A 1 348 ? 32.579 5.803 -3.191 1.00 84.69 348 PRO A CA 1
ATOM 2877 C C . PRO A 1 348 ? 32.809 5.809 -4.708 1.00 84.69 348 PRO A C 1
ATOM 2879 O O . PRO A 1 348 ? 32.285 4.973 -5.450 1.00 84.69 348 PRO A O 1
ATOM 2882 N N . ARG A 1 349 ? 33.641 6.739 -5.172 1.00 80.31 349 ARG A N 1
ATOM 2883 C CA . ARG A 1 349 ? 34.317 6.606 -6.466 1.00 80.31 349 ARG A CA 1
ATOM 2884 C C . ARG A 1 349 ? 35.567 5.740 -6.312 1.00 80.31 349 ARG A C 1
ATOM 2886 O O . ARG A 1 349 ? 36.192 5.739 -5.257 1.00 80.31 349 ARG A O 1
ATOM 2893 N N . TRP A 1 350 ? 35.969 5.060 -7.383 1.00 76.75 350 TRP A N 1
ATOM 2894 C CA . TRP A 1 350 ? 37.196 4.254 -7.381 1.00 76.75 350 TRP A CA 1
ATOM 2895 C C . TRP A 1 350 ? 38.483 5.082 -7.226 1.00 76.75 350 TRP A C 1
ATOM 2897 O O . TRP A 1 350 ? 39.478 4.568 -6.723 1.00 76.75 350 TRP A O 1
ATOM 2907 N N . ASP A 1 351 ? 38.477 6.338 -7.682 1.00 80.94 351 ASP A N 1
ATOM 2908 C CA . ASP A 1 351 ? 39.651 7.213 -7.790 1.00 80.94 351 ASP A CA 1
ATOM 2909 C C . ASP A 1 351 ? 39.813 8.185 -6.610 1.00 80.94 351 ASP A C 1
ATOM 2911 O O . ASP A 1 351 ? 40.829 8.876 -6.527 1.00 80.94 351 ASP A O 1
ATOM 2915 N N . CYS A 1 352 ? 38.853 8.240 -5.678 1.00 82.62 352 CYS A N 1
ATOM 2916 C CA . CYS A 1 352 ? 38.865 9.199 -4.577 1.00 82.62 352 CYS A CA 1
ATOM 2917 C C . CYS A 1 352 ? 38.261 8.625 -3.289 1.00 82.62 352 CYS A C 1
ATOM 2919 O O . CYS A 1 352 ? 37.225 7.962 -3.300 1.00 82.62 352 CYS A O 1
ATOM 2921 N N . GLY A 1 353 ? 38.902 8.914 -2.154 1.00 86.25 353 GLY A N 1
ATOM 2922 C CA . GLY A 1 353 ? 38.327 8.610 -0.848 1.00 86.25 353 GLY A CA 1
ATOM 2923 C C . GLY A 1 353 ? 37.167 9.550 -0.510 1.00 86.25 353 GLY A C 1
ATOM 2924 O O . GLY A 1 353 ? 37.162 10.716 -0.902 1.00 86.25 353 GLY A O 1
ATOM 2925 N N . SER A 1 354 ? 36.196 9.064 0.258 1.00 90.06 354 SER A N 1
ATOM 2926 C CA . SER A 1 354 ? 35.008 9.839 0.636 1.00 90.06 354 SER A CA 1
ATOM 2927 C C . SER A 1 354 ? 34.536 9.526 2.053 1.00 90.06 354 SER A C 1
ATOM 2929 O O . SER A 1 354 ? 34.809 8.459 2.597 1.00 90.06 354 SER A O 1
ATOM 2931 N N . GLU A 1 355 ? 33.846 10.484 2.661 1.00 92.50 355 GLU A N 1
ATOM 2932 C CA . GLU A 1 355 ? 33.181 10.350 3.954 1.00 92.50 355 GLU A CA 1
ATOM 2933 C C . GLU A 1 355 ? 31.667 10.260 3.734 1.00 92.50 355 GLU A C 1
ATOM 2935 O O . GLU A 1 355 ? 31.096 11.084 3.019 1.00 92.50 355 GLU A O 1
ATOM 2940 N N . TYR A 1 356 ? 31.013 9.289 4.371 1.00 93.62 356 TYR A N 1
ATOM 2941 C CA . TYR A 1 356 ? 29.560 9.142 4.427 1.00 93.62 356 TYR A CA 1
ATOM 2942 C C . TYR A 1 356 ? 29.045 9.364 5.851 1.00 93.62 356 TYR A C 1
ATOM 2944 O O . TYR A 1 356 ? 29.613 8.859 6.823 1.00 93.62 356 TYR A O 1
ATOM 2952 N N . GLN A 1 357 ? 27.922 10.071 5.973 1.00 96.25 357 GLN A N 1
ATOM 2953 C CA . GLN A 1 357 ? 27.207 10.225 7.233 1.00 96.25 357 GLN A CA 1
ATOM 2954 C C . GLN A 1 357 ? 25.687 10.246 7.052 1.00 96.25 357 GLN A C 1
ATOM 2956 O O . GLN A 1 357 ? 25.153 10.806 6.090 1.00 96.25 357 GLN A O 1
ATOM 2961 N N . ILE A 1 358 ? 24.991 9.698 8.048 1.00 96.44 358 ILE A N 1
ATOM 2962 C CA . ILE A 1 358 ? 23.533 9.666 8.156 1.00 96.44 358 ILE A CA 1
ATOM 2963 C C . ILE A 1 358 ? 23.106 9.975 9.593 1.00 96.44 358 ILE A C 1
ATOM 2965 O O . ILE A 1 358 ? 23.762 9.589 10.556 1.00 96.44 358 ILE A O 1
ATOM 2969 N N . CYS A 1 359 ? 21.996 10.690 9.736 1.00 97.81 359 CYS A N 1
ATOM 2970 C CA . CYS A 1 359 ? 21.326 10.936 11.002 1.00 97.81 359 CYS A CA 1
ATOM 2971 C C . CYS A 1 359 ? 19.813 10.880 10.774 1.00 97.81 359 CYS A C 1
ATOM 2973 O O . CYS A 1 359 ? 19.263 11.655 9.980 1.00 97.81 359 CYS A O 1
ATOM 2975 N N . VAL A 1 360 ? 19.148 9.948 11.458 1.00 98.25 360 VAL A N 1
ATOM 2976 C CA . VAL A 1 360 ? 17.692 9.812 11.441 1.00 98.25 360 VAL A CA 1
ATOM 2977 C C . VAL A 1 360 ? 17.140 10.006 12.842 1.00 98.25 360 VAL A C 1
ATOM 2979 O O . VAL A 1 360 ? 17.555 9.334 13.781 1.00 98.25 360 VAL A O 1
ATOM 2982 N N . GLU A 1 361 ? 16.171 10.903 12.978 1.00 98.44 361 GLU A N 1
ATOM 2983 C CA . GLU A 1 361 ? 15.572 11.249 14.263 1.00 98.44 361 GLU A CA 1
ATOM 2984 C C . GLU A 1 361 ? 14.057 11.050 14.225 1.00 98.44 361 GLU A C 1
ATOM 2986 O O . GLU A 1 361 ? 13.373 11.552 13.327 1.00 98.44 361 GLU A O 1
ATOM 2991 N N . LEU A 1 362 ? 13.531 10.345 15.225 1.00 98.19 362 LEU A N 1
ATOM 2992 C CA . LEU A 1 362 ? 12.106 10.294 15.534 1.00 98.19 362 LEU A CA 1
ATOM 2993 C C . LEU A 1 362 ? 11.782 11.479 16.435 1.00 98.19 362 LEU A C 1
ATOM 2995 O O . LEU A 1 362 ? 12.406 11.633 17.484 1.00 98.19 362 LEU A O 1
ATOM 2999 N N . LEU A 1 363 ? 10.840 12.323 16.026 1.00 98.19 363 LEU A N 1
ATOM 3000 C CA . LEU A 1 363 ? 10.581 13.603 16.676 1.00 98.19 363 LEU A CA 1
ATOM 3001 C C . LEU A 1 363 ? 9.164 13.696 17.242 1.00 98.19 363 LEU A C 1
ATOM 3003 O O . LEU A 1 363 ? 8.220 13.164 16.653 1.00 98.19 363 LEU A O 1
ATOM 3007 N N . ASP A 1 364 ? 9.024 14.451 18.330 1.00 96.44 364 ASP A N 1
ATOM 3008 C CA . ASP A 1 364 ? 7.742 14.793 18.944 1.00 96.44 364 ASP A CA 1
ATOM 3009 C C . ASP A 1 364 ? 6.946 15.849 18.146 1.00 96.44 364 ASP A C 1
ATOM 3011 O O . ASP A 1 364 ? 7.399 16.376 17.125 1.00 96.44 364 ASP A O 1
ATOM 3015 N N . GLN A 1 365 ? 5.756 16.216 18.637 1.00 94.75 365 GLN A N 1
ATOM 3016 C CA . GLN A 1 365 ? 4.907 17.256 18.032 1.00 94.75 365 GLN A CA 1
ATOM 3017 C C . GLN A 1 365 ? 5.605 18.628 17.909 1.00 94.75 365 GLN A C 1
ATOM 3019 O O . GLN A 1 365 ? 5.300 19.411 17.007 1.00 94.75 365 GLN A O 1
ATOM 3024 N N . ARG A 1 366 ? 6.551 18.929 18.805 1.00 96.12 366 ARG A N 1
ATOM 3025 C CA . ARG A 1 366 ? 7.359 20.158 18.822 1.00 96.12 366 ARG A CA 1
ATOM 3026 C C . ARG A 1 366 ? 8.640 20.030 17.986 1.00 96.12 366 ARG A C 1
ATOM 3028 O O . ARG A 1 366 ? 9.383 21.003 17.878 1.00 96.12 366 ARG A O 1
ATOM 3035 N N . LYS A 1 367 ? 8.852 18.884 17.324 1.00 96.81 367 LYS A N 1
ATOM 3036 C CA . LYS A 1 367 ? 10.036 18.514 16.530 1.00 96.81 367 LYS A CA 1
ATOM 3037 C C . LYS A 1 367 ? 11.311 18.328 17.365 1.00 96.81 367 LYS A C 1
ATOM 3039 O O . LYS A 1 367 ? 12.410 18.456 16.819 1.00 96.81 367 LYS A O 1
ATOM 3044 N N . ASN A 1 368 ? 11.174 18.004 18.649 1.00 97.19 368 ASN A N 1
ATOM 3045 C CA . ASN A 1 368 ? 12.289 17.595 19.500 1.00 97.19 368 ASN A CA 1
ATOM 3046 C C . ASN A 1 368 ? 12.596 16.104 19.298 1.00 97.19 368 ASN A C 1
ATOM 3048 O O . ASN A 1 368 ? 11.655 15.324 19.142 1.00 97.19 368 ASN A O 1
ATOM 3052 N N . PRO A 1 369 ? 13.870 15.681 19.324 1.00 97.25 369 PRO A N 1
ATOM 3053 C CA . PRO A 1 369 ? 14.226 14.271 19.195 1.00 97.25 369 PRO A CA 1
ATOM 3054 C C . PRO A 1 369 ? 13.766 13.423 20.386 1.00 97.25 369 PRO A C 1
ATOM 3056 O O . PRO A 1 369 ? 14.060 13.743 21.533 1.00 97.25 369 PRO A O 1
ATOM 3059 N N . ILE A 1 370 ? 13.081 12.318 20.089 1.00 96.44 370 ILE A N 1
ATOM 3060 C CA . ILE A 1 370 ? 12.729 11.239 21.025 1.00 96.44 370 ILE A CA 1
ATOM 3061 C C . ILE A 1 370 ? 13.756 10.105 20.912 1.00 96.44 370 ILE A C 1
ATOM 3063 O O . ILE A 1 370 ? 14.258 9.596 21.914 1.00 96.44 370 ILE A O 1
ATOM 3067 N N . LYS A 1 371 ? 14.089 9.710 19.677 1.00 96.00 371 LYS A N 1
ATOM 3068 C CA . LYS A 1 371 ? 15.134 8.725 19.365 1.00 96.00 371 LYS A CA 1
ATOM 3069 C C . LYS A 1 371 ? 15.969 9.203 18.190 1.00 96.00 371 LYS A C 1
ATOM 3071 O O . LYS A 1 371 ? 15.427 9.764 17.241 1.00 96.00 371 LYS A O 1
ATOM 3076 N N . THR A 1 372 ? 17.260 8.898 18.237 1.00 96.94 372 THR A N 1
ATOM 3077 C CA . THR A 1 372 ? 18.228 9.270 17.206 1.00 96.94 372 THR A CA 1
ATOM 3078 C C . THR A 1 372 ? 19.048 8.051 16.819 1.00 96.94 372 THR A C 1
ATOM 3080 O O . THR A 1 372 ? 19.607 7.379 17.681 1.00 96.94 372 THR A O 1
ATOM 3083 N N . PHE A 1 373 ? 19.125 7.784 15.520 1.00 93.62 373 PHE A N 1
ATOM 3084 C CA . PHE A 1 373 ? 20.096 6.886 14.917 1.00 93.62 373 PHE A CA 1
ATOM 3085 C C . PHE A 1 373 ? 21.136 7.731 14.189 1.00 93.62 373 PHE A C 1
ATOM 3087 O O . PHE A 1 373 ? 20.823 8.397 13.200 1.00 93.62 373 PHE A O 1
ATOM 3094 N N . GLN A 1 374 ? 22.362 7.713 14.698 1.00 94.19 374 GLN A N 1
ATOM 3095 C CA . GLN A 1 374 ? 23.500 8.409 14.115 1.00 94.19 374 GLN A CA 1
ATOM 3096 C C . GLN A 1 374 ? 24.749 7.550 14.349 1.00 94.19 374 GLN A C 1
ATOM 3098 O O . GLN A 1 374 ? 25.355 7.647 15.417 1.00 94.19 374 GLN A O 1
ATOM 3103 N N . PRO A 1 375 ? 25.090 6.650 13.412 1.00 87.06 375 PRO A N 1
ATOM 3104 C CA . PRO A 1 375 ? 26.311 5.865 13.510 1.00 87.06 375 PRO A CA 1
ATOM 3105 C C . PRO A 1 375 ? 27.543 6.761 13.333 1.00 87.06 375 PRO A C 1
ATOM 3107 O O . PRO A 1 375 ? 27.443 7.909 12.884 1.00 87.06 375 PRO A O 1
ATOM 3110 N N . GLU A 1 376 ? 28.716 6.224 13.668 1.00 89.75 376 GLU A N 1
ATOM 3111 C CA . GLU A 1 376 ? 29.979 6.873 13.327 1.00 89.75 376 GLU A CA 1
ATOM 3112 C C . GLU A 1 376 ? 30.099 7.070 11.812 1.00 89.75 376 GLU A C 1
ATOM 3114 O O . GLU A 1 376 ? 29.556 6.313 11.003 1.00 89.75 376 GLU A O 1
ATOM 3119 N N . LYS A 1 377 ? 30.804 8.135 11.432 1.00 89.62 377 LYS A N 1
ATOM 3120 C CA . LYS A 1 377 ? 31.030 8.482 10.032 1.00 89.62 377 LYS A CA 1
ATOM 3121 C C . LYS A 1 377 ? 31.860 7.397 9.362 1.00 89.62 377 LYS A C 1
ATOM 3123 O O . LYS A 1 377 ? 32.867 6.955 9.909 1.00 89.62 377 LYS A O 1
ATOM 3128 N N . ILE A 1 378 ? 31.468 7.017 8.154 1.00 85.56 378 ILE A N 1
ATOM 3129 C CA . ILE A 1 378 ? 32.165 5.982 7.396 1.00 85.56 378 ILE A CA 1
ATOM 3130 C C . ILE A 1 378 ? 33.172 6.659 6.477 1.00 85.56 378 ILE A C 1
ATOM 3132 O O . ILE A 1 378 ? 32.790 7.461 5.627 1.00 85.56 378 ILE A O 1
ATOM 3136 N N . ILE A 1 379 ? 34.450 6.323 6.642 1.00 86.00 379 ILE A N 1
ATOM 3137 C CA . ILE A 1 379 ? 35.543 6.826 5.805 1.00 86.00 379 ILE A CA 1
ATOM 3138 C C . ILE A 1 379 ? 35.953 5.726 4.825 1.00 86.00 379 ILE A C 1
ATOM 3140 O O . ILE A 1 379 ? 36.407 4.655 5.223 1.00 86.00 379 ILE A O 1
ATOM 3144 N N . LEU A 1 380 ? 35.810 6.004 3.534 1.00 81.94 380 LEU A N 1
ATOM 3145 C CA . LEU A 1 380 ? 36.154 5.105 2.437 1.00 81.94 380 LEU A CA 1
ATOM 3146 C C . LEU A 1 380 ? 37.454 5.580 1.783 1.00 81.94 380 LEU A C 1
ATOM 3148 O O . LEU A 1 380 ? 37.609 6.760 1.464 1.00 81.94 380 LEU A O 1
ATOM 3152 N N . SER A 1 381 ? 38.409 4.668 1.597 1.00 75.12 381 SER A N 1
ATOM 3153 C CA . SER A 1 381 ? 39.735 4.975 1.048 1.00 75.12 381 SER A CA 1
ATOM 3154 C C . SER A 1 381 ? 39.794 4.857 -0.483 1.00 75.12 381 SER A C 1
ATOM 3156 O O . SER A 1 381 ? 38.956 4.203 -1.109 1.00 75.12 381 SER A O 1
ATOM 3158 N N . PHE A 1 382 ? 40.836 5.452 -1.079 1.00 61.88 382 PHE A N 1
ATOM 3159 C CA . PHE A 1 382 ? 41.060 5.621 -2.528 1.00 61.88 382 PHE A CA 1
ATOM 3160 C C . PHE A 1 382 ? 41.394 4.332 -3.320 1.00 61.88 382 PHE A C 1
ATOM 3162 O O . PHE A 1 382 ? 42.002 4.388 -4.382 1.00 61.88 382 PHE A O 1
ATOM 3169 N N . LYS A 1 383 ? 41.032 3.153 -2.804 1.00 56.09 383 LYS A N 1
ATOM 3170 C CA . LYS A 1 383 ? 41.137 1.849 -3.494 1.00 56.09 383 LYS A CA 1
ATOM 3171 C C . LYS A 1 383 ? 39.984 0.906 -3.135 1.00 56.09 383 LYS A C 1
ATOM 3173 O O . LYS A 1 383 ? 40.093 -0.307 -3.322 1.00 56.09 383 LYS A O 1
ATOM 3178 N N . SER A 1 384 ? 38.912 1.444 -2.557 1.00 54.75 384 SER A N 1
ATOM 3179 C CA . SER A 1 384 ? 37.680 0.684 -2.372 1.00 54.75 384 SER A CA 1
ATOM 3180 C C . SER A 1 384 ? 37.073 0.423 -3.751 1.00 54.75 384 SER A C 1
ATOM 3182 O O . SER A 1 384 ? 37.005 1.318 -4.594 1.00 54.75 384 SER A O 1
ATOM 3184 N N . SER A 1 385 ? 36.719 -0.832 -4.028 1.00 56.31 385 SER A N 1
ATOM 3185 C CA . SER A 1 385 ? 35.976 -1.172 -5.240 1.00 56.31 385 SER A CA 1
ATOM 3186 C C . SER A 1 385 ? 34.682 -0.349 -5.271 1.00 56.31 385 SER A C 1
ATOM 3188 O O . SER A 1 385 ? 34.112 -0.073 -4.217 1.00 56.31 385 SER A O 1
ATOM 3190 N N . GLU A 1 386 ? 34.208 0.057 -6.459 1.00 60.75 386 GLU A N 1
ATOM 3191 C CA . GLU A 1 386 ? 32.896 0.713 -6.626 1.00 60.75 386 GLU A CA 1
ATOM 3192 C C . GLU A 1 386 ? 31.764 -0.275 -6.304 1.00 60.75 386 GLU A C 1
ATOM 3194 O O . GLU A 1 386 ? 31.100 -0.813 -7.199 1.00 60.75 386 GLU A O 1
ATOM 3199 N N . GLN A 1 387 ? 31.607 -0.593 -5.027 1.00 68.31 387 GLN A N 1
ATOM 3200 C CA . GLN A 1 387 ? 30.542 -1.410 -4.488 1.00 68.31 387 GLN A CA 1
ATOM 3201 C C . GLN A 1 387 ? 29.653 -0.508 -3.648 1.00 68.31 387 GLN A C 1
ATOM 3203 O O . GLN A 1 387 ? 30.113 0.272 -2.814 1.00 68.31 387 GLN A O 1
ATOM 3208 N N . TRP A 1 388 ? 28.363 -0.590 -3.933 1.00 77.94 388 TRP A N 1
ATOM 3209 C CA . TRP A 1 388 ? 27.347 0.084 -3.156 1.00 77.94 388 TRP A CA 1
ATOM 3210 C C . TRP A 1 388 ? 27.121 -0.672 -1.853 1.00 77.94 388 TRP A C 1
ATOM 3212 O O . TRP A 1 388 ? 26.908 -1.882 -1.865 1.00 77.94 388 TRP A O 1
ATOM 3222 N N . CYS A 1 389 ? 27.120 0.060 -0.748 1.00 78.69 389 CYS A N 1
ATOM 3223 C CA . CYS A 1 389 ? 26.847 -0.461 0.580 1.00 78.69 389 CYS A CA 1
ATOM 3224 C C . CYS A 1 389 ? 25.459 -0.005 1.037 1.00 78.69 389 CYS A C 1
ATOM 3226 O O . CYS A 1 389 ? 25.073 1.146 0.822 1.00 78.69 389 CYS A O 1
ATOM 3228 N N . GLU A 1 390 ? 24.718 -0.899 1.690 1.00 82.25 390 GLU A N 1
ATOM 3229 C CA . GLU A 1 390 ? 23.431 -0.579 2.309 1.00 82.25 390 GLU A CA 1
ATOM 3230 C C . GLU A 1 390 ? 23.628 -0.275 3.798 1.00 82.25 390 GLU A C 1
ATOM 3232 O O . GLU A 1 390 ? 24.028 -1.133 4.584 1.00 82.25 390 GLU A O 1
ATOM 3237 N N . MET A 1 391 ? 23.299 0.948 4.202 1.00 83.25 391 MET A N 1
ATOM 3238 C CA . MET A 1 391 ? 23.096 1.317 5.597 1.00 83.25 391 MET A CA 1
ATOM 3239 C C . MET A 1 391 ? 21.645 1.027 5.968 1.00 83.25 391 MET A C 1
ATOM 3241 O O . MET A 1 391 ? 20.741 1.469 5.262 1.00 83.25 391 MET A O 1
ATOM 3245 N N . SER A 1 392 ? 21.385 0.328 7.075 1.00 82.12 392 SER A N 1
ATOM 3246 C CA . SER A 1 392 ? 20.013 0.088 7.534 1.00 82.12 392 SER A CA 1
ATOM 3247 C C . SER A 1 392 ? 19.882 0.115 9.053 1.00 82.12 392 SER A C 1
ATOM 3249 O O . SER A 1 392 ? 20.809 -0.224 9.786 1.00 82.12 392 SER A O 1
ATOM 3251 N N . HIS A 1 393 ? 18.715 0.539 9.534 1.00 81.44 393 HIS A N 1
ATOM 3252 C CA . HIS A 1 393 ? 18.384 0.543 10.956 1.00 81.44 393 HIS A CA 1
ATOM 3253 C C . HIS A 1 393 ? 16.881 0.357 11.158 1.00 81.44 393 HIS A C 1
ATOM 3255 O O . HIS A 1 393 ? 16.081 0.714 10.293 1.00 81.44 393 HIS A O 1
ATOM 3261 N N . VAL A 1 394 ? 16.485 -0.190 12.307 1.00 81.44 394 VAL A N 1
ATOM 3262 C CA . VAL A 1 394 ? 15.079 -0.341 12.686 1.00 81.44 394 VAL A CA 1
ATOM 3263 C C . VAL A 1 394 ? 14.862 0.250 14.068 1.00 81.44 394 VAL A C 1
ATOM 3265 O O . VAL A 1 394 ? 15.381 -0.269 15.054 1.00 81.44 394 VAL A O 1
ATOM 3268 N N . PHE A 1 395 ? 14.032 1.287 14.149 1.00 80.56 395 PHE A N 1
ATOM 3269 C CA . PHE A 1 395 ? 13.547 1.774 15.431 1.00 80.56 395 PHE A CA 1
ATOM 3270 C C . PHE A 1 395 ? 12.430 0.860 15.932 1.00 80.56 395 PHE A C 1
ATOM 3272 O O . PHE A 1 395 ? 11.411 0.676 15.260 1.00 80.56 395 PHE A O 1
ATOM 3279 N N . LYS A 1 396 ? 12.623 0.321 17.134 1.00 81.25 396 LYS A N 1
ATOM 3280 C CA . LYS A 1 396 ? 11.643 -0.470 17.885 1.00 81.25 396 LYS A CA 1
ATOM 3281 C C . LYS A 1 396 ? 11.443 0.167 19.252 1.00 81.25 396 LYS A C 1
ATOM 3283 O O . LYS A 1 396 ? 12.372 0.807 19.748 1.00 81.25 396 LYS A O 1
ATOM 3288 N N . ASN A 1 397 ? 10.271 -0.027 19.856 1.00 78.81 397 ASN A N 1
ATOM 3289 C CA . ASN A 1 397 ? 9.988 0.377 21.241 1.00 78.81 397 ASN A CA 1
ATOM 3290 C C . ASN A 1 397 ? 10.457 1.812 21.550 1.00 78.81 397 ASN A C 1
ATOM 3292 O O . ASN A 1 397 ? 11.120 2.077 22.554 1.00 78.81 397 ASN A O 1
ATOM 3296 N N . TYR A 1 398 ? 10.198 2.738 20.625 1.00 83.81 398 TYR A N 1
ATOM 3297 C CA . TYR A 1 398 ? 10.723 4.104 20.688 1.00 83.81 398 TYR A CA 1
ATOM 3298 C C . TYR A 1 398 ? 9.961 5.005 21.668 1.00 83.81 398 TYR A C 1
ATOM 3300 O O . TYR A 1 398 ? 10.388 6.137 21.888 1.00 83.81 398 TYR A O 1
ATOM 3308 N N . GLY A 1 399 ? 8.896 4.494 22.289 1.00 79.69 399 GLY A N 1
ATOM 3309 C CA . GLY A 1 399 ? 8.039 5.231 23.207 1.00 79.69 399 GLY A CA 1
ATOM 3310 C C . GLY A 1 399 ? 6.966 6.048 22.479 1.00 79.69 399 GLY A C 1
ATOM 3311 O O . GLY A 1 399 ? 7.067 6.292 21.274 1.00 79.69 399 GLY A O 1
ATOM 3312 N N . PRO A 1 400 ? 5.913 6.476 23.190 1.00 78.56 400 PRO A N 1
ATOM 3313 C CA . PRO A 1 400 ? 4.872 7.307 22.604 1.00 78.56 400 PRO A CA 1
ATOM 3314 C C . PRO A 1 400 ? 5.390 8.714 22.276 1.00 78.56 400 PRO A C 1
ATOM 3316 O O . PRO A 1 400 ? 6.404 9.175 22.798 1.00 78.56 400 PRO A O 1
ATOM 3319 N N . GLY A 1 401 ? 4.646 9.425 21.436 1.00 82.81 401 GLY A N 1
ATOM 3320 C CA . GLY A 1 401 ? 4.865 10.832 21.116 1.00 82.81 401 GLY A CA 1
ATOM 3321 C C . GLY A 1 401 ? 5.523 11.081 19.764 1.00 82.81 401 GLY A C 1
ATOM 3322 O O . GLY A 1 401 ? 5.655 12.238 19.382 1.00 82.81 401 GLY A O 1
ATOM 3323 N N . VAL A 1 402 ? 5.904 10.046 19.007 1.00 91.75 402 VAL A N 1
ATOM 3324 C CA . VAL A 1 402 ? 6.515 10.213 17.677 1.00 91.75 402 VAL A CA 1
ATOM 3325 C C . VAL A 1 402 ? 5.485 10.748 16.676 1.00 91.75 402 VAL A C 1
ATOM 3327 O O . VAL A 1 402 ? 4.407 10.180 16.494 1.00 91.75 402 VAL A O 1
ATOM 3330 N N . ARG A 1 403 ? 5.812 11.868 16.025 1.00 94.88 403 ARG A N 1
ATOM 3331 C CA . ARG A 1 403 ? 4.950 12.587 15.064 1.00 94.88 403 ARG A CA 1
ATOM 3332 C C . ARG A 1 403 ? 5.654 12.898 13.751 1.00 94.88 403 ARG A C 1
ATOM 3334 O O . ARG A 1 403 ? 5.006 12.954 12.706 1.00 94.88 403 ARG A O 1
ATOM 3341 N N . PHE A 1 404 ? 6.976 13.050 13.784 1.00 96.62 404 PHE A N 1
ATOM 3342 C CA . PHE A 1 404 ? 7.772 13.296 12.587 1.00 96.62 404 PHE A CA 1
ATOM 3343 C C . PHE A 1 404 ? 8.995 12.389 12.529 1.00 96.62 404 PHE A C 1
ATOM 3345 O O . PHE A 1 404 ? 9.512 11.958 13.557 1.00 96.62 404 PHE A O 1
ATOM 3352 N N . ILE A 1 405 ? 9.493 12.157 11.316 1.00 97.88 405 ILE A N 1
ATOM 3353 C CA . ILE A 1 405 ? 10.796 11.526 11.081 1.00 97.88 405 ILE A CA 1
ATOM 3354 C C . ILE A 1 405 ? 11.661 12.525 10.319 1.00 97.88 405 ILE A C 1
ATOM 3356 O O . ILE A 1 405 ? 11.266 13.012 9.258 1.00 97.88 405 ILE A O 1
ATOM 3360 N N . ARG A 1 406 ? 12.842 12.849 10.846 1.00 98.56 406 ARG A N 1
ATOM 3361 C CA . ARG A 1 406 ? 13.838 13.677 10.161 1.00 98.56 406 ARG A CA 1
ATOM 3362 C C . ARG A 1 406 ? 14.957 12.781 9.660 1.00 98.56 406 ARG A C 1
ATOM 3364 O O . ARG A 1 406 ? 15.697 12.234 10.460 1.00 98.56 406 ARG A O 1
ATOM 3371 N N . PHE A 1 407 ? 15.075 12.656 8.344 1.00 98.31 407 PHE A N 1
ATOM 3372 C CA . PHE A 1 407 ? 16.108 11.865 7.678 1.00 98.31 407 PHE A CA 1
ATOM 3373 C C . PHE A 1 407 ? 17.130 12.814 7.052 1.00 98.31 407 PHE A C 1
ATOM 3375 O O . PHE A 1 407 ? 16.759 13.615 6.190 1.00 98.31 407 PHE A O 1
ATOM 3382 N N . THR A 1 408 ? 18.389 12.747 7.482 1.00 98.44 408 THR A N 1
ATOM 3383 C CA . THR A 1 408 ? 19.492 13.580 6.980 1.00 98.44 408 THR A CA 1
ATOM 3384 C C . THR A 1 408 ? 20.663 12.695 6.590 1.00 98.44 408 THR A C 1
ATOM 3386 O O . THR A 1 408 ? 21.066 11.848 7.376 1.00 98.44 408 THR A O 1
ATOM 3389 N N . HIS A 1 409 ? 21.242 12.909 5.414 1.00 97.88 409 HIS A N 1
ATOM 3390 C CA . HIS A 1 409 ? 22.433 12.179 4.979 1.00 97.88 409 HIS A CA 1
ATOM 3391 C C . HIS A 1 409 ? 23.287 13.000 4.008 1.00 97.88 409 HIS A C 1
ATOM 3393 O O . HIS A 1 409 ? 22.856 14.051 3.509 1.00 97.88 409 HIS A O 1
ATOM 3399 N N . GLY A 1 410 ? 24.494 12.512 3.750 1.00 96.94 410 GLY A N 1
ATOM 3400 C CA . GLY A 1 410 ? 25.417 13.052 2.764 1.00 96.94 410 GLY A CA 1
ATOM 3401 C C . GLY A 1 410 ? 26.859 12.805 3.175 1.00 96.94 410 GLY A C 1
ATOM 3402 O O . GLY A 1 410 ? 27.158 11.798 3.812 1.00 96.94 410 GLY A O 1
ATOM 3403 N N . GLY A 1 411 ? 27.747 13.722 2.813 1.00 95.75 411 GLY A N 1
ATOM 3404 C CA . GLY A 1 411 ? 29.178 13.505 2.943 1.00 95.75 411 GLY A CA 1
ATOM 3405 C C . GLY A 1 411 ? 30.017 14.490 2.145 1.00 95.75 411 GLY A C 1
ATOM 3406 O O . GLY A 1 411 ? 29.543 15.567 1.767 1.00 95.75 411 GLY A O 1
ATOM 3407 N N . ASN A 1 412 ? 31.266 14.112 1.918 1.00 94.38 412 ASN A N 1
ATOM 3408 C CA . ASN A 1 412 ? 32.259 14.863 1.156 1.00 94.38 412 ASN A CA 1
ATOM 3409 C C . ASN A 1 412 ? 33.359 13.928 0.654 1.00 94.38 412 ASN A C 1
ATOM 3411 O O . ASN A 1 412 ? 33.426 12.765 1.049 1.00 94.38 412 ASN A O 1
ATOM 3415 N N . ASP A 1 413 ? 34.224 14.431 -0.219 1.00 91.44 413 ASP A N 1
ATOM 3416 C CA . ASP A 1 413 ? 35.494 13.762 -0.492 1.00 91.44 413 ASP A CA 1
ATOM 3417 C C . ASP A 1 413 ? 36.484 13.914 0.681 1.00 91.44 413 ASP A C 1
ATOM 3419 O O . ASP A 1 413 ? 36.262 14.691 1.616 1.00 91.44 413 ASP A O 1
ATOM 3423 N N . THR A 1 414 ? 37.579 13.153 0.631 1.00 88.69 414 THR A N 1
ATOM 3424 C CA . THR A 1 414 ? 38.698 13.273 1.581 1.00 88.69 414 THR A CA 1
ATOM 3425 C C . THR A 1 414 ? 39.971 13.858 0.964 1.00 88.69 414 THR A C 1
ATOM 3427 O O . THR A 1 414 ? 40.952 14.049 1.681 1.00 88.69 414 THR A O 1
ATOM 3430 N N . GLN A 1 415 ? 39.983 14.129 -0.347 1.00 85.38 415 GLN A N 1
ATOM 3431 C CA . GLN A 1 415 ? 41.160 14.615 -1.089 1.00 85.38 415 GLN A CA 1
ATOM 3432 C C . GLN A 1 415 ? 41.103 16.112 -1.423 1.00 85.38 415 GLN A C 1
ATOM 3434 O O . GLN A 1 415 ? 42.091 16.672 -1.893 1.00 85.38 415 GLN A O 1
ATOM 3439 N N . PHE A 1 416 ? 39.971 16.765 -1.160 1.00 87.56 416 PHE A N 1
ATOM 3440 C CA . PHE A 1 416 ? 39.702 18.163 -1.475 1.00 87.56 416 PHE A CA 1
ATOM 3441 C C . PHE A 1 416 ? 39.843 18.500 -2.967 1.00 87.56 416 PHE A C 1
ATOM 3443 O O . PHE A 1 416 ? 40.347 19.565 -3.331 1.00 87.56 416 PHE A O 1
ATOM 3450 N N . TRP A 1 417 ? 39.419 17.590 -3.846 1.00 85.69 417 TRP A N 1
ATOM 3451 C CA . TRP A 1 417 ? 39.523 17.783 -5.290 1.00 85.69 417 TRP A CA 1
ATOM 3452 C C . TRP A 1 417 ? 38.312 18.543 -5.821 1.00 85.69 417 TRP A C 1
ATOM 3454 O O . TRP A 1 417 ? 37.169 18.119 -5.654 1.00 85.69 417 TRP A O 1
ATOM 3464 N N . ALA A 1 418 ? 38.571 19.657 -6.512 1.00 86.56 418 ALA A N 1
ATOM 3465 C CA . ALA A 1 418 ? 37.529 20.425 -7.187 1.00 86.56 418 ALA A CA 1
ATOM 3466 C C . ALA A 1 418 ? 36.727 19.519 -8.134 1.00 86.56 418 ALA A C 1
ATOM 3468 O O . ALA A 1 418 ? 37.314 18.795 -8.938 1.00 86.56 418 ALA A O 1
ATOM 3469 N N . GLY A 1 419 ? 35.400 19.546 -8.034 1.00 89.19 419 GLY A N 1
ATOM 3470 C CA . GLY A 1 419 ? 34.489 18.627 -8.704 1.00 89.19 419 GLY A CA 1
ATOM 3471 C C . GLY A 1 419 ? 33.648 17.773 -7.749 1.00 89.19 419 GLY A C 1
ATOM 3472 O O . GLY A 1 419 ? 33.381 18.126 -6.600 1.00 89.19 419 GLY A O 1
ATOM 3473 N N . HIS A 1 420 ? 33.178 16.636 -8.265 1.00 91.00 420 HIS A N 1
ATOM 3474 C CA . HIS A 1 420 ? 32.171 15.775 -7.631 1.00 91.00 420 HIS A CA 1
ATOM 3475 C C . HIS A 1 420 ? 32.750 14.383 -7.365 1.00 91.00 420 HIS A C 1
ATOM 3477 O O . HIS A 1 420 ? 32.315 13.372 -7.928 1.00 91.00 420 HIS A O 1
ATOM 3483 N N . TYR A 1 421 ? 33.797 14.377 -6.539 1.00 89.00 421 TYR A N 1
ATOM 3484 C CA . TYR A 1 421 ? 34.554 13.189 -6.139 1.00 89.00 421 TYR A CA 1
ATOM 3485 C C . TYR A 1 421 ? 34.138 12.634 -4.771 1.00 89.00 421 TYR A C 1
ATOM 3487 O O . TYR A 1 421 ? 34.705 11.648 -4.308 1.00 89.00 421 TYR A O 1
ATOM 3495 N N . GLY A 1 422 ? 33.147 13.252 -4.124 1.00 90.25 422 GLY A N 1
ATOM 3496 C CA . GLY A 1 422 ? 32.640 12.805 -2.836 1.00 90.25 422 GLY A CA 1
ATOM 3497 C C . GLY A 1 422 ? 31.727 11.582 -2.931 1.00 90.25 422 GLY A C 1
ATOM 3498 O O . GLY A 1 422 ? 31.591 10.942 -3.977 1.00 90.25 422 GLY A O 1
ATOM 3499 N N . ILE A 1 423 ? 31.087 11.254 -1.808 1.00 91.62 423 ILE A N 1
ATOM 3500 C CA . ILE A 1 423 ? 30.218 10.086 -1.702 1.00 91.62 423 ILE A CA 1
ATOM 3501 C C . ILE A 1 423 ? 28.996 10.197 -2.626 1.00 91.62 423 ILE A C 1
ATOM 3503 O O . ILE A 1 423 ? 28.389 11.263 -2.784 1.00 91.62 423 ILE A O 1
ATOM 3507 N N . ARG A 1 424 ? 28.601 9.066 -3.214 1.00 92.44 424 ARG A N 1
ATOM 3508 C CA . ARG A 1 424 ? 27.327 8.905 -3.917 1.00 92.44 424 ARG A CA 1
ATOM 3509 C C . ARG A 1 424 ? 26.299 8.305 -2.968 1.00 92.44 424 ARG A C 1
ATOM 3511 O O . ARG A 1 424 ? 26.618 7.349 -2.271 1.00 92.44 424 ARG A O 1
ATOM 3518 N N . VAL A 1 425 ? 25.075 8.827 -2.956 1.00 93.44 425 VAL A N 1
ATOM 3519 C CA . VAL A 1 425 ? 23.958 8.273 -2.168 1.00 93.44 425 VAL A CA 1
ATOM 3520 C C . VAL A 1 425 ? 22.702 8.121 -3.022 1.00 93.44 425 VAL A C 1
ATOM 3522 O O . VAL A 1 425 ? 22.422 8.974 -3.867 1.00 93.44 425 VAL A O 1
ATOM 3525 N N . THR A 1 426 ? 21.937 7.045 -2.839 1.00 91.81 426 THR A N 1
ATOM 3526 C CA . THR A 1 426 ? 20.692 6.792 -3.586 1.00 91.81 426 THR A CA 1
ATOM 3527 C C . THR A 1 426 ? 19.787 5.782 -2.875 1.00 91.81 426 THR A C 1
ATOM 3529 O O . THR A 1 426 ? 20.142 5.244 -1.829 1.00 91.81 426 THR A O 1
ATOM 3532 N N . ASN A 1 427 ? 18.603 5.533 -3.441 1.00 87.81 427 ASN A N 1
ATOM 3533 C CA . ASN A 1 427 ? 17.652 4.508 -3.011 1.00 87.81 427 ASN A CA 1
ATOM 3534 C C . ASN A 1 427 ? 17.333 4.539 -1.499 1.00 87.81 427 ASN A C 1
ATOM 3536 O O . ASN A 1 427 ? 17.134 3.502 -0.865 1.00 87.81 427 ASN A O 1
ATOM 3540 N N . SER A 1 428 ? 17.306 5.739 -0.912 1.00 92.12 428 SER A N 1
ATOM 3541 C CA . SER A 1 428 ? 17.005 5.937 0.506 1.00 92.12 428 SER A CA 1
ATOM 3542 C C . SER A 1 428 ? 15.566 5.533 0.808 1.00 92.12 428 SER A C 1
ATOM 3544 O O . SER A 1 428 ? 14.654 5.903 0.069 1.00 92.12 428 SER A O 1
ATOM 3546 N N . SER A 1 429 ? 15.309 4.848 1.918 1.00 88.56 429 SER A N 1
ATOM 3547 C CA . SER A 1 429 ? 13.955 4.468 2.307 1.00 88.56 429 SER A CA 1
ATOM 3548 C C . SER A 1 429 ? 13.636 4.734 3.771 1.00 88.56 429 SER A C 1
ATOM 3550 O O . SER A 1 429 ? 14.490 4.641 4.652 1.00 88.56 429 SER A O 1
ATOM 3552 N N . VAL A 1 430 ? 12.369 5.066 4.020 1.00 88.50 430 VAL A N 1
ATOM 3553 C CA . VAL A 1 430 ? 11.745 5.014 5.342 1.00 88.50 430 VAL A CA 1
ATOM 3554 C C . VAL A 1 430 ? 10.442 4.244 5.191 1.00 88.50 430 VAL A C 1
ATOM 3556 O O . VAL A 1 430 ? 9.559 4.664 4.443 1.00 88.50 430 VAL A O 1
ATOM 3559 N N . VAL A 1 431 ? 10.324 3.126 5.900 1.00 77.56 431 VAL A N 1
ATOM 3560 C CA . VAL A 1 431 ? 9.186 2.205 5.823 1.00 77.56 431 VAL A CA 1
ATOM 3561 C C . VAL A 1 431 ? 8.677 1.912 7.227 1.00 77.56 431 VAL A C 1
ATOM 3563 O O . VAL A 1 431 ? 9.458 1.620 8.131 1.00 77.56 431 VAL A O 1
ATOM 3566 N N . ILE A 1 432 ? 7.358 1.973 7.405 1.00 66.19 432 ILE A N 1
ATOM 3567 C CA . ILE A 1 432 ? 6.685 1.653 8.669 1.00 66.19 432 ILE A CA 1
ATOM 3568 C C . ILE A 1 432 ? 5.904 0.360 8.482 1.00 66.19 432 ILE A C 1
ATOM 3570 O O . ILE A 1 432 ? 5.119 0.260 7.543 1.00 66.19 432 ILE A O 1
ATOM 3574 N N . TYR A 1 433 ? 6.107 -0.613 9.366 1.00 56.38 433 TYR A N 1
ATOM 3575 C CA . TYR A 1 433 ? 5.459 -1.926 9.307 1.00 56.38 433 TYR A CA 1
ATOM 3576 C C . TYR A 1 433 ? 5.064 -2.419 10.710 1.00 56.38 433 TYR A C 1
ATOM 3578 O O . TYR A 1 433 ? 5.560 -1.889 11.708 1.00 56.38 433 TYR A O 1
ATOM 3586 N N . PRO A 1 434 ? 4.120 -3.377 10.815 1.00 45.84 434 PRO A N 1
ATOM 3587 C CA . PRO A 1 434 ? 3.621 -3.855 12.103 1.00 45.84 434 PRO A CA 1
ATOM 3588 C C . PRO A 1 434 ? 4.743 -4.400 12.998 1.00 45.84 434 PRO A C 1
ATOM 3590 O O . PRO A 1 434 ? 5.701 -4.992 12.508 1.00 45.84 434 PRO A O 1
ATOM 3593 N N . ALA A 1 435 ? 4.605 -4.197 14.310 1.00 44.25 435 ALA A N 1
ATOM 3594 C CA . ALA A 1 435 ? 5.556 -4.656 15.327 1.00 44.25 435 ALA A CA 1
ATOM 3595 C C . ALA A 1 435 ? 5.501 -6.177 15.593 1.00 44.25 435 ALA A C 1
ATOM 3597 O O . ALA A 1 435 ? 6.245 -6.673 16.432 1.00 44.25 435 ALA A O 1
ATOM 3598 N N . ASP A 1 436 ? 4.625 -6.903 14.895 1.00 39.69 436 ASP A N 1
ATOM 3599 C CA . ASP A 1 436 ? 4.333 -8.310 15.154 1.00 39.69 436 ASP A CA 1
ATOM 3600 C C . ASP A 1 436 ? 5.529 -9.227 14.826 1.00 39.69 436 ASP A C 1
ATOM 3602 O O . ASP A 1 436 ? 6.212 -9.057 13.808 1.00 39.69 436 ASP A O 1
ATOM 3606 N N . GLU A 1 437 ? 5.787 -10.207 15.696 1.00 34.53 437 GLU A N 1
ATOM 3607 C CA . GLU A 1 437 ? 6.934 -11.127 15.609 1.00 34.53 437 GLU A CA 1
ATOM 3608 C C . GLU A 1 437 ? 6.890 -11.996 14.343 1.00 34.53 437 GLU A C 1
ATOM 3610 O O . GLU A 1 437 ? 7.934 -12.394 13.825 1.00 34.53 437 GLU A O 1
ATOM 3615 N N . SER A 1 438 ? 5.700 -12.182 13.767 1.00 36.09 438 SER A N 1
ATOM 3616 C CA . SER A 1 438 ? 5.487 -12.843 12.476 1.00 36.09 438 SER A CA 1
ATOM 3617 C C . SER A 1 438 ? 6.254 -12.173 11.324 1.00 36.09 438 SER A C 1
ATOM 3619 O O . SER A 1 438 ? 6.776 -12.860 10.448 1.00 36.09 438 SER A O 1
ATOM 3621 N N . PHE A 1 439 ? 6.424 -10.844 11.361 1.00 36.53 439 PHE A N 1
ATOM 3622 C CA . PHE A 1 439 ? 7.218 -10.096 10.377 1.00 36.53 439 PHE A CA 1
ATOM 3623 C C . PHE A 1 439 ? 8.714 -10.034 10.723 1.00 36.53 439 PHE A C 1
ATOM 3625 O O . PHE A 1 439 ? 9.536 -9.792 9.831 1.00 36.53 439 PHE A O 1
ATOM 3632 N N . SER A 1 440 ? 9.083 -10.268 11.993 1.00 39.00 440 SER A N 1
ATOM 3633 C CA . SER A 1 440 ? 10.484 -10.396 12.431 1.00 39.00 440 SER A CA 1
ATOM 3634 C C . SER A 1 440 ? 11.174 -11.616 11.821 1.00 39.00 440 SER A C 1
ATOM 3636 O O . SER A 1 440 ? 12.402 -11.636 11.737 1.00 39.00 440 SER A O 1
ATOM 3638 N N . LEU A 1 441 ? 10.401 -12.615 11.393 1.00 39.84 441 LEU A N 1
ATOM 3639 C CA . LEU A 1 441 ? 10.903 -13.769 10.662 1.00 39.84 441 LEU A CA 1
ATOM 3640 C C . LEU A 1 441 ? 11.384 -13.336 9.271 1.00 39.84 441 LEU A C 1
ATOM 3642 O O . LEU A 1 441 ? 12.568 -13.441 8.985 1.00 39.84 441 LEU A O 1
ATOM 3646 N N . THR A 1 442 ? 10.530 -12.684 8.478 1.00 40.75 442 THR A N 1
ATOM 3647 C CA . THR A 1 442 ? 10.737 -12.340 7.052 1.00 40.75 442 THR A CA 1
ATOM 3648 C C . THR A 1 442 ? 11.953 -11.480 6.671 1.00 40.75 442 THR A C 1
ATOM 3650 O O . THR A 1 442 ? 12.221 -11.329 5.481 1.00 40.75 442 THR A O 1
ATOM 3653 N N . TYR A 1 443 ? 12.684 -10.884 7.619 1.00 42.09 443 TYR A N 1
ATOM 3654 C CA . TYR A 1 443 ? 13.813 -9.983 7.320 1.00 42.09 443 TYR A CA 1
ATOM 3655 C C . TYR A 1 443 ? 15.056 -10.216 8.196 1.00 42.09 443 TYR A C 1
ATOM 3657 O O . TYR A 1 443 ? 15.838 -9.284 8.407 1.00 42.09 443 TYR A O 1
ATOM 3665 N N . ARG A 1 444 ? 15.260 -11.437 8.708 1.00 57.31 444 ARG A N 1
ATOM 3666 C CA . ARG A 1 444 ? 16.499 -11.819 9.413 1.00 57.31 444 ARG A CA 1
ATOM 3667 C C . ARG A 1 444 ? 17.432 -12.635 8.516 1.00 57.31 444 ARG A C 1
ATOM 3669 O O . ARG A 1 444 ? 16.966 -13.356 7.640 1.00 57.31 444 ARG A O 1
ATOM 3676 N N . ASN A 1 445 ? 18.745 -12.529 8.739 1.00 70.00 445 ASN A N 1
ATOM 3677 C CA . ASN A 1 445 ? 19.701 -13.432 8.096 1.00 70.00 445 ASN A CA 1
ATOM 3678 C C . ASN A 1 445 ? 19.524 -14.830 8.702 1.00 70.00 445 ASN A C 1
ATOM 3680 O O . ASN A 1 445 ? 19.602 -14.976 9.920 1.00 70.00 445 ASN A O 1
ATOM 3684 N N . LEU A 1 446 ? 19.234 -15.815 7.855 1.00 81.94 446 LEU A N 1
ATOM 3685 C CA . LEU A 1 446 ? 19.017 -17.203 8.265 1.00 81.94 446 LEU A CA 1
ATOM 3686 C C . LEU A 1 446 ? 20.316 -18.013 8.298 1.00 81.94 446 LEU A C 1
ATOM 3688 O O . LEU A 1 446 ? 20.334 -19.101 8.862 1.00 81.94 446 LEU A O 1
ATOM 3692 N N . LEU A 1 447 ? 21.407 -17.476 7.740 1.00 84.44 447 LEU A N 1
ATOM 3693 C CA . LEU A 1 447 ? 22.723 -18.079 7.882 1.00 84.44 447 LEU A CA 1
ATOM 3694 C C . LEU A 1 447 ? 23.248 -17.856 9.299 1.00 84.44 447 LEU A C 1
ATOM 3696 O O . LEU A 1 447 ? 23.380 -16.722 9.766 1.00 84.44 447 LEU A O 1
ATOM 3700 N N . LYS A 1 448 ? 23.614 -18.950 9.960 1.00 84.88 448 LYS A N 1
ATOM 3701 C CA . LYS A 1 448 ? 24.351 -18.955 11.222 1.00 84.88 448 LYS A CA 1
ATOM 3702 C C . LYS A 1 448 ? 25.813 -18.616 10.949 1.00 84.88 448 LYS A C 1
ATOM 3704 O O . LYS A 1 448 ? 26.406 -19.147 10.009 1.00 84.88 448 LYS A O 1
ATOM 3709 N N . ASN A 1 449 ? 26.377 -17.725 11.768 1.00 85.19 449 ASN A N 1
ATOM 3710 C CA . ASN A 1 449 ? 27.768 -17.269 11.677 1.00 85.19 449 ASN A CA 1
ATOM 3711 C C . ASN A 1 449 ? 28.200 -16.895 10.230 1.00 85.19 449 ASN A C 1
ATOM 3713 O O . ASN A 1 449 ? 29.150 -17.461 9.684 1.00 85.19 449 ASN A O 1
ATOM 3717 N N . PRO A 1 450 ? 27.508 -15.954 9.558 1.00 84.00 450 PRO A N 1
ATOM 3718 C CA . PRO A 1 450 ? 27.792 -15.607 8.163 1.00 84.00 450 PRO A CA 1
ATOM 3719 C C . PRO A 1 450 ? 29.091 -14.804 7.996 1.00 84.00 450 PRO A C 1
ATOM 3721 O O . PRO A 1 450 ? 29.592 -14.677 6.886 1.00 84.00 450 PRO A O 1
ATOM 3724 N N . SER A 1 451 ? 29.646 -14.266 9.084 1.00 81.31 451 SER A N 1
ATOM 3725 C CA . SER A 1 451 ? 30.819 -13.385 9.092 1.00 81.31 451 SER A CA 1
ATOM 3726 C C . SER A 1 451 ? 32.057 -14.010 9.740 1.00 81.31 451 SER A C 1
ATOM 3728 O O . SER A 1 451 ? 33.011 -13.295 10.029 1.00 81.31 451 SER A O 1
ATOM 3730 N N . ALA A 1 452 ? 32.073 -15.323 9.984 1.00 83.75 452 ALA A N 1
ATOM 3731 C CA . ALA A 1 452 ? 33.219 -16.037 10.559 1.00 83.75 452 ALA A CA 1
ATOM 3732 C C . ALA A 1 452 ? 33.644 -15.572 11.973 1.00 83.75 452 ALA A C 1
ATOM 3734 O O . ALA A 1 452 ? 34.778 -15.810 12.389 1.00 83.75 452 ALA A O 1
ATOM 3735 N N . GLN A 1 453 ? 32.750 -14.907 12.714 1.00 83.69 453 GLN A N 1
ATOM 3736 C CA . GLN A 1 453 ? 33.004 -14.425 14.081 1.00 83.69 453 GLN A CA 1
ATOM 3737 C C . GLN A 1 453 ? 33.247 -15.583 15.054 1.00 83.69 453 GLN A C 1
ATOM 3739 O O . GLN A 1 453 ? 34.035 -15.460 15.987 1.00 83.69 453 GLN A O 1
ATOM 3744 N N . GLU A 1 454 ? 32.603 -16.720 14.793 1.00 86.50 454 GLU A N 1
ATOM 3745 C CA . GLU A 1 454 ? 32.711 -17.954 15.575 1.00 86.50 454 GLU A CA 1
ATOM 3746 C C . GLU A 1 454 ? 33.499 -19.035 14.810 1.00 86.50 454 GLU A C 1
ATOM 3748 O O . GLU A 1 454 ? 33.259 -20.236 14.944 1.00 86.50 454 GLU A O 1
ATOM 3753 N N . GLY A 1 455 ? 34.441 -18.639 13.947 1.00 87.88 455 GLY A N 1
ATOM 3754 C CA . GLY A 1 455 ? 35.182 -19.600 13.130 1.00 87.88 455 GLY A CA 1
ATOM 3755 C C . GLY A 1 455 ? 34.311 -20.179 12.009 1.00 87.88 455 GLY A C 1
ATOM 3756 O O . GLY A 1 455 ? 33.557 -19.452 11.365 1.00 87.88 455 GLY A O 1
ATOM 3757 N N . LEU A 1 456 ? 34.380 -21.499 11.804 1.00 87.94 456 LEU A N 1
ATOM 3758 C CA . LEU A 1 456 ? 33.525 -22.263 10.875 1.00 87.94 456 LEU A CA 1
ATOM 3759 C C . LEU A 1 456 ? 32.269 -22.847 11.547 1.00 87.94 456 LEU A C 1
ATOM 3761 O O . LEU A 1 456 ? 31.557 -23.635 10.931 1.00 87.94 456 LEU A O 1
ATOM 3765 N N . GLN A 1 457 ? 31.976 -22.488 12.803 1.00 88.88 457 GLN A N 1
ATOM 3766 C CA . GLN A 1 457 ? 30.795 -23.008 13.496 1.00 88.88 457 GLN A CA 1
ATOM 3767 C C . GLN A 1 457 ? 29.510 -22.683 12.723 1.00 88.88 457 GLN A C 1
ATOM 3769 O O . GLN A 1 457 ? 29.365 -21.586 12.181 1.00 88.88 457 GLN A O 1
ATOM 3774 N N . GLY A 1 458 ? 28.599 -23.657 12.654 1.00 85.69 458 GLY A N 1
ATOM 3775 C CA . GLY A 1 458 ? 27.351 -23.566 11.893 1.00 85.69 458 GLY A CA 1
ATOM 3776 C C . GLY A 1 458 ? 27.473 -23.892 10.401 1.00 85.69 458 GLY A C 1
ATOM 3777 O O . GLY A 1 458 ? 26.446 -23.964 9.737 1.00 85.69 458 GLY A O 1
ATOM 3778 N N . TRP A 1 459 ? 28.677 -24.113 9.867 1.00 90.44 459 TRP A N 1
ATOM 3779 C CA . TRP A 1 459 ? 28.890 -24.486 8.466 1.00 90.44 459 TRP A CA 1
ATOM 3780 C C . TRP A 1 459 ? 29.331 -25.944 8.338 1.00 90.44 459 TRP A C 1
ATOM 3782 O O . TRP A 1 459 ? 30.214 -26.401 9.064 1.00 90.44 459 TRP A O 1
ATOM 3792 N N . GLU A 1 460 ? 28.747 -26.659 7.383 1.00 92.62 460 GLU A N 1
ATOM 3793 C CA . GLU A 1 460 ? 29.203 -27.976 6.953 1.00 92.62 460 GLU A CA 1
ATOM 3794 C C . GLU A 1 460 ? 30.285 -27.810 5.885 1.00 92.62 460 GLU A C 1
ATOM 3796 O O . GLU A 1 460 ? 30.113 -27.059 4.926 1.00 92.62 460 GLU A O 1
ATOM 3801 N N . ILE A 1 461 ? 31.433 -28.466 6.057 1.00 91.38 461 ILE A N 1
ATOM 3802 C CA . ILE A 1 461 ? 32.553 -28.353 5.119 1.00 91.38 461 ILE A CA 1
ATOM 3803 C C . ILE A 1 461 ? 32.442 -29.458 4.073 1.00 91.38 461 ILE A C 1
ATOM 3805 O O . ILE A 1 461 ? 32.666 -30.629 4.364 1.00 91.38 461 ILE A O 1
ATOM 3809 N N . VAL A 1 462 ? 32.122 -29.059 2.845 1.00 91.75 462 VAL A N 1
ATOM 3810 C CA . VAL A 1 462 ? 31.897 -29.957 1.702 1.00 91.75 462 VAL A CA 1
ATOM 3811 C C . VAL A 1 462 ? 33.210 -30.281 0.987 1.00 91.75 462 VAL A C 1
ATOM 3813 O O . VAL A 1 462 ? 33.405 -31.386 0.487 1.00 91.75 462 VAL A O 1
ATOM 3816 N N . ALA A 1 463 ? 34.137 -29.323 0.941 1.00 88.44 463 ALA A N 1
ATOM 3817 C CA . ALA A 1 463 ? 35.482 -29.524 0.414 1.00 88.44 463 ALA A CA 1
ATOM 3818 C C . ALA A 1 463 ? 36.479 -28.652 1.178 1.00 88.44 463 ALA A C 1
ATOM 3820 O O . ALA A 1 463 ? 36.179 -27.503 1.502 1.00 88.44 463 ALA A O 1
ATOM 3821 N N . ASP A 1 464 ? 37.666 -29.194 1.444 1.00 89.31 464 ASP A N 1
ATOM 3822 C CA . ASP A 1 464 ? 38.675 -28.556 2.294 1.00 89.31 464 ASP A CA 1
ATOM 3823 C C . ASP A 1 464 ? 40.094 -28.742 1.732 1.00 89.31 464 ASP A C 1
ATOM 3825 O O . ASP A 1 464 ? 40.986 -29.308 2.364 1.00 89.31 464 ASP A O 1
ATOM 3829 N N . GLY A 1 465 ? 40.275 -28.361 0.467 1.00 83.56 465 GLY A N 1
ATOM 3830 C CA . GLY A 1 465 ? 41.528 -28.535 -0.263 1.00 83.56 465 GLY A CA 1
ATOM 3831 C C . GLY A 1 465 ? 42.624 -27.529 0.111 1.00 83.56 465 GLY A C 1
ATOM 3832 O O . GLY A 1 465 ? 42.371 -26.452 0.644 1.00 83.56 465 GLY A O 1
ATOM 3833 N N . GLY A 1 466 ? 43.873 -27.857 -0.235 1.00 87.94 466 GLY A N 1
ATOM 3834 C CA . GLY A 1 466 ? 45.036 -27.013 0.058 1.00 87.94 466 GLY A CA 1
ATOM 3835 C C . GLY A 1 466 ? 45.308 -26.913 1.561 1.00 87.94 466 GLY A C 1
ATOM 3836 O O . GLY A 1 466 ? 45.272 -27.921 2.263 1.00 87.94 466 GLY A O 1
ATOM 3837 N N . ASP A 1 467 ? 45.540 -25.700 2.061 1.00 87.69 467 ASP A N 1
ATOM 3838 C CA . ASP A 1 467 ? 45.772 -25.428 3.491 1.00 87.69 467 ASP A CA 1
ATOM 3839 C C . ASP A 1 467 ? 44.481 -25.312 4.321 1.00 87.69 467 ASP A C 1
ATOM 3841 O O . ASP A 1 467 ? 44.535 -24.843 5.459 1.00 87.69 467 ASP A O 1
ATOM 3845 N N . ARG A 1 468 ? 43.348 -25.783 3.778 1.00 88.75 468 ARG A N 1
ATOM 3846 C CA . ARG A 1 468 ? 42.023 -25.812 4.420 1.00 88.75 468 ARG A CA 1
ATOM 3847 C C . ARG A 1 468 ? 41.376 -24.433 4.599 1.00 88.75 468 ARG A C 1
ATOM 3849 O O . ARG A 1 468 ? 41.985 -23.392 4.350 1.00 88.75 468 ARG A O 1
ATOM 3856 N N . TRP A 1 469 ? 40.112 -24.426 5.012 1.00 87.88 469 TRP A N 1
ATOM 3857 C CA . TRP A 1 469 ? 39.388 -23.235 5.438 1.00 87.88 469 TRP A CA 1
ATOM 3858 C C . TRP A 1 469 ? 40.016 -22.650 6.701 1.00 87.88 469 TRP A C 1
ATOM 3860 O O . TRP A 1 469 ? 40.145 -23.320 7.728 1.00 87.88 469 TRP A O 1
ATOM 3870 N N . VAL A 1 470 ? 40.318 -21.357 6.657 1.00 87.88 470 VAL A N 1
ATOM 3871 C CA . VAL A 1 470 ? 40.740 -20.587 7.831 1.00 87.88 470 VAL A CA 1
ATOM 3872 C C . VAL A 1 470 ? 39.896 -19.325 7.954 1.00 87.88 470 VAL A C 1
ATOM 3874 O O . VAL A 1 470 ? 39.244 -18.895 7.004 1.00 87.88 470 VAL A O 1
ATOM 3877 N N . THR A 1 471 ? 39.872 -18.723 9.136 1.00 86.94 471 THR A N 1
ATOM 3878 C CA . THR A 1 471 ? 39.223 -17.426 9.350 1.00 86.94 471 THR A CA 1
ATOM 3879 C C . THR A 1 471 ? 40.271 -16.335 9.475 1.00 86.94 471 THR A C 1
ATOM 3881 O O . THR A 1 471 ? 41.261 -16.506 10.185 1.00 86.94 471 THR A O 1
ATOM 3884 N N . GLY A 1 472 ? 40.057 -15.217 8.790 1.00 83.62 472 GLY A N 1
ATOM 3885 C CA . GLY A 1 472 ? 40.963 -14.073 8.780 1.00 83.62 472 GLY A CA 1
ATOM 3886 C C . GLY A 1 472 ? 40.312 -12.816 9.343 1.00 83.62 472 GLY A C 1
ATOM 3887 O O . GLY A 1 472 ? 39.088 -12.711 9.428 1.00 83.62 472 GLY A O 1
ATOM 3888 N N . GLY A 1 473 ? 41.143 -11.840 9.712 1.00 80.00 473 GLY A N 1
ATOM 3889 C CA . GLY A 1 473 ? 40.679 -10.481 9.972 1.00 80.00 473 GLY A CA 1
ATOM 3890 C C . GLY A 1 473 ? 40.275 -9.803 8.664 1.00 80.00 473 GLY A C 1
ATOM 3891 O O . GLY A 1 473 ? 41.009 -9.865 7.676 1.00 80.00 473 GLY A O 1
ATOM 3892 N N . ASN A 1 474 ? 39.116 -9.153 8.655 1.00 69.31 474 ASN A N 1
ATOM 3893 C CA . ASN A 1 474 ? 38.666 -8.384 7.505 1.00 69.31 474 ASN A CA 1
ATOM 3894 C C . ASN A 1 474 ? 39.383 -7.022 7.447 1.00 69.31 474 ASN A C 1
ATOM 3896 O O . ASN A 1 474 ? 39.904 -6.524 8.448 1.00 69.31 474 ASN A O 1
ATOM 3900 N N . ARG A 1 475 ? 39.415 -6.389 6.271 1.00 57.94 475 ARG A N 1
ATOM 3901 C CA . ARG A 1 475 ? 39.951 -5.026 6.133 1.00 57.94 475 ARG A CA 1
ATOM 3902 C C . ARG A 1 475 ? 39.018 -4.037 6.844 1.00 57.94 475 ARG A C 1
ATOM 3904 O O . ARG A 1 475 ? 37.802 -4.179 6.776 1.00 57.94 475 ARG A O 1
ATOM 3911 N N . THR A 1 476 ? 39.580 -2.995 7.463 1.00 52.97 476 THR A N 1
ATOM 3912 C CA . THR A 1 476 ? 38.880 -2.000 8.314 1.00 52.97 476 THR A CA 1
ATOM 3913 C C . THR A 1 476 ? 37.754 -1.205 7.634 1.00 52.97 476 THR A C 1
ATOM 3915 O O . THR A 1 476 ? 37.104 -0.387 8.275 1.00 52.97 476 THR A O 1
ATOM 3918 N N . THR A 1 477 ? 37.518 -1.414 6.340 1.00 46.81 477 THR A N 1
ATOM 3919 C CA . THR A 1 477 ? 36.502 -0.731 5.531 1.00 46.81 477 THR A CA 1
ATOM 3920 C C . THR A 1 477 ? 35.172 -1.485 5.442 1.00 46.81 477 THR A C 1
ATOM 3922 O O . THR A 1 477 ? 34.257 -0.997 4.784 1.00 46.81 477 THR A O 1
ATOM 3925 N N . PHE A 1 478 ? 35.056 -2.669 6.053 1.00 48.44 478 PHE A N 1
ATOM 3926 C CA . PHE A 1 478 ? 33.843 -3.489 6.028 1.00 48.44 478 PHE A CA 1
ATOM 3927 C C . PHE A 1 478 ? 33.186 -3.543 7.422 1.00 48.44 478 PHE A C 1
ATOM 3929 O O . PHE A 1 478 ? 33.903 -3.603 8.419 1.00 48.44 478 PHE A O 1
ATOM 3936 N N . PRO A 1 479 ? 31.843 -3.553 7.534 1.00 53.72 479 PRO A N 1
ATOM 3937 C CA . PRO A 1 479 ? 31.139 -3.539 8.825 1.00 53.72 479 PRO A CA 1
ATOM 3938 C C . PRO A 1 479 ? 31.315 -4.812 9.677 1.00 53.72 479 PRO A C 1
ATOM 3940 O O . PRO A 1 479 ? 30.802 -4.866 10.793 1.00 53.72 479 PRO A O 1
ATOM 3943 N N . VAL A 1 480 ? 32.018 -5.837 9.178 1.00 63.34 480 VAL A N 1
ATOM 3944 C CA . VAL A 1 480 ? 32.367 -7.054 9.930 1.00 63.34 480 VAL A CA 1
ATOM 3945 C C . VAL A 1 480 ? 33.879 -7.257 9.963 1.00 63.34 480 VAL A C 1
ATOM 3947 O O . VAL A 1 480 ? 34.543 -7.151 8.937 1.00 63.34 480 VAL A O 1
ATOM 3950 N N . ASN A 1 481 ? 34.410 -7.582 11.144 1.00 73.19 481 ASN A N 1
ATOM 3951 C CA . ASN A 1 481 ? 35.855 -7.633 11.414 1.00 73.19 481 ASN A CA 1
ATOM 3952 C C . ASN A 1 481 ? 36.527 -8.967 11.052 1.00 73.19 481 ASN A C 1
ATOM 3954 O O . ASN A 1 481 ? 37.746 -9.085 11.157 1.00 73.19 481 ASN A O 1
ATOM 3958 N N . THR A 1 482 ? 35.755 -9.970 10.643 1.00 80.25 482 THR A N 1
ATOM 3959 C CA . THR A 1 482 ? 36.208 -11.340 10.368 1.00 80.25 482 THR A CA 1
ATOM 3960 C C . THR A 1 482 ? 35.653 -11.824 9.027 1.00 80.25 482 THR A C 1
ATOM 3962 O O . THR A 1 482 ? 34.612 -11.343 8.576 1.00 80.25 482 THR A O 1
ATOM 3965 N N . CYS A 1 483 ? 36.361 -12.740 8.366 1.00 83.25 483 CYS A N 1
ATOM 3966 C CA . CYS A 1 483 ? 35.948 -13.351 7.102 1.00 83.25 483 CYS A CA 1
ATOM 3967 C C . CYS A 1 483 ? 36.457 -14.796 6.978 1.00 83.25 483 CYS A C 1
ATOM 3969 O O . CYS A 1 483 ? 37.359 -15.221 7.705 1.00 83.25 483 CYS A O 1
ATOM 3971 N N . PHE A 1 484 ? 35.879 -15.550 6.042 1.00 87.88 484 PHE A N 1
ATOM 3972 C CA . PHE A 1 484 ? 36.366 -16.875 5.667 1.00 87.88 484 PHE A CA 1
ATOM 3973 C C . PHE A 1 484 ? 37.444 -16.753 4.588 1.00 87.88 484 PHE A C 1
ATOM 3975 O O . PHE A 1 484 ? 37.322 -15.942 3.673 1.00 87.88 484 PHE A O 1
ATOM 3982 N N . VAL A 1 485 ? 38.488 -17.567 4.684 1.00 86.19 485 VAL A N 1
ATOM 3983 C CA . VAL A 1 485 ? 39.635 -17.555 3.778 1.00 86.19 485 VAL A CA 1
ATOM 3984 C C . VAL A 1 485 ? 39.836 -18.961 3.227 1.00 86.19 485 VAL A C 1
ATOM 3986 O O . VAL A 1 485 ? 39.944 -19.929 3.982 1.00 86.19 485 VAL A O 1
ATOM 3989 N N . THR A 1 486 ? 39.875 -19.057 1.902 1.00 86.25 486 THR A N 1
ATOM 3990 C CA . THR A 1 486 ? 40.151 -20.289 1.156 1.00 86.25 486 THR A CA 1
ATOM 3991 C C . THR A 1 486 ? 41.632 -20.384 0.792 1.00 86.25 486 THR A C 1
ATOM 3993 O O . THR A 1 486 ? 42.307 -19.362 0.652 1.00 86.25 486 THR A O 1
ATOM 3996 N N . SER A 1 487 ? 42.131 -21.605 0.589 1.00 81.81 487 SER A N 1
ATOM 3997 C CA . SER A 1 487 ? 43.504 -21.860 0.131 1.00 81.81 487 SER A CA 1
ATOM 3998 C C . SER A 1 487 ? 43.562 -22.151 -1.385 1.00 81.81 487 SER A C 1
ATOM 4000 O O . SER A 1 487 ? 42.597 -21.925 -2.110 1.00 81.81 487 SER A O 1
ATOM 4002 N N . TYR A 1 488 ? 44.710 -22.622 -1.888 1.00 84.00 488 TYR A N 1
ATOM 4003 C CA . TYR A 1 488 ? 44.955 -22.950 -3.302 1.00 84.00 488 TYR A CA 1
ATOM 4004 C C . TYR A 1 488 ? 44.209 -24.202 -3.795 1.00 84.00 488 TYR A C 1
ATOM 4006 O O . TYR A 1 488 ? 44.216 -24.486 -4.993 1.00 84.00 488 TYR A O 1
ATOM 4014 N N . GLY A 1 489 ? 43.598 -24.972 -2.891 1.00 81.56 489 GLY A N 1
ATOM 4015 C CA . GLY A 1 489 ? 42.714 -26.087 -3.227 1.00 81.56 489 GLY A CA 1
ATOM 4016 C C . GLY A 1 489 ? 41.237 -25.696 -3.153 1.00 81.56 489 GLY A C 1
ATOM 4017 O O . GLY A 1 489 ? 40.882 -24.670 -2.580 1.00 81.56 489 GLY A O 1
ATOM 4018 N N . LEU A 1 490 ? 40.362 -26.523 -3.734 1.00 86.62 490 LEU A N 1
ATOM 4019 C CA . LEU A 1 490 ? 38.916 -26.295 -3.691 1.00 86.62 490 LEU A CA 1
ATOM 4020 C C . LEU A 1 490 ? 38.408 -26.346 -2.244 1.00 86.62 490 LEU A C 1
ATOM 4022 O O . LEU A 1 490 ? 38.506 -27.381 -1.583 1.00 86.62 490 LEU A O 1
ATOM 4026 N N . CYS A 1 491 ? 37.817 -25.245 -1.797 1.00 88.56 491 CYS A N 1
ATOM 4027 C CA . CYS A 1 491 ? 37.200 -25.103 -0.488 1.00 88.56 491 CYS A CA 1
ATOM 4028 C C . CYS A 1 491 ? 35.709 -24.795 -0.678 1.00 88.56 491 CYS A C 1
ATOM 4030 O O . CYS A 1 491 ? 35.358 -23.789 -1.291 1.00 88.56 491 CYS A O 1
ATOM 4032 N N . LEU A 1 492 ? 34.832 -25.656 -0.165 1.00 89.50 492 LEU A N 1
ATOM 4033 C CA . LEU A 1 492 ? 33.378 -25.506 -0.217 1.00 89.50 492 LEU A CA 1
ATOM 4034 C C . LEU A 1 492 ? 32.806 -25.685 1.184 1.00 89.50 492 LEU A C 1
ATOM 4036 O O . LEU A 1 492 ? 33.252 -26.551 1.937 1.00 89.50 492 LEU A O 1
ATOM 4040 N N . LYS A 1 493 ? 31.814 -24.871 1.522 1.00 90.12 493 LYS A N 1
ATOM 4041 C CA . LYS A 1 493 ? 31.044 -24.988 2.756 1.00 90.12 493 LYS A CA 1
ATOM 4042 C C . LYS A 1 493 ? 29.574 -24.734 2.462 1.00 90.12 493 LYS A C 1
ATOM 4044 O O . LYS A 1 493 ? 29.259 -23.930 1.586 1.00 90.12 493 LYS A O 1
ATOM 4049 N N . GLU A 1 494 ? 28.695 -25.383 3.203 1.00 91.50 494 GLU A N 1
ATOM 4050 C CA . GLU A 1 494 ? 27.253 -25.262 3.045 1.00 91.50 494 GLU A CA 1
ATOM 4051 C C . GLU A 1 494 ? 26.544 -25.149 4.393 1.00 91.50 494 GLU A C 1
ATOM 4053 O O . GLU A 1 494 ? 27.117 -25.398 5.454 1.00 91.50 494 GLU A O 1
ATOM 4058 N N . GLN A 1 495 ? 25.295 -24.701 4.351 1.00 90.88 495 GLN A N 1
ATOM 4059 C CA . GLN A 1 495 ? 24.412 -24.683 5.504 1.00 90.88 495 GLN A CA 1
ATOM 4060 C C . GLN A 1 495 ? 22.990 -24.924 5.010 1.00 90.88 495 GLN A C 1
ATOM 4062 O O . GLN A 1 495 ? 22.472 -24.160 4.192 1.00 90.88 495 GLN A O 1
ATOM 4067 N N . LEU A 1 496 ? 22.366 -25.990 5.505 1.00 89.81 496 LEU A N 1
ATOM 4068 C CA . LEU A 1 496 ? 20.959 -26.271 5.257 1.00 89.81 496 LEU A CA 1
ATOM 4069 C C . LEU A 1 496 ? 20.104 -25.481 6.254 1.00 89.81 496 LEU A C 1
ATOM 4071 O O . LEU A 1 496 ? 20.338 -25.536 7.460 1.00 89.81 496 LEU A O 1
ATOM 4075 N N . ILE A 1 497 ? 19.117 -24.746 5.748 1.00 87.38 497 ILE A N 1
ATOM 4076 C CA . ILE A 1 497 ? 18.220 -23.922 6.564 1.00 87.38 497 ILE A CA 1
ATOM 4077 C C . ILE A 1 497 ? 16.855 -24.610 6.621 1.00 87.38 497 ILE A C 1
ATOM 4079 O O . ILE A 1 497 ? 16.156 -24.678 5.609 1.00 87.38 497 ILE A O 1
ATOM 4083 N N . ASP A 1 498 ? 16.461 -25.084 7.804 1.00 84.50 498 ASP A N 1
ATOM 4084 C CA . ASP A 1 498 ? 15.101 -25.569 8.047 1.00 84.50 498 ASP A CA 1
ATOM 4085 C C . ASP A 1 498 ? 14.178 -24.379 8.331 1.00 84.50 498 ASP A C 1
ATOM 4087 O O . ASP A 1 498 ? 14.150 -23.807 9.420 1.00 84.50 498 ASP A O 1
ATOM 4091 N N . LEU A 1 499 ? 13.407 -23.991 7.320 1.00 76.62 499 LEU A N 1
ATOM 4092 C CA . LEU A 1 499 ? 12.504 -22.850 7.416 1.00 76.62 499 LEU A CA 1
ATOM 4093 C C . LEU A 1 499 ? 11.424 -23.047 8.492 1.00 76.62 499 LEU A C 1
ATOM 4095 O O . LEU A 1 499 ? 11.016 -22.070 9.119 1.00 76.62 499 LEU A O 1
ATOM 4099 N N . LYS A 1 500 ? 10.996 -24.283 8.762 1.00 76.75 500 LYS A N 1
ATOM 4100 C CA . LYS A 1 500 ? 9.954 -24.578 9.747 1.00 76.75 500 LYS A CA 1
ATOM 4101 C C . LYS A 1 500 ? 10.477 -24.431 11.171 1.00 76.75 500 LYS A C 1
ATOM 4103 O O . LYS A 1 500 ? 9.798 -23.813 11.992 1.00 76.75 500 LYS A O 1
ATOM 4108 N N . GLU A 1 501 ? 11.685 -24.921 11.451 1.00 78.69 501 GLU A N 1
ATOM 4109 C CA . GLU A 1 501 ? 12.366 -24.679 12.734 1.00 78.69 501 GLU A CA 1
ATOM 4110 C C . GLU A 1 501 ? 12.690 -23.196 12.939 1.00 78.69 501 GLU A C 1
ATOM 4112 O O . GLU A 1 501 ? 12.578 -22.671 14.048 1.00 78.69 501 GLU A O 1
ATOM 4117 N N . GLU A 1 502 ? 13.010 -22.485 11.858 1.00 74.88 502 GLU A N 1
ATOM 4118 C CA . GLU A 1 502 ? 13.225 -21.042 11.886 1.00 74.88 502 GLU A CA 1
ATOM 4119 C C . GLU A 1 502 ? 11.910 -20.247 12.058 1.00 74.88 502 GLU A C 1
ATOM 4121 O O . GLU A 1 502 ? 11.958 -19.027 12.209 1.00 74.88 502 GLU A O 1
ATOM 4126 N N . GLY A 1 503 ? 10.743 -20.902 12.112 1.00 64.38 503 GLY A N 1
ATOM 4127 C CA . GLY A 1 503 ? 9.440 -20.294 12.414 1.00 64.38 503 GLY A CA 1
ATOM 4128 C C . GLY A 1 503 ? 8.593 -19.935 11.190 1.00 64.38 503 GLY A C 1
ATOM 4129 O O . GLY A 1 503 ? 7.505 -19.373 11.336 1.00 64.38 503 GLY A O 1
ATOM 4130 N N . TYR A 1 504 ? 9.044 -20.264 9.981 1.00 66.88 504 TYR A N 1
ATOM 4131 C CA . TYR A 1 504 ? 8.277 -20.064 8.756 1.00 66.88 504 TYR A CA 1
ATOM 4132 C C . TYR A 1 504 ? 7.304 -21.222 8.553 1.00 66.88 504 TYR A C 1
ATOM 4134 O O . TYR A 1 504 ? 7.686 -22.342 8.227 1.00 66.88 504 TYR A O 1
ATOM 4142 N N . SER A 1 505 ? 6.016 -20.941 8.750 1.00 64.06 505 SER A N 1
ATOM 4143 C CA . SER A 1 505 ? 4.966 -21.938 8.527 1.00 64.06 505 SER A CA 1
ATOM 4144 C C . SER A 1 505 ? 4.813 -22.304 7.049 1.00 64.06 505 SER A C 1
ATOM 4146 O O . SER A 1 505 ? 5.000 -21.458 6.173 1.00 64.06 505 SER A O 1
ATOM 4148 N N . ASP A 1 506 ? 4.355 -23.530 6.788 1.00 64.06 506 ASP A N 1
ATOM 4149 C CA . ASP A 1 506 ? 4.002 -24.011 5.446 1.00 64.06 506 ASP A CA 1
ATOM 4150 C C . ASP A 1 506 ? 2.993 -23.054 4.775 1.00 64.06 506 ASP A C 1
ATOM 4152 O O . ASP A 1 506 ? 3.149 -22.669 3.625 1.00 64.06 506 ASP A O 1
ATOM 4156 N N . ALA A 1 507 ? 2.026 -22.518 5.531 1.00 48.97 507 ALA A N 1
ATOM 4157 C CA . ALA A 1 507 ? 1.091 -21.510 5.027 1.00 48.97 507 ALA A CA 1
ATOM 4158 C C . ALA A 1 507 ? 1.779 -20.196 4.601 1.00 48.97 507 ALA A C 1
ATOM 4160 O O . ALA A 1 507 ? 1.402 -19.604 3.594 1.00 48.97 507 ALA A O 1
ATOM 4161 N N . LEU A 1 508 ? 2.792 -19.730 5.336 1.00 52.38 508 LEU A N 1
ATOM 4162 C CA . LEU A 1 508 ? 3.562 -18.539 4.966 1.00 52.38 508 LEU A CA 1
ATOM 4163 C C . LEU A 1 508 ? 4.392 -18.797 3.700 1.00 52.38 508 LEU A C 1
ATOM 4165 O O . LEU A 1 508 ? 4.351 -17.988 2.774 1.00 52.38 508 LEU A O 1
ATOM 4169 N N . MET A 1 509 ? 5.107 -19.923 3.647 1.00 68.06 509 MET A N 1
ATOM 4170 C CA . MET A 1 509 ? 5.974 -20.261 2.516 1.00 68.06 509 MET A CA 1
ATOM 4171 C C . MET A 1 509 ? 5.181 -20.591 1.249 1.00 68.06 509 MET A C 1
ATOM 4173 O O . MET A 1 509 ? 5.528 -20.094 0.181 1.00 68.06 509 MET A O 1
ATOM 4177 N N . ASP A 1 510 ? 4.078 -21.328 1.368 1.00 59.47 510 ASP A N 1
ATOM 4178 C CA . ASP A 1 510 ? 3.298 -21.800 0.223 1.00 59.47 510 ASP A CA 1
ATOM 4179 C C . ASP A 1 510 ? 2.280 -20.763 -0.268 1.00 59.47 510 ASP A C 1
ATOM 4181 O O . ASP A 1 510 ? 2.055 -20.645 -1.475 1.00 59.47 510 ASP A O 1
ATOM 4185 N N . GLN A 1 511 ? 1.660 -20.000 0.646 1.00 41.69 511 GLN A N 1
ATOM 4186 C CA . GLN A 1 511 ? 0.572 -19.070 0.302 1.00 41.69 511 GLN A CA 1
ATOM 4187 C C . GLN A 1 511 ? 1.050 -17.628 0.130 1.00 41.69 511 GLN A C 1
ATOM 4189 O O . GLN A 1 511 ? 0.500 -16.911 -0.703 1.00 41.69 511 GLN A O 1
ATOM 4194 N N . GLN A 1 512 ? 2.036 -17.179 0.915 1.00 43.25 512 GLN A N 1
ATOM 4195 C CA . GLN A 1 512 ? 2.541 -15.801 0.828 1.00 43.25 512 GLN A CA 1
ATOM 4196 C C . GLN A 1 512 ? 3.840 -15.685 0.030 1.00 43.25 512 GLN A C 1
ATOM 4198 O O . GLN A 1 512 ? 4.159 -14.574 -0.389 1.00 43.25 512 GLN A O 1
ATOM 4203 N N . GLN A 1 513 ? 4.560 -16.797 -0.183 1.00 48.41 513 GLN A N 1
ATOM 4204 C CA . GLN A 1 513 ? 5.808 -16.887 -0.956 1.00 48.41 513 GLN A CA 1
ATOM 4205 C C . GLN A 1 513 ? 6.722 -15.670 -0.745 1.00 48.41 513 GLN A C 1
ATOM 4207 O O . GLN A 1 513 ? 6.941 -14.874 -1.665 1.00 48.41 513 GLN A O 1
ATOM 4212 N N . PRO A 1 514 ? 7.221 -15.467 0.488 1.00 55.34 514 PRO A N 1
ATOM 4213 C CA . PRO A 1 514 ? 8.044 -14.309 0.796 1.00 55.34 514 PRO A CA 1
ATOM 4214 C C . PRO A 1 514 ? 9.298 -14.289 -0.088 1.00 55.34 514 PRO A C 1
ATOM 4216 O O . PRO A 1 514 ? 9.899 -15.326 -0.366 1.00 55.34 514 PRO A O 1
ATOM 4219 N N . HIS A 1 515 ? 9.717 -13.096 -0.518 1.00 55.19 515 HIS A N 1
ATOM 4220 C CA . HIS A 1 515 ? 10.946 -12.940 -1.294 1.00 55.19 515 HIS A CA 1
ATOM 4221 C C . HIS A 1 515 ? 12.159 -13.413 -0.484 1.00 55.19 515 HIS A C 1
ATOM 4223 O O . HIS A 1 515 ? 12.553 -12.768 0.488 1.00 55.19 515 HIS A O 1
ATOM 4229 N N . ILE A 1 516 ? 12.786 -14.504 -0.924 1.00 64.56 516 ILE A N 1
ATOM 4230 C CA . ILE A 1 516 ? 14.053 -14.982 -0.371 1.00 64.56 516 ILE A CA 1
ATOM 4231 C C . ILE A 1 516 ? 15.182 -14.228 -1.074 1.00 64.56 516 ILE A C 1
ATOM 4233 O O . ILE A 1 516 ? 15.408 -14.394 -2.272 1.00 64.56 516 ILE A O 1
ATOM 4237 N N . LYS A 1 517 ? 15.889 -13.374 -0.331 1.00 59.59 517 LYS A N 1
ATOM 4238 C CA . LYS A 1 517 ? 17.091 -12.691 -0.822 1.00 59.59 517 LYS A CA 1
ATOM 4239 C C . LYS A 1 517 ? 18.318 -13.487 -0.394 1.00 59.59 517 LYS A C 1
ATOM 4241 O O . LYS A 1 517 ? 18.586 -13.601 0.798 1.00 59.59 517 LYS A O 1
ATOM 4246 N N . VAL A 1 518 ? 19.077 -13.971 -1.371 1.00 68.06 518 VAL A N 1
ATOM 4247 C CA . VAL A 1 518 ? 20.411 -14.543 -1.162 1.00 68.06 518 VAL A CA 1
ATOM 4248 C C . VAL A 1 518 ? 21.434 -13.514 -1.628 1.00 68.06 518 VAL A C 1
ATOM 4250 O O . VAL A 1 518 ? 21.319 -12.972 -2.726 1.00 68.06 518 VAL A O 1
ATOM 4253 N N . SER A 1 519 ? 22.405 -13.196 -0.778 1.00 58.34 519 SER A N 1
ATOM 4254 C CA . SER A 1 519 ? 23.502 -12.284 -1.104 1.00 58.34 519 SER A CA 1
ATOM 4255 C C . SER A 1 519 ? 24.765 -12.729 -0.384 1.00 58.34 519 SER A C 1
ATOM 4257 O O . SER A 1 519 ? 24.695 -13.022 0.808 1.00 58.34 519 SER A O 1
ATOM 4259 N N . ASP A 1 520 ? 25.884 -12.716 -1.096 1.00 57.94 520 ASP A N 1
ATOM 4260 C CA . ASP A 1 520 ? 27.235 -12.948 -0.582 1.00 57.94 520 ASP A CA 1
ATOM 4261 C C . ASP A 1 520 ? 28.100 -11.728 -0.946 1.00 57.94 520 ASP A C 1
ATOM 4263 O O . ASP A 1 520 ? 27.805 -11.069 -1.952 1.00 57.94 520 ASP A O 1
ATOM 4267 N N . TRP A 1 521 ? 29.080 -11.378 -0.109 1.00 55.47 521 TRP A N 1
ATOM 4268 C CA . TRP A 1 521 ? 29.816 -10.103 -0.187 1.00 55.47 521 TRP A CA 1
ATOM 4269 C C . TRP A 1 521 ? 31.328 -10.276 -0.281 1.00 55.47 521 TRP A C 1
ATOM 4271 O O . TRP A 1 521 ? 31.896 -10.964 0.596 1.00 55.47 521 TRP A O 1
#

Sequence (521 aa):
MLLCFVIWKAVPLAVVEEILLNLPAHQVVQVCRLVCREWKELVDSAAHWRERCRTEGLQPYDASRPPEDWRLFYFLSKFRRNLLKNPRAEDGLQGWEIVQNGADRWVTERNRNEGDRWATERNRKLFPENTVTRCFVTYHSLCLKEQLIDLKKEGYSDAFMDQLRPRIKISDWYTPLSDYGSQYWLSVELLDQEKNPIRTYHPYKVFFQQGSDYPWCQITYVFRDYGPGVRFIRFTHGGMGWSGIRVTNSSVEICPAAERLRCTKPNLLKNPSAQDGLRGWKIVRSGGDCWVIGENWKPIPDSVTSCFVTSYGLCLKRQLIDLNKEGYSETFMDQVQPHIKISDWYGPRWDCGSEYQICVELLDQRKNPIKTFQPEKIILSFKSSEQWCEMSHVFKNYGPGVRFIRFTHGGNDTQFWAGHYGIRVTNSSVVIYPADESFSLTYRNLLKNPSAQEGLQGWEIVADGGDRWVTGGNRTTFPVNTCFVTSYGLCLKEQLIDLKEEGYSDALMDQQQPHIKVSDW

Secondary structure (DSSP, 8-state):
-HHHHHHHTTS-HHHHHHHHHHS-HHHHHHTGGGT-HHHHHHHH-HHHHHHHHHHTT---S-TTS--S-HHHHHHHHHH-S--SSSTTSTTTTTT-EEEEES-TT---SS---GGGS-EEEE--S--SSTT--EEEE--SS-EEEEEEEETTTTT--HHHHHHH--EEEEEEEEEE-TTS-EEEEEEEEEE-TT--EEEEE-PPPEEEPTT----PEEEEEEE-S--S---EEEEEEEEEETT-EEEEEEEEEEE-TT-------S-SSSSTTSTTTTTTPEEEEE-TT--EEEEEEEEETTTEEEEEE--SS-EEEEEEEETTTTT--HHHHHHT--EEEEEEEEE-BTTB-EEEEEEEEEE-TTS-EEEEE-PPPEEE-TT--S--EEEEEEE-S--TT--EEEEEEEEEESS--SSS-S-EEEEEEEEEE---HHHHHTTS--SSSTTSTTTTTT-EEEEE-TT--EEEEPPTTSS-SEEEE--SS-EEEE----TTTTT--HHIIIII---------

Foldseek 3Di:
DVVVVVVVVPDDVVVVLVVLLPDDLVCLVPPQLPPDDSSVCLNQDLVSLVVSCVVVVNDQPDNVQDFPRSSLSSVQSVLWDFQQDPQQCPVPCPQKAKPDFFDVPDDDDDDDPVFGGKGKDFDPADDPDPVRGMWIWGAAGDTKIKHKGFCVVSPQDLCNCAPQVFKKKKKKKKFFDQAKKKKKWKKKFFAAPVRHGLDMDTDDIDIDHHRDGDHIDMDMDIDDPSHHGGGMMMIMIFIHMHRGMIMGPIGITGHGPSPPPPLWPVFQQDQQQCPVPCPQKDWPDAPFPGKDKDFDPDDDPPPRGIWIFHEATWTKIKHKGFCVVSPQDQCNCAPQVFKKKKKKKKWADLQFKWKKWKKKFFAAPVRHGLDIDTDDIAIGGNHDDRDIDMDMDIDGPSHHGGGMMMIMIDIHTPPSDRDGRYMIMGPIGITTDGPDVVVVLLPDDQQDCLFCPVPCPQKDKPDADDPGKGKDADDPNDPGGIHIDHDPDDTDIDHDGDSVVSPQDPCCCVVVVRDDDDDDD

InterPro domains:
  IPR001810 F-box domain [PF00646] (12-50)
  IPR001810 F-box domain [PS50181] (5-52)
  IPR001810 F-box domain [SM00256] (11-52)
  IPR007397 F-box associated (FBA) domain [PF04300] (74-254)
  IPR007397 F-box associated (FBA) domain [PF04300] (265-432)
  IPR007397 F-box associated (FBA) domain [PF04300] (443-521)
  IPR007397 F-box associated (FBA) domain [PS51114] (73-256)
  IPR007397 F-box associated (FBA) domain [PS51114] (254-434)
  IPR007397 F-box associated (FBA) domain [PS51114] (433-521)
  IPR007397 F-box associated (FBA) domain [SM01198] (70-256)
  IPR007397 F-box associated (FBA) domain [SM01198] (258-434)
  IPR007397 F-box associated (FBA) domain [SM01198] (436-521)
  IPR008979 Galactose-binding-like domain superfamily [SSF49785] (70-256)
  IPR008979 Galactose-binding-like domain superfamily [SSF49785] (261-434)
  IPR008979 Galactose-binding-like domain superfamily [SSF49785] (442-521)
  IPR036047 F-box-like domain superfamily [SSF81383] (10-90)
  IPR039752 F-box only protein [PTHR12125] (9-257)

pLDDT: mean 76.15, std 16.7, range [32.47, 98.56]

Radius of gyration: 29.53 Å; chains: 1; bounding box: 94×53×82 Å

Organism: Cyprinus carpio (NCBI:txid7962)